Protein AF-A0A915AQX9-F1 (afdb_monomer)

Radius of gyration: 30.36 Å; Cα contacts (8 Å, |Δi|>4): 478; chains: 1; bounding box: 65×85×70 Å

InterPro domains:
  IPR016095 Large ribosomal subunit protein uL1, 3-layer alpha/beta-sandwich domain [G3DSA:3.40.50.790] (80-165)
  IPR023674 Ribosomal protein uL1-like [SSF56808] (7-229)
  IPR028364 Ribosomal protein uL1/ribosomal biogenesis protein [PF00687] (12-218)
  IPR028364 Ribosomal protein uL1/ribosomal biogenesis protein [cd00403] (10-228)

Sequence (412 aa):
MSKSLFPEVDQVLHIQCVYKKPAPANDTPIWNKRIVLPHPLHNPENTTICLIMADIDSSEKARFDPDVDKQSRQWEDILREAYGITRAHVHKILTKRQLEREYGTYFEKRQLASAYDIFLVDSRVAKNVWRECGKEFHKARKMPFSVDVSKKSLIEQITKTYSMITLPLSPNRTRISLVIGNLSQPHDHLLDNVHEAVARLFDFCPGGLLNVRSLYLQIVTGGPTIPIYADIGSANDVHLPFPKKRKDRPEYQETIGELSTLPEGLEVAIRADGKIRVIDSQTKKSVYYPTINDEWEQGDDLKPRIDPEKIEAKRAKKLAKKKRRMELKRARMEKSVENGTEESDVKKKQQGFDAISKALQFREKGKRIMSDESHPSEGRKKHHKKHSEHLSVKLMKRRQKNKFMKKSKISA

Organism: Parascaris univalens (NCBI:txid6257)

Nearest PDB structures (foldseek):
  8ir3-assembly1_s  TM=8.492E-01  e=3.517E-17  Homo sapiens
  1dwu-assembly2_B  TM=6.865E-01  e=6.638E-13  Methanothermococcus thermolithotrophicus
  1i2a-assembly1_A  TM=6.839E-01  e=1.018E-12  Methanocaldococcus jannaschii
  6hcf-assembly1_u3  TM=6.260E-01  e=3.920E-09  Oryctolagus cuniculus
  7oyd-assembly1_x  TM=6.940E-01  e=2.665E-07  Oryctolagus cuniculus

Structure (mmCIF, N/CA/C/O backbone):
data_AF-A0A915AQX9-F1
#
_entry.id   AF-A0A915AQX9-F1
#
loop_
_atom_site.group_PDB
_atom_site.id
_atom_site.type_symbol
_atom_site.label_atom_id
_atom_site.label_alt_id
_atom_site.label_comp_id
_atom_site.label_asym_id
_atom_site.label_entity_id
_atom_site.label_seq_id
_atom_site.pdbx_PDB_ins_code
_atom_site.Cartn_x
_atom_site.Cartn_y
_atom_site.Cartn_z
_atom_site.occupancy
_atom_site.B_iso_or_equiv
_atom_site.auth_seq_id
_atom_site.auth_comp_id
_atom_site.auth_asym_id
_atom_site.auth_atom_id
_atom_site.pdbx_PDB_model_num
ATOM 1 N N . MET A 1 1 ? 22.041 -21.518 16.863 1.00 39.34 1 MET A N 1
ATOM 2 C CA . MET A 1 1 ? 20.971 -20.718 16.231 1.00 39.34 1 MET A CA 1
ATOM 3 C C . MET A 1 1 ? 19.946 -20.408 17.305 1.00 39.34 1 MET A C 1
ATOM 5 O O . MET A 1 1 ? 19.311 -21.330 17.799 1.00 39.34 1 MET A O 1
ATOM 9 N N . SER A 1 2 ? 19.883 -19.159 17.762 1.00 40.28 2 SER A N 1
ATOM 10 C CA . SER A 1 2 ? 18.928 -18.719 18.782 1.00 40.28 2 SER A CA 1
ATOM 11 C C . SER A 1 2 ? 17.505 -18.929 18.264 1.00 40.28 2 SER A C 1
ATOM 13 O O . SER A 1 2 ? 17.126 -18.303 17.275 1.00 40.28 2 SER A O 1
ATOM 15 N N . LYS A 1 3 ? 16.732 -19.818 18.900 1.00 45.75 3 LYS A N 1
ATOM 16 C CA . LYS A 1 3 ? 15.283 -19.897 18.686 1.00 45.75 3 LYS A CA 1
ATOM 17 C C . LYS A 1 3 ? 14.706 -18.536 19.064 1.00 45.75 3 LYS A C 1
ATOM 19 O O . LYS A 1 3 ? 14.752 -18.146 20.226 1.00 45.75 3 LYS A O 1
ATOM 24 N N . SER A 1 4 ? 14.266 -17.797 18.056 1.00 52.75 4 SER A N 1
ATOM 25 C CA . SER A 1 4 ? 13.562 -16.534 18.228 1.00 52.75 4 SER A CA 1
ATOM 26 C C . SER A 1 4 ? 12.318 -16.767 19.085 1.00 52.75 4 SER A C 1
ATOM 28 O O . SER A 1 4 ? 11.694 -17.826 18.991 1.00 52.75 4 SER A O 1
ATOM 30 N N . LEU A 1 5 ? 11.967 -15.794 19.925 1.00 54.88 5 LEU A N 1
ATOM 31 C CA . LEU A 1 5 ? 10.881 -15.915 20.906 1.00 54.88 5 LEU A CA 1
ATOM 32 C C . LEU A 1 5 ? 9.496 -16.090 20.243 1.00 54.88 5 LEU A C 1
ATOM 34 O O . LEU A 1 5 ? 8.564 -16.546 20.895 1.00 54.88 5 LEU A O 1
ATOM 38 N N . PHE A 1 6 ? 9.379 -15.781 18.943 1.00 57.12 6 PHE A N 1
ATOM 39 C CA . PHE A 1 6 ? 8.155 -15.914 18.148 1.00 57.12 6 PHE A CA 1
ATOM 40 C C . PHE A 1 6 ? 8.443 -16.600 16.799 1.00 57.12 6 PHE A C 1
ATOM 42 O O . PHE A 1 6 ? 8.669 -15.919 15.796 1.00 57.12 6 PHE A O 1
ATOM 49 N N . PRO A 1 7 ? 8.446 -17.945 16.740 1.00 55.88 7 PRO A N 1
ATOM 50 C CA . PRO A 1 7 ? 8.792 -18.683 15.522 1.00 55.88 7 PRO A CA 1
ATOM 51 C C . PRO A 1 7 ? 7.819 -18.427 14.360 1.00 55.88 7 PRO A C 1
ATOM 53 O O . PRO A 1 7 ? 8.229 -18.492 13.206 1.00 55.88 7 PRO A O 1
ATOM 56 N N . GLU A 1 8 ? 6.561 -18.081 14.644 1.00 58.03 8 GLU A N 1
ATOM 57 C CA . GLU A 1 8 ? 5.536 -17.836 13.621 1.00 58.03 8 GLU A CA 1
ATOM 58 C C . GLU A 1 8 ? 5.807 -16.582 12.780 1.00 58.03 8 GLU A C 1
ATOM 60 O O . GLU A 1 8 ? 5.528 -16.566 11.582 1.00 58.03 8 GLU A O 1
ATOM 65 N N . VAL A 1 9 ? 6.386 -15.539 13.385 1.00 59.75 9 VAL A N 1
ATOM 66 C CA . VAL A 1 9 ? 6.716 -14.284 12.687 1.00 59.75 9 VAL A CA 1
ATOM 67 C C . VAL A 1 9 ? 7.924 -14.481 11.770 1.00 59.75 9 VAL A C 1
ATOM 69 O O . VAL A 1 9 ? 8.005 -13.872 10.702 1.00 59.75 9 VAL A O 1
ATOM 72 N N . ASP A 1 10 ? 8.829 -15.382 12.155 1.00 60.97 10 ASP A N 1
ATOM 73 C CA . ASP A 1 10 ? 10.078 -15.625 11.439 1.00 60.97 10 ASP A CA 1
ATOM 74 C C . ASP A 1 10 ? 9.958 -16.603 10.263 1.00 60.97 10 ASP A C 1
ATOM 76 O O . ASP A 1 10 ? 10.896 -16.752 9.478 1.00 60.97 10 ASP A O 1
ATOM 80 N N . GLN A 1 11 ? 8.792 -17.232 10.100 1.00 79.25 11 GLN A N 1
ATOM 81 C CA . GLN A 1 11 ? 8.536 -18.280 9.108 1.00 79.25 11 GLN A CA 1
ATOM 82 C C . GLN A 1 11 ? 7.576 -17.864 7.982 1.00 79.25 11 GLN A C 1
ATOM 84 O O . GLN A 1 11 ? 7.159 -18.694 7.171 1.00 79.25 11 GLN A O 1
ATOM 89 N N . VAL A 1 12 ? 7.245 -16.574 7.882 1.00 86.69 12 VAL A N 1
ATOM 90 C CA . VAL A 1 12 ? 6.368 -16.065 6.820 1.00 86.69 12 VAL A CA 1
ATOM 91 C C . VAL A 1 12 ? 7.048 -16.183 5.452 1.00 86.69 12 VAL A C 1
ATOM 93 O O . VAL A 1 12 ? 8.164 -15.699 5.244 1.00 86.69 12 VAL A O 1
ATOM 96 N N . LEU A 1 13 ? 6.340 -16.783 4.496 1.00 89.62 13 LEU A N 1
ATOM 97 C CA . LEU A 1 13 ? 6.760 -16.972 3.112 1.00 89.62 13 LEU A CA 1
ATOM 98 C C . LEU A 1 13 ? 6.176 -15.885 2.204 1.00 89.62 13 LEU A C 1
ATOM 100 O O . LEU A 1 13 ? 4.977 -15.582 2.232 1.00 89.62 13 LEU A O 1
ATOM 104 N N . HIS A 1 14 ? 7.023 -15.331 1.335 1.00 91.12 14 HIS A N 1
ATOM 105 C CA . HIS A 1 14 ? 6.607 -14.434 0.263 1.00 91.12 14 HIS A CA 1
ATOM 106 C C . HIS A 1 14 ? 7.191 -14.838 -1.094 1.00 91.12 14 HIS A C 1
ATOM 108 O O . HIS A 1 14 ? 8.336 -15.275 -1.196 1.00 91.12 14 HIS A O 1
ATOM 114 N N . ILE A 1 15 ? 6.434 -14.604 -2.167 1.00 92.50 15 ILE A N 1
ATOM 115 C CA . ILE A 1 15 ? 6.970 -14.598 -3.531 1.00 92.50 15 ILE A CA 1
ATOM 116 C C . ILE A 1 15 ? 7.431 -13.191 -3.877 1.00 92.50 15 ILE A C 1
ATOM 118 O O . ILE A 1 15 ? 6.667 -12.223 -3.851 1.00 92.50 15 ILE A O 1
ATOM 122 N N . GLN A 1 16 ? 8.704 -13.071 -4.228 1.00 92.12 16 GLN A N 1
ATOM 123 C CA . GLN A 1 16 ? 9.273 -11.883 -4.828 1.00 92.12 16 GLN A CA 1
ATOM 124 C C . GLN A 1 16 ? 9.237 -12.015 -6.348 1.00 92.12 16 GLN A C 1
ATOM 126 O O . GLN A 1 16 ? 9.907 -12.867 -6.922 1.00 92.12 16 GLN A O 1
ATOM 131 N N . CYS A 1 17 ? 8.512 -11.117 -7.005 1.00 91.50 17 CYS A N 1
ATOM 132 C CA . CYS A 1 17 ? 8.509 -11.006 -8.457 1.00 91.50 17 CYS A CA 1
ATOM 133 C C . CYS A 1 17 ? 9.276 -9.761 -8.904 1.00 91.50 17 CYS A C 1
ATOM 135 O O . CYS A 1 17 ? 9.133 -8.666 -8.344 1.00 91.50 17 CYS A O 1
ATOM 137 N N . VAL A 1 18 ? 10.114 -9.943 -9.919 1.00 91.81 18 VAL A N 1
ATOM 138 C CA . VAL A 1 18 ? 10.915 -8.900 -10.549 1.00 91.81 18 VAL A CA 1
ATOM 139 C C . VAL A 1 18 ? 10.410 -8.699 -11.968 1.00 91.81 18 VAL A C 1
ATOM 141 O O . VAL A 1 18 ? 10.391 -9.631 -12.765 1.00 91.81 18 VAL A O 1
ATOM 144 N N . TYR A 1 19 ? 10.037 -7.468 -12.300 1.00 90.12 19 TYR A N 1
ATOM 145 C CA . TYR A 1 19 ? 9.650 -7.070 -13.648 1.00 90.12 19 TYR A CA 1
ATOM 146 C C . TYR A 1 19 ? 10.858 -6.610 -14.470 1.00 90.12 19 TYR A C 1
ATOM 148 O O . TYR A 1 19 ? 11.819 -6.058 -13.932 1.00 90.12 19 TYR A O 1
ATOM 156 N N . LYS A 1 20 ? 10.797 -6.763 -15.794 1.00 89.25 20 LYS A N 1
ATOM 157 C CA . LYS A 1 20 ? 11.805 -6.238 -16.729 1.00 89.25 20 LYS A CA 1
ATOM 158 C C . LYS A 1 20 ? 11.692 -4.727 -16.875 1.00 89.25 20 LYS A C 1
ATOM 160 O O . LYS A 1 20 ? 12.688 -4.005 -16.818 1.00 89.25 20 LYS A O 1
ATOM 165 N N . LYS A 1 21 ? 10.467 -4.236 -17.078 1.00 85.75 21 LYS A N 1
ATOM 166 C CA . LYS A 1 21 ? 10.154 -2.814 -17.190 1.00 85.75 21 LYS A CA 1
ATOM 167 C C . LYS A 1 21 ? 9.194 -2.411 -16.072 1.00 85.75 21 LYS A C 1
ATOM 169 O O . LYS A 1 21 ? 8.162 -3.052 -15.878 1.00 85.75 21 LYS A O 1
ATOM 174 N N . PRO A 1 22 ? 9.490 -1.319 -15.353 1.00 83.12 22 PRO A N 1
ATOM 175 C CA . PRO A 1 22 ? 8.517 -0.762 -14.435 1.00 83.12 22 PRO A CA 1
ATOM 176 C C . PRO A 1 22 ? 7.320 -0.199 -15.209 1.00 83.12 22 PRO A C 1
ATOM 178 O O . PRO A 1 22 ? 7.504 0.456 -16.239 1.00 83.12 22 PRO A O 1
ATOM 181 N N . ALA A 1 23 ? 6.112 -0.388 -14.678 1.00 76.06 23 ALA A N 1
ATOM 182 C CA . ALA A 1 23 ? 4.917 0.259 -15.206 1.00 76.06 23 ALA A CA 1
ATOM 183 C C . ALA A 1 23 ? 5.025 1.788 -15.040 1.00 76.06 23 ALA A C 1
ATOM 185 O O . ALA A 1 23 ? 5.133 2.269 -13.904 1.00 76.06 23 ALA A O 1
ATOM 186 N N . PRO A 1 24 ? 5.030 2.569 -16.139 1.00 69.00 24 PRO A N 1
ATOM 187 C CA . PRO A 1 24 ? 5.146 4.025 -16.066 1.00 69.00 24 PRO A CA 1
ATOM 188 C C . PRO A 1 24 ? 3.836 4.683 -15.615 1.00 69.00 24 PRO A C 1
ATOM 190 O O . PRO A 1 24 ? 3.849 5.786 -15.067 1.00 69.00 24 PRO A O 1
ATOM 193 N N . ALA A 1 25 ? 2.711 4.014 -15.855 1.00 65.56 25 ALA A N 1
ATOM 194 C CA . ALA A 1 25 ? 1.389 4.387 -15.397 1.00 65.56 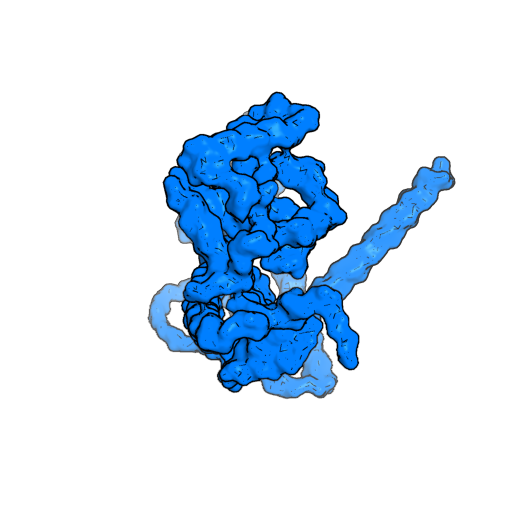25 ALA A CA 1
ATOM 195 C C . ALA A 1 25 ? 0.536 3.136 -15.248 1.00 65.56 25 ALA A C 1
ATOM 197 O O . ALA A 1 25 ? 0.741 2.157 -15.962 1.00 65.56 25 ALA A O 1
ATOM 198 N N . ASN A 1 26 ? -0.426 3.213 -14.340 1.00 61.00 26 ASN A N 1
ATOM 199 C CA . ASN A 1 26 ? -1.488 2.231 -14.253 1.00 61.00 26 ASN A CA 1
ATOM 200 C C . ASN A 1 26 ? -2.722 2.841 -14.906 1.00 61.00 26 ASN A C 1
ATOM 202 O O . ASN A 1 26 ? -3.060 3.987 -14.599 1.00 61.00 26 ASN A O 1
ATOM 206 N N . ASP A 1 27 ? -3.404 2.074 -15.751 1.00 54.66 27 ASP A N 1
ATOM 207 C CA . ASP A 1 27 ? -4.705 2.479 -16.291 1.00 54.66 27 ASP A CA 1
ATOM 208 C C . ASP A 1 27 ? -5.755 2.604 -15.179 1.00 54.66 27 ASP A C 1
ATOM 210 O O . ASP A 1 27 ? -6.650 3.444 -15.249 1.00 54.66 27 ASP A O 1
ATOM 214 N N . THR A 1 28 ? -5.601 1.841 -14.090 1.00 57.56 28 THR A N 1
ATOM 215 C CA . THR A 1 28 ? -6.436 1.976 -12.896 1.00 57.56 28 THR A CA 1
ATOM 216 C C . THR A 1 28 ? -5.775 2.870 -11.843 1.00 57.56 28 THR A C 1
ATOM 218 O O . THR A 1 28 ? -4.616 2.633 -11.493 1.00 57.56 28 THR A O 1
ATOM 221 N N . PRO A 1 29 ? -6.511 3.815 -11.225 1.00 59.03 29 PRO A N 1
ATOM 222 C CA . PRO A 1 29 ? -5.994 4.673 -10.151 1.00 59.03 29 PRO A CA 1
ATOM 223 C C . PRO A 1 29 ? -5.675 3.904 -8.858 1.00 59.03 29 PRO A C 1
ATOM 225 O O . PRO A 1 29 ? -5.163 4.478 -7.900 1.00 59.03 29 PRO A O 1
ATOM 228 N N . ILE A 1 30 ? -6.006 2.613 -8.811 1.00 60.41 30 ILE A N 1
ATOM 229 C CA . ILE A 1 30 ? -5.837 1.764 -7.642 1.00 60.41 30 ILE A CA 1
ATOM 230 C C . ILE A 1 30 ? -4.375 1.305 -7.576 1.00 60.41 30 ILE A C 1
ATOM 232 O O . ILE A 1 30 ? -3.899 0.566 -8.436 1.00 60.41 30 ILE A O 1
ATOM 236 N N . TRP A 1 31 ? -3.657 1.750 -6.544 1.00 69.44 31 TRP A N 1
ATOM 237 C CA . TRP A 1 31 ? -2.240 1.422 -6.337 1.00 69.44 31 TRP A CA 1
ATOM 238 C C . TRP A 1 31 ? -1.994 -0.003 -5.830 1.00 69.44 31 TRP A C 1
ATOM 240 O O . TRP A 1 31 ? -0.849 -0.450 -5.845 1.00 69.44 31 TRP A O 1
ATOM 250 N N . ASN A 1 32 ? -3.053 -0.701 -5.415 1.00 78.56 32 ASN A N 1
ATOM 251 C CA . ASN A 1 32 ? -3.037 -2.016 -4.786 1.00 78.56 32 ASN A CA 1
ATOM 252 C C . ASN A 1 32 ? -4.193 -2.867 -5.340 1.00 78.56 32 ASN A C 1
ATOM 254 O O . ASN A 1 32 ? -5.348 -2.452 -5.256 1.00 78.56 32 ASN A O 1
ATOM 258 N N . LYS A 1 33 ? -3.918 -4.053 -5.882 1.00 83.88 33 LYS A N 1
ATOM 259 C CA . LYS A 1 33 ? -4.957 -5.033 -6.245 1.00 83.88 33 LYS A CA 1
ATOM 260 C C . LYS A 1 33 ? -5.078 -6.081 -5.150 1.00 83.88 33 LYS A C 1
ATOM 262 O O . LYS A 1 33 ? -4.122 -6.322 -4.422 1.00 83.88 33 LYS A O 1
ATOM 267 N N . ARG A 1 34 ? -6.260 -6.672 -5.015 1.00 87.38 34 ARG A N 1
ATOM 268 C CA . ARG A 1 34 ? -6.511 -7.727 -4.034 1.00 87.38 34 ARG A CA 1
ATOM 269 C C . ARG A 1 34 ? -6.593 -9.059 -4.738 1.00 87.38 34 ARG A C 1
ATOM 271 O O . ARG A 1 34 ? -7.174 -9.137 -5.817 1.00 87.38 34 ARG A O 1
ATOM 278 N N . ILE A 1 35 ? -6.028 -10.065 -4.101 1.00 89.81 35 ILE A N 1
ATOM 279 C CA . ILE A 1 35 ? -6.080 -11.452 -4.529 1.00 89.81 35 ILE A CA 1
ATOM 280 C C . ILE A 1 35 ? -6.656 -12.229 -3.351 1.00 89.81 35 ILE A C 1
ATOM 282 O O . ILE A 1 35 ? -6.239 -12.005 -2.218 1.00 89.81 35 ILE A O 1
ATOM 286 N N . VAL A 1 36 ? -7.650 -13.068 -3.610 1.00 90.94 36 VAL A N 1
ATOM 287 C CA . VAL A 1 36 ? -8.225 -13.975 -2.613 1.00 90.94 36 VAL A CA 1
ATOM 288 C C . VAL A 1 36 ? -7.515 -15.309 -2.791 1.00 90.94 36 VAL A C 1
ATOM 290 O O . VAL A 1 36 ? -7.486 -15.820 -3.908 1.00 90.94 36 VAL A O 1
ATOM 293 N N . LEU A 1 37 ? -6.905 -15.819 -1.728 1.00 91.50 37 LEU A N 1
ATOM 294 C CA . LEU A 1 37 ? -6.283 -17.138 -1.710 1.00 91.50 37 LEU A CA 1
ATOM 295 C C . LEU A 1 37 ? -7.315 -18.212 -1.335 1.00 91.50 37 LEU A C 1
ATOM 297 O O . LEU A 1 37 ? -8.284 -17.897 -0.643 1.00 91.50 37 LEU A O 1
ATOM 301 N N . PRO A 1 38 ? -7.123 -19.468 -1.772 1.00 90.38 38 PRO A N 1
ATOM 302 C CA . PRO A 1 38 ? -8.005 -20.567 -1.393 1.00 90.38 38 PRO A CA 1
ATOM 303 C C . PRO A 1 38 ? -7.918 -20.875 0.107 1.00 90.38 38 PRO A C 1
ATOM 305 O O . PRO A 1 38 ? -8.949 -21.107 0.736 1.00 90.38 38 PRO A O 1
ATOM 308 N N . HIS A 1 39 ? -6.719 -20.801 0.695 1.00 90.81 39 HIS A N 1
ATOM 309 C CA . HIS A 1 39 ? -6.501 -21.063 2.118 1.00 90.81 39 HIS A CA 1
ATOM 310 C C . HIS A 1 39 ? -6.160 -19.777 2.885 1.00 90.81 39 HIS A C 1
ATOM 312 O O . HIS A 1 39 ? -5.409 -18.936 2.374 1.00 90.81 39 HIS A O 1
ATOM 318 N N . PRO A 1 40 ? -6.678 -19.595 4.116 1.00 86.38 40 PRO A N 1
ATOM 319 C CA . PRO A 1 40 ? -6.452 -18.385 4.899 1.00 86.38 40 PRO A CA 1
ATOM 320 C C . PRO A 1 40 ? -4.978 -18.233 5.289 1.00 86.38 40 PRO A C 1
ATOM 322 O O . PRO A 1 40 ? -4.311 -19.187 5.684 1.00 86.38 40 PRO A O 1
ATOM 325 N N . LEU A 1 41 ? -4.474 -17.002 5.202 1.00 83.62 41 LEU A N 1
ATOM 326 C CA . LEU A 1 41 ? -3.121 -16.646 5.640 1.00 83.62 41 LEU A CA 1
ATOM 327 C C . LEU A 1 41 ? -3.066 -16.441 7.158 1.00 83.62 41 LEU A C 1
ATOM 329 O O . LEU A 1 41 ? -2.062 -16.724 7.806 1.00 83.62 41 LEU A O 1
ATOM 333 N N . HIS A 1 42 ? -4.155 -15.904 7.698 1.00 82.19 42 HIS A N 1
ATOM 334 C CA . HIS A 1 42 ? -4.285 -15.473 9.077 1.00 82.19 42 HIS A CA 1
ATOM 335 C C . HIS A 1 42 ? -5.316 -16.343 9.797 1.00 82.19 42 HIS A C 1
ATOM 337 O O . HIS A 1 42 ? -6.436 -16.503 9.310 1.00 82.19 42 HIS A O 1
ATOM 343 N N . ASN A 1 43 ? -4.954 -16.880 10.963 1.00 83.12 43 ASN A N 1
ATOM 344 C CA . ASN A 1 43 ? -5.884 -17.657 11.778 1.00 83.12 43 ASN A CA 1
ATOM 345 C C . ASN A 1 43 ? -6.916 -16.720 12.421 1.00 83.12 43 ASN A C 1
ATOM 347 O O . ASN A 1 43 ? -6.511 -15.742 13.055 1.00 83.12 43 ASN A O 1
ATOM 351 N N . PRO A 1 44 ? -8.223 -17.004 12.317 1.00 79.19 44 PRO A N 1
ATOM 352 C CA . PRO A 1 44 ? -9.261 -16.098 12.804 1.00 79.19 44 PRO A CA 1
ATOM 353 C C . PRO A 1 44 ? -9.182 -15.848 14.316 1.00 79.19 44 PRO A C 1
ATOM 355 O O . PRO A 1 44 ? -9.515 -14.756 14.757 1.00 79.19 44 PRO A O 1
ATOM 358 N N . GLU A 1 45 ? -8.685 -16.814 15.093 1.00 80.44 45 GLU A N 1
ATOM 359 C CA . GLU A 1 45 ? -8.630 -16.731 16.560 1.00 80.44 45 GLU A CA 1
ATOM 360 C C . GLU A 1 45 ? -7.518 -15.817 17.093 1.00 80.44 45 GLU A C 1
ATOM 362 O O . GLU A 1 45 ? -7.711 -15.134 18.093 1.00 80.44 45 GLU A O 1
ATOM 367 N N . ASN A 1 46 ? -6.358 -15.786 16.430 1.00 83.38 46 ASN A N 1
ATOM 368 C CA . ASN A 1 46 ? -5.199 -15.002 16.881 1.00 83.38 46 ASN A CA 1
ATOM 369 C C . ASN A 1 46 ? -5.094 -13.638 16.175 1.00 83.38 46 ASN A C 1
ATOM 371 O O . ASN A 1 46 ? -4.246 -12.812 16.499 1.00 83.38 46 ASN A O 1
ATOM 375 N N . THR A 1 47 ? -5.921 -13.401 15.157 1.00 85.75 47 THR A N 1
ATOM 376 C CA . THR A 1 47 ? -5.762 -12.232 14.293 1.00 85.75 47 THR A CA 1
ATOM 377 C C . THR A 1 47 ? -6.585 -11.062 14.788 1.00 85.75 47 THR A C 1
ATOM 379 O O . THR A 1 47 ? -7.810 -11.120 14.902 1.00 85.75 47 THR A O 1
ATOM 382 N N . THR A 1 48 ? -5.902 -9.942 14.987 1.00 90.81 48 THR A N 1
ATOM 383 C CA . THR A 1 48 ? -6.527 -8.705 15.442 1.00 90.81 48 THR A CA 1
ATOM 384 C C . THR A 1 48 ? -6.968 -7.843 14.255 1.00 90.81 48 THR A C 1
ATOM 386 O O . THR A 1 48 ? -6.177 -7.494 13.372 1.00 90.81 48 THR A O 1
ATOM 389 N N . ILE A 1 49 ? -8.257 -7.487 14.224 1.00 92.06 49 ILE A N 1
ATOM 390 C CA . ILE A 1 49 ? -8.859 -6.676 13.153 1.00 92.06 49 ILE A CA 1
ATOM 391 C C . ILE A 1 49 ? -9.230 -5.288 13.668 1.00 92.06 49 ILE A C 1
ATOM 393 O O . ILE A 1 49 ? -9.948 -5.154 14.663 1.00 92.06 49 ILE A O 1
ATOM 397 N N . CYS A 1 50 ? -8.806 -4.259 12.936 1.00 93.44 50 CYS A N 1
ATOM 398 C CA . CYS A 1 50 ? -9.237 -2.880 13.129 1.00 93.44 50 CYS A CA 1
ATOM 399 C C . CYS A 1 50 ? -10.104 -2.413 11.952 1.00 93.44 50 CYS A C 1
ATOM 401 O O . CYS A 1 50 ? -9.674 -2.466 10.798 1.00 93.44 50 CYS A O 1
ATOM 403 N N . LEU A 1 51 ? -11.320 -1.940 12.240 1.00 93.06 51 LEU A N 1
ATOM 404 C CA . LEU A 1 51 ? -12.265 -1.431 11.245 1.00 93.06 51 LEU A CA 1
ATOM 405 C C . LEU A 1 51 ? -12.355 0.094 11.328 1.00 93.06 51 LEU A C 1
ATOM 407 O O . LEU A 1 51 ? -12.694 0.649 12.367 1.00 93.06 51 LEU A O 1
ATOM 411 N N . ILE A 1 52 ? -12.080 0.773 10.218 1.00 93.81 52 ILE A N 1
ATOM 412 C CA . ILE A 1 52 ? -12.108 2.229 10.114 1.00 93.81 52 ILE A CA 1
ATOM 413 C C . ILE A 1 52 ? -13.353 2.650 9.332 1.00 93.81 52 ILE A C 1
ATOM 415 O O . ILE A 1 52 ? -13.488 2.389 8.134 1.00 93.81 52 ILE A O 1
ATOM 419 N N . MET A 1 53 ? -14.256 3.333 10.015 1.00 92.00 53 MET A N 1
ATOM 420 C CA . MET A 1 53 ? -15.569 3.712 9.518 1.00 92.00 53 MET A CA 1
ATOM 421 C C . MET A 1 53 ? -15.613 5.172 9.073 1.00 92.00 53 MET A C 1
ATOM 423 O O . MET A 1 53 ? -14.779 6.004 9.446 1.00 92.00 53 MET A O 1
ATOM 427 N N . ALA A 1 54 ? -16.616 5.482 8.253 1.00 91.38 54 ALA A N 1
ATOM 428 C CA . ALA A 1 54 ? -16.958 6.861 7.941 1.00 91.38 54 ALA A CA 1
ATOM 429 C C . ALA A 1 54 ? -17.513 7.579 9.180 1.00 91.38 54 ALA A C 1
ATOM 431 O O . ALA A 1 54 ? -18.142 6.961 10.036 1.00 91.38 54 ALA A O 1
ATOM 432 N N . ASP A 1 55 ? -17.296 8.887 9.264 1.00 89.00 55 ASP A N 1
ATOM 433 C CA . ASP A 1 55 ? -17.862 9.705 10.338 1.00 89.00 55 ASP A CA 1
ATOM 434 C C . ASP A 1 55 ? -19.400 9.752 10.185 1.00 89.00 55 ASP A C 1
ATOM 436 O O . ASP A 1 55 ? -19.899 9.916 9.069 1.00 89.00 55 ASP A O 1
ATOM 440 N N . ILE A 1 56 ? -20.152 9.568 11.282 1.00 86.06 56 ILE A N 1
ATOM 441 C CA . ILE A 1 56 ? -21.633 9.590 11.261 1.00 86.06 56 ILE A CA 1
ATOM 442 C C . ILE A 1 56 ? -22.123 11.026 11.083 1.00 86.06 56 ILE A C 1
ATOM 444 O O . ILE A 1 56 ? -22.919 11.317 10.193 1.00 86.06 56 ILE A O 1
ATOM 448 N N . ASP A 1 57 ? -21.611 11.924 11.924 1.00 82.88 57 ASP A N 1
ATOM 449 C CA . ASP A 1 57 ? -21.881 13.353 11.840 1.00 82.88 57 ASP A CA 1
ATOM 450 C C . ASP A 1 57 ? -20.644 14.078 11.299 1.00 82.88 57 ASP A C 1
ATOM 452 O O . ASP A 1 57 ? -19.565 14.041 11.901 1.00 82.88 57 ASP A O 1
ATOM 456 N N . SER A 1 58 ? -20.818 14.729 10.147 1.00 76.75 58 SER A N 1
ATOM 457 C CA . SER A 1 58 ? -19.797 15.538 9.475 1.00 76.75 58 SER A CA 1
ATOM 458 C C . SER A 1 58 ? -19.929 17.042 9.774 1.00 76.75 58 SER A C 1
ATOM 460 O O . SER A 1 58 ? -19.225 17.845 9.157 1.00 76.75 58 SER A O 1
ATOM 462 N N . SER A 1 59 ? -20.820 17.440 10.688 1.00 80.62 59 SER A N 1
ATOM 463 C CA . SER A 1 59 ? -21.011 18.827 11.122 1.00 80.62 59 SER A CA 1
ATOM 464 C C . SER A 1 59 ? -19.736 19.445 11.709 1.00 80.62 59 SER A C 1
ATOM 466 O O . SER A 1 59 ? -18.901 18.771 12.320 1.00 80.62 59 SER A O 1
ATOM 468 N N . GLU A 1 60 ? -19.592 20.767 11.585 1.00 74.25 60 GLU A N 1
ATOM 469 C CA . GLU A 1 60 ? -18.484 21.507 12.200 1.00 74.25 60 GLU A CA 1
ATOM 470 C C . GLU A 1 60 ? -18.499 21.405 13.727 1.00 74.25 60 GLU A C 1
ATOM 472 O O . GLU A 1 60 ? -17.440 21.290 14.342 1.00 74.25 60 GLU A O 1
ATOM 477 N N . LYS A 1 61 ? -19.689 21.359 14.344 1.00 75.62 61 LYS A N 1
ATOM 478 C CA . LYS A 1 61 ? -19.825 21.161 15.796 1.00 75.62 61 LYS A CA 1
ATOM 479 C C . LYS A 1 61 ? -19.243 19.822 16.213 1.00 75.62 61 LYS A C 1
ATOM 481 O O . LYS A 1 61 ? -18.429 19.769 17.132 1.00 75.62 61 LYS A O 1
ATOM 486 N N . ALA A 1 62 ? -19.600 18.769 15.473 1.00 74.69 62 ALA A N 1
ATOM 487 C CA . ALA A 1 62 ? -19.013 17.462 15.676 1.00 74.69 62 ALA A CA 1
ATOM 488 C C . ALA A 1 62 ? -17.502 17.574 15.532 1.00 74.69 62 ALA A C 1
ATOM 490 O O . ALA A 1 62 ? -16.826 17.158 16.456 1.00 74.69 62 ALA A O 1
ATOM 491 N N . ARG A 1 63 ? -16.969 18.221 14.481 1.00 74.94 63 ARG A N 1
ATOM 492 C CA . ARG A 1 63 ? -15.525 18.344 14.195 1.00 74.94 63 ARG A CA 1
ATOM 493 C C . ARG A 1 63 ? -14.672 18.903 15.341 1.00 74.94 63 ARG A C 1
ATOM 495 O O . ARG A 1 63 ? -13.497 18.528 15.435 1.00 74.94 63 ARG A O 1
ATOM 502 N N . PHE A 1 64 ? -15.229 19.746 16.205 1.00 78.56 64 PHE A N 1
ATOM 503 C CA . PHE A 1 64 ? -14.530 20.306 17.366 1.00 78.56 64 PHE A CA 1
ATOM 504 C C . PHE A 1 64 ? -14.884 19.642 18.699 1.00 78.56 64 PHE A C 1
ATOM 506 O O . PHE A 1 64 ? -14.291 20.016 19.704 1.00 78.56 64 PHE A O 1
ATOM 513 N N . ASP A 1 65 ? -15.748 18.623 18.697 1.00 80.44 65 ASP A N 1
ATOM 514 C CA . ASP A 1 65 ? -16.108 17.867 19.901 1.00 80.44 65 ASP A CA 1
ATOM 515 C C . ASP A 1 65 ? -14.837 17.354 20.618 1.00 80.44 65 ASP A C 1
ATOM 517 O O . ASP A 1 65 ? -13.936 16.830 19.937 1.00 80.44 65 ASP A O 1
ATOM 521 N N . PRO A 1 66 ? -14.704 17.569 21.940 1.00 81.56 66 PRO A N 1
ATOM 522 C CA . PRO A 1 66 ? -13.618 17.009 22.738 1.00 81.56 66 PRO A CA 1
ATOM 523 C C . PRO A 1 66 ? -13.675 15.478 22.840 1.00 81.56 66 PRO A C 1
ATOM 525 O O . PRO A 1 66 ? -12.618 14.861 22.947 1.00 81.56 66 PRO A O 1
ATOM 528 N N . ASP A 1 67 ? -14.860 14.859 22.764 1.00 86.25 67 ASP A N 1
ATOM 529 C CA . ASP A 1 67 ? -14.998 13.401 22.764 1.00 86.25 67 ASP A CA 1
ATOM 530 C C . ASP A 1 67 ? -14.851 12.848 21.338 1.00 86.25 67 ASP A C 1
ATOM 532 O O . ASP A 1 67 ? -15.759 12.904 20.503 1.00 86.25 67 ASP A O 1
ATOM 536 N N . VAL A 1 68 ? -13.663 12.320 21.048 1.00 83.12 68 VAL A N 1
ATOM 537 C CA . VAL A 1 68 ? -13.317 11.744 19.741 1.00 83.12 68 VAL A CA 1
ATOM 538 C C . VAL A 1 68 ? -13.897 10.329 19.570 1.00 83.12 68 VAL A C 1
ATOM 540 O O . VAL A 1 68 ? -14.194 9.921 18.444 1.00 83.12 68 VAL A O 1
ATOM 543 N N . ASP A 1 69 ? -14.132 9.613 20.673 1.00 86.12 69 ASP A N 1
ATOM 544 C CA . ASP A 1 69 ? -14.604 8.222 20.708 1.00 86.12 69 ASP A CA 1
ATOM 545 C C . ASP A 1 69 ? -16.130 8.094 20.626 1.00 86.12 69 ASP A C 1
ATOM 547 O O . ASP A 1 69 ? -16.664 7.023 20.339 1.00 86.12 69 ASP A O 1
ATOM 551 N N . LYS A 1 70 ? -16.873 9.175 20.857 1.00 87.06 70 LYS A N 1
ATOM 552 C CA . LYS A 1 70 ? -18.341 9.159 20.834 1.00 87.06 70 LYS A CA 1
ATOM 553 C C . LYS A 1 70 ? -18.925 8.477 19.591 1.00 87.06 70 LYS A C 1
ATOM 555 O O . LYS A 1 70 ? -19.818 7.640 19.700 1.00 87.06 70 LYS A O 1
ATOM 560 N N . GLN A 1 71 ? -18.401 8.808 18.411 1.00 86.06 71 GLN A N 1
ATOM 561 C CA . GLN A 1 71 ? -18.879 8.234 17.150 1.00 86.06 71 GLN A CA 1
ATOM 562 C C . GLN A 1 71 ? -18.413 6.788 16.934 1.00 86.06 71 GLN A C 1
ATOM 564 O O . GLN A 1 71 ? -19.111 6.030 16.264 1.00 86.06 71 GLN A O 1
ATOM 569 N N . SER A 1 72 ? -17.257 6.384 17.476 1.00 87.50 72 SER A N 1
ATOM 570 C CA . SER A 1 72 ? -16.803 4.991 17.364 1.00 87.50 72 SER A CA 1
ATOM 571 C C . SER A 1 72 ? -17.690 4.066 18.200 1.00 87.50 72 SER A C 1
ATOM 573 O O . SER A 1 72 ? -18.093 3.019 17.703 1.00 87.50 72 SER A O 1
ATOM 575 N N . ARG A 1 73 ? -18.112 4.503 19.396 1.00 90.19 73 ARG A N 1
ATOM 576 C CA . ARG A 1 73 ? -19.083 3.783 20.245 1.00 90.19 73 ARG A CA 1
ATOM 577 C C . ARG A 1 73 ? -20.441 3.617 19.565 1.00 90.19 73 ARG A C 1
ATOM 579 O O . ARG A 1 73 ? -20.967 2.515 19.516 1.00 90.19 73 ARG A O 1
ATOM 586 N N . GLN A 1 74 ? -20.957 4.682 18.952 1.00 89.62 74 GLN A N 1
ATOM 587 C CA . GLN A 1 74 ? -22.201 4.607 18.175 1.00 89.62 74 GLN A CA 1
ATOM 588 C C . GLN A 1 74 ? -22.098 3.603 17.020 1.00 89.62 74 GLN A C 1
ATOM 590 O O . GLN A 1 74 ? -23.038 2.859 16.754 1.00 89.62 74 GLN A O 1
ATOM 595 N N . TRP A 1 75 ? -20.949 3.547 16.341 1.00 89.44 75 TRP A N 1
ATOM 596 C CA . TRP A 1 75 ? -20.714 2.529 15.322 1.00 89.44 75 TRP A CA 1
ATOM 597 C C . TRP A 1 75 ? -20.627 1.112 15.893 1.00 89.44 75 TRP A C 1
ATOM 599 O O . TRP A 1 75 ? -21.096 0.192 15.228 1.00 89.44 75 TRP A O 1
ATOM 609 N N . GLU A 1 76 ? -20.058 0.915 17.088 1.00 88.94 76 GLU A N 1
ATOM 610 C CA . GLU A 1 76 ? -20.068 -0.393 17.766 1.00 88.94 76 GLU A CA 1
ATOM 611 C C . GLU A 1 76 ? -21.500 -0.898 17.982 1.00 88.94 76 GLU A C 1
ATOM 613 O O . GLU A 1 76 ? -21.773 -2.070 17.715 1.00 88.94 76 GLU A O 1
ATOM 618 N N . ASP A 1 77 ? -22.411 -0.020 18.404 1.00 89.75 77 ASP A N 1
ATOM 619 C CA . ASP A 1 77 ? -23.816 -0.369 18.633 1.00 89.75 77 ASP A CA 1
ATOM 620 C C . ASP A 1 77 ? -24.533 -0.686 17.311 1.00 89.75 77 ASP A C 1
ATOM 622 O O . ASP A 1 77 ? -25.111 -1.763 17.160 1.00 89.75 77 ASP A O 1
ATOM 626 N N . ILE A 1 78 ? -24.384 0.174 16.294 1.00 88.06 78 ILE A N 1
ATOM 627 C CA . ILE A 1 78 ? -24.982 -0.035 14.963 1.00 88.06 78 ILE A CA 1
ATOM 628 C C . ILE A 1 78 ? -24.496 -1.344 14.329 1.00 88.06 78 ILE A C 1
ATOM 630 O O . ILE A 1 78 ? -25.280 -2.084 13.737 1.00 88.06 78 ILE A O 1
ATOM 634 N N . LEU A 1 79 ? -23.197 -1.644 14.415 1.00 87.06 79 LEU A N 1
ATOM 635 C CA . LEU A 1 79 ? -22.631 -2.856 13.817 1.00 87.06 79 LEU A CA 1
ATOM 636 C C . LEU A 1 79 ? -23.078 -4.124 14.551 1.00 87.06 79 LEU A C 1
ATOM 638 O O . LEU A 1 79 ? -23.259 -5.167 13.914 1.00 87.06 79 LEU A O 1
ATOM 642 N N . ARG A 1 80 ? -23.298 -4.027 15.864 1.00 87.50 80 ARG A N 1
ATOM 643 C CA . ARG A 1 80 ? -23.841 -5.119 16.670 1.00 87.50 80 ARG A CA 1
ATOM 644 C C . ARG A 1 80 ? -25.297 -5.398 16.316 1.00 87.50 80 ARG A C 1
ATOM 646 O O . ARG A 1 80 ? -25.638 -6.552 16.088 1.00 87.50 80 ARG A O 1
ATOM 653 N 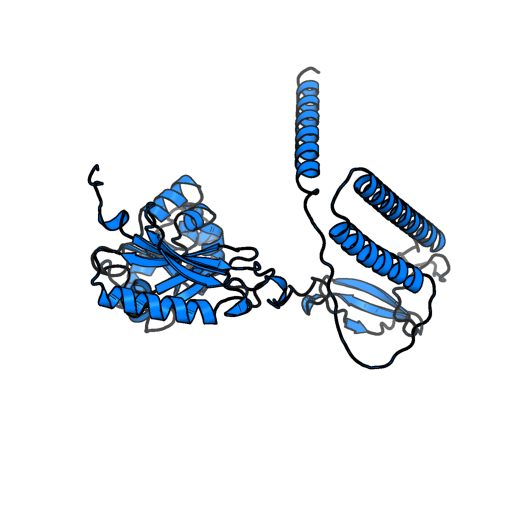N . GLU A 1 81 ? -26.123 -4.360 16.224 1.00 85.25 81 GLU A N 1
ATOM 654 C CA . GLU A 1 81 ? -27.555 -4.485 15.930 1.00 85.25 81 GLU A CA 1
ATOM 655 C C . GLU A 1 81 ? -27.824 -4.896 14.478 1.00 85.25 81 GLU A C 1
ATOM 657 O O . GLU A 1 81 ? -28.618 -5.798 14.223 1.00 85.25 81 GLU A O 1
ATOM 662 N N . ALA A 1 82 ? -27.151 -4.265 13.511 1.00 81.62 82 ALA A N 1
ATOM 663 C CA . ALA A 1 82 ? -27.458 -4.458 12.094 1.00 81.62 82 ALA A CA 1
ATOM 664 C C . ALA A 1 82 ? -26.764 -5.676 11.465 1.00 81.62 82 ALA A C 1
ATOM 666 O O . ALA A 1 82 ? -27.299 -6.260 10.523 1.00 81.62 82 ALA A O 1
ATOM 667 N N . TYR A 1 83 ? -25.570 -6.044 11.945 1.00 78.00 83 TYR A N 1
ATOM 668 C CA . TYR A 1 83 ? -24.740 -7.086 11.325 1.00 78.00 83 TYR A CA 1
ATOM 669 C C . TYR A 1 83 ? -24.317 -8.194 12.293 1.00 78.00 83 TYR A C 1
ATOM 671 O O . TYR A 1 83 ? -23.647 -9.125 11.859 1.00 78.00 83 TYR A O 1
ATOM 679 N N . GLY A 1 84 ? -24.651 -8.112 13.586 1.00 77.44 84 GLY A N 1
ATOM 680 C CA . GLY A 1 84 ? -24.217 -9.098 14.583 1.00 77.44 84 GLY A CA 1
ATOM 681 C C . GLY A 1 84 ? -22.704 -9.099 14.840 1.00 77.44 84 GLY A C 1
ATOM 682 O O . GLY A 1 84 ? -22.167 -10.060 15.392 1.00 77.44 84 GLY A O 1
ATOM 683 N N . ILE A 1 85 ? -21.990 -8.041 14.439 1.00 80.19 85 ILE A N 1
ATOM 684 C CA . ILE A 1 85 ? -20.531 -7.980 14.565 1.00 80.19 85 ILE A CA 1
ATOM 685 C C . ILE A 1 85 ? -20.174 -7.693 16.019 1.00 80.19 85 ILE A C 1
ATOM 687 O O . ILE A 1 85 ? -20.463 -6.633 16.570 1.00 80.19 85 ILE A O 1
ATOM 691 N N . THR A 1 86 ? -19.525 -8.668 16.640 1.00 79.75 86 THR A N 1
ATOM 692 C CA . THR A 1 86 ? -19.036 -8.604 18.020 1.00 79.75 86 THR A CA 1
ATOM 693 C C . THR A 1 86 ? -17.538 -8.319 18.070 1.00 79.75 86 THR A C 1
ATOM 695 O O . THR A 1 86 ? -16.829 -8.443 17.068 1.00 79.75 86 THR A O 1
ATOM 698 N N . ARG A 1 87 ? -17.033 -8.023 19.276 1.00 76.69 87 ARG A N 1
ATOM 699 C CA . ARG A 1 87 ? -15.593 -7.840 19.533 1.00 76.69 87 ARG A CA 1
ATOM 700 C C . ARG A 1 87 ? -14.726 -9.046 19.153 1.00 76.69 87 ARG A C 1
ATOM 702 O O . ARG A 1 87 ? -13.541 -8.872 18.911 1.00 76.69 87 ARG A O 1
ATOM 709 N N . ALA A 1 88 ? -15.326 -10.234 19.045 1.00 75.00 88 ALA A N 1
ATOM 710 C CA . ALA A 1 88 ? -14.669 -11.437 18.535 1.00 75.00 88 ALA A CA 1
ATOM 711 C C . ALA A 1 88 ? -14.249 -11.316 17.057 1.00 75.00 88 ALA A C 1
ATOM 713 O O . ALA A 1 88 ? -13.240 -11.878 16.655 1.00 75.00 88 ALA A O 1
ATOM 714 N N . HIS A 1 89 ? -15.000 -10.561 16.250 1.00 80.69 89 HIS A N 1
ATOM 715 C CA . HIS A 1 89 ? -14.717 -10.382 14.825 1.00 80.69 89 HIS A CA 1
ATOM 716 C C . HIS A 1 89 ? -13.869 -9.130 14.573 1.00 80.69 89 HIS A C 1
ATOM 718 O O . HIS A 1 89 ? -12.944 -9.142 13.765 1.00 80.69 89 HIS A O 1
ATOM 724 N N . VAL A 1 90 ? -14.183 -8.029 15.264 1.00 85.69 90 VAL A N 1
ATOM 725 C CA . VAL A 1 90 ? -13.498 -6.739 15.112 1.00 85.69 90 VAL A CA 1
ATOM 726 C C . VAL A 1 90 ? -13.086 -6.231 16.486 1.00 85.69 90 VAL A C 1
ATOM 728 O O . VAL A 1 90 ? -13.933 -5.929 17.319 1.00 85.69 90 VAL A O 1
ATOM 731 N N . HIS A 1 91 ? -11.779 -6.100 16.707 1.00 89.88 91 HIS A N 1
ATOM 732 C CA . HIS A 1 91 ? -11.222 -5.761 18.016 1.00 89.88 91 HIS A CA 1
ATOM 733 C C . HIS A 1 91 ? -11.356 -4.270 18.338 1.00 89.88 91 HIS A C 1
ATOM 735 O O . HIS A 1 91 ? -11.634 -3.901 19.478 1.00 89.88 91 HIS A O 1
ATOM 741 N N . LYS A 1 92 ? -11.162 -3.404 17.337 1.00 91.06 92 LYS A N 1
ATOM 742 C CA . LYS A 1 92 ? -11.291 -1.952 17.492 1.00 91.06 92 LYS A CA 1
ATOM 743 C C . LYS A 1 92 ? -11.964 -1.336 16.280 1.00 91.06 92 LYS A C 1
ATOM 745 O O . LYS A 1 92 ? -11.539 -1.553 15.143 1.00 91.06 92 LYS A O 1
ATOM 750 N N . ILE A 1 93 ? -12.970 -0.514 16.548 1.00 92.44 93 ILE A N 1
ATOM 751 C CA . ILE A 1 93 ? -13.601 0.346 15.554 1.00 92.44 93 ILE A CA 1
ATOM 752 C C . ILE A 1 93 ? -13.051 1.761 15.735 1.00 92.44 93 ILE A C 1
ATOM 754 O O . ILE A 1 93 ? -12.994 2.282 16.847 1.00 92.44 93 ILE A O 1
ATOM 758 N N . LEU A 1 94 ? -12.596 2.358 14.638 1.00 92.94 94 LEU A N 1
ATOM 759 C CA . LEU A 1 94 ? -12.104 3.731 14.574 1.00 92.94 94 LEU A CA 1
ATOM 760 C C . LEU A 1 94 ? -12.952 4.514 13.582 1.00 92.94 94 LEU A C 1
ATOM 762 O O . LEU A 1 94 ? -13.382 3.980 12.563 1.00 92.94 94 LEU A O 1
ATOM 766 N N . THR A 1 95 ? -13.147 5.802 13.825 1.00 92.75 95 THR A N 1
ATOM 767 C CA . THR A 1 95 ? -13.662 6.707 12.792 1.00 92.75 95 THR A CA 1
ATOM 768 C C . THR A 1 95 ? -12.511 7.353 12.034 1.00 92.75 95 THR A C 1
ATOM 770 O O . THR A 1 95 ? -11.378 7.444 12.519 1.00 92.75 95 THR A O 1
ATOM 773 N N . LYS A 1 96 ? -12.783 7.826 10.817 1.00 91.62 96 LYS A N 1
ATOM 774 C CA . LYS A 1 96 ? -11.804 8.588 10.035 1.00 91.62 96 LYS A CA 1
ATOM 775 C C . LYS A 1 96 ? -11.268 9.775 10.844 1.00 91.62 96 LYS A C 1
ATOM 777 O O . LYS A 1 96 ? -10.063 10.020 10.847 1.00 91.62 96 LYS A O 1
ATOM 782 N N . ARG A 1 97 ? -12.138 10.505 11.539 1.00 88.94 97 ARG A N 1
ATOM 783 C CA . ARG A 1 97 ? -11.720 11.653 12.343 1.00 88.94 97 ARG A CA 1
ATOM 784 C C . ARG A 1 97 ? -10.892 11.266 13.565 1.00 88.94 97 ARG A C 1
ATOM 786 O O . ARG A 1 97 ? -9.946 11.984 13.893 1.00 88.94 97 ARG A O 1
ATOM 793 N N . GLN A 1 98 ? -11.214 10.146 14.207 1.00 90.88 98 GLN A N 1
ATOM 794 C CA . GLN A 1 98 ? -10.396 9.606 15.288 1.00 90.88 98 GLN A CA 1
ATOM 795 C C . GLN A 1 98 ? -8.980 9.299 14.804 1.00 90.88 98 GLN A C 1
ATOM 797 O O . GLN A 1 98 ? -8.008 9.735 15.416 1.00 90.88 98 GLN A O 1
ATOM 802 N N . LEU A 1 99 ? -8.862 8.661 13.637 1.00 91.94 99 LEU A N 1
ATOM 803 C CA . LEU A 1 99 ? -7.574 8.383 13.010 1.00 91.94 99 LEU A CA 1
ATOM 804 C C . LEU A 1 99 ? -6.758 9.660 12.744 1.00 91.94 99 LEU A C 1
ATOM 806 O O . LEU A 1 99 ? -5.557 9.688 12.993 1.00 91.94 99 LEU A O 1
ATOM 810 N N . GLU A 1 100 ? -7.402 10.721 12.252 1.00 89.94 100 GLU A N 1
ATOM 811 C CA . GLU A 1 100 ? -6.741 12.000 11.957 1.00 89.94 100 GLU A CA 1
ATOM 812 C C . GLU A 1 100 ? -6.267 12.739 13.223 1.00 89.94 100 GLU A C 1
ATOM 814 O O . GLU A 1 100 ? -5.237 13.415 13.182 1.00 89.94 100 GLU A O 1
ATOM 819 N N . ARG A 1 101 ? -7.005 12.629 14.337 1.00 89.69 101 ARG A N 1
ATOM 820 C CA . ARG A 1 101 ? -6.710 13.346 15.589 1.00 89.69 101 ARG A CA 1
ATOM 821 C C . ARG A 1 101 ? -5.750 12.599 16.508 1.00 89.69 101 ARG A C 1
ATOM 823 O O . ARG A 1 101 ? -4.791 13.203 16.974 1.00 89.69 101 ARG A O 1
ATOM 830 N N . GLU A 1 102 ? -6.012 11.323 16.768 1.00 90.75 102 GLU A N 1
ATOM 831 C CA . GLU A 1 102 ? -5.262 10.516 17.743 1.00 90.75 102 GLU A CA 1
ATOM 832 C C . GLU A 1 102 ? -4.031 9.848 17.139 1.00 90.75 102 GLU A C 1
ATOM 834 O O . GLU A 1 102 ? -3.074 9.567 17.847 1.00 90.75 102 GLU A O 1
ATOM 839 N N . TYR A 1 103 ? -4.051 9.587 15.830 1.00 90.94 103 TYR A N 1
ATOM 840 C CA . TYR A 1 103 ? -2.972 8.890 15.134 1.00 90.94 103 TYR A CA 1
ATOM 841 C C . TYR A 1 103 ? -2.355 9.768 14.048 1.00 90.94 103 TYR A C 1
ATOM 843 O O . TYR A 1 103 ? -2.025 9.302 12.956 1.00 90.94 103 TYR A O 1
ATOM 851 N N . GLY A 1 104 ? -2.202 11.063 14.325 1.00 87.75 104 GLY A N 1
ATOM 852 C CA . GLY A 1 104 ? -1.628 12.025 13.386 1.00 87.75 104 GLY A CA 1
ATOM 853 C C . GLY A 1 104 ? -0.104 11.924 13.290 1.00 87.75 104 GLY A C 1
ATOM 854 O O . GLY A 1 104 ? 0.473 12.118 12.210 1.00 87.75 104 GLY A O 1
ATOM 855 N N . THR A 1 105 ? 0.566 11.590 14.395 1.00 92.88 105 THR A N 1
ATOM 856 C CA . THR A 1 105 ? 2.028 11.566 14.467 1.00 92.88 105 THR A CA 1
ATOM 857 C C . THR A 1 105 ? 2.620 10.276 13.898 1.00 92.88 105 THR A C 1
ATOM 859 O O . THR A 1 105 ? 1.976 9.232 13.790 1.00 92.88 105 THR A O 1
ATOM 862 N N . TYR A 1 106 ? 3.901 10.323 13.520 1.00 91.81 106 TYR A N 1
ATOM 863 C CA . TYR A 1 106 ? 4.602 9.141 13.005 1.00 91.81 106 TYR A CA 1
ATOM 864 C C . TYR A 1 106 ? 4.700 8.008 14.035 1.00 91.81 106 TYR A C 1
ATOM 866 O O . TYR A 1 106 ? 4.668 6.840 13.651 1.00 91.81 106 TYR A O 1
ATOM 874 N N . PHE A 1 107 ? 4.834 8.349 15.321 1.00 92.50 107 PHE A N 1
ATOM 875 C CA . PHE A 1 107 ? 4.934 7.367 16.397 1.00 92.50 107 PHE A CA 1
ATOM 876 C C . PHE A 1 107 ? 3.604 6.634 16.591 1.00 92.50 107 PHE A C 1
ATOM 878 O O . PHE A 1 107 ? 3.579 5.408 16.524 1.00 92.50 107 PHE A O 1
ATOM 885 N N . GLU A 1 108 ? 2.500 7.374 16.704 1.00 93.81 10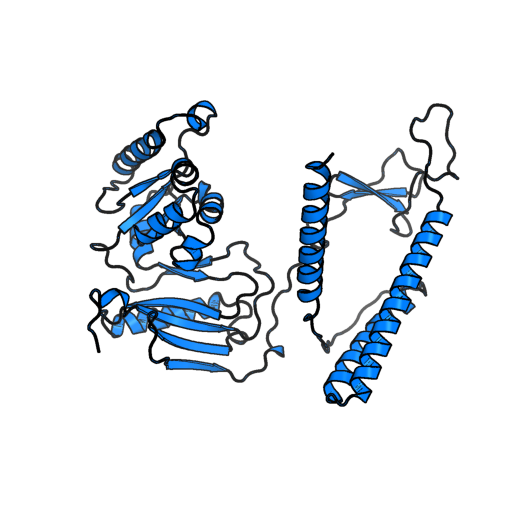8 GLU A N 1
ATOM 886 C CA . GLU A 1 108 ? 1.158 6.803 16.866 1.00 93.81 108 GLU A CA 1
ATOM 887 C C . GLU A 1 108 ? 0.769 5.935 15.664 1.00 93.81 108 GLU A C 1
ATOM 889 O O . GLU A 1 108 ? 0.277 4.825 15.838 1.00 93.81 108 GLU A O 1
ATOM 894 N N . LYS A 1 109 ? 1.065 6.370 14.429 1.00 93.19 109 LYS A N 1
ATOM 895 C CA . LYS A 1 109 ? 0.814 5.554 13.223 1.00 93.19 109 LYS A CA 1
ATOM 896 C C . LYS A 1 109 ? 1.579 4.235 13.247 1.00 93.19 109 LYS A C 1
ATOM 898 O O . LYS A 1 109 ? 1.048 3.211 12.825 1.00 93.19 109 LYS A O 1
ATOM 903 N N . ARG A 1 110 ? 2.828 4.251 13.721 1.00 92.44 110 ARG A N 1
ATOM 904 C CA . ARG A 1 11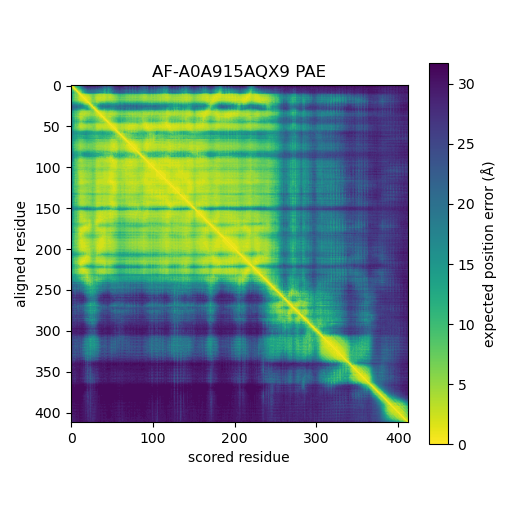0 ? 3.633 3.033 13.865 1.00 92.44 110 ARG A CA 1
ATOM 905 C C . ARG A 1 110 ? 3.074 2.129 14.960 1.00 92.44 110 ARG A C 1
ATOM 907 O O . ARG A 1 110 ? 3.009 0.923 14.750 1.00 92.44 110 ARG A O 1
ATOM 914 N N . GLN A 1 111 ? 2.662 2.703 16.088 1.00 93.38 111 GLN A N 1
ATOM 915 C CA . GLN A 1 111 ? 2.039 1.960 17.179 1.00 93.38 111 GLN A CA 1
ATOM 916 C C . GLN A 1 111 ? 0.738 1.301 16.716 1.00 93.38 111 GLN A C 1
ATOM 918 O O . GLN A 1 111 ? 0.563 0.105 16.921 1.00 93.38 111 GLN A O 1
ATOM 923 N N . LEU A 1 112 ? -0.114 2.039 15.998 1.00 93.50 112 LEU A N 1
ATOM 924 C CA . LEU A 1 112 ? -1.351 1.517 15.426 1.00 93.50 112 LEU A CA 1
ATOM 925 C C . LEU A 1 112 ? -1.073 0.356 14.467 1.00 93.50 112 LEU A C 1
ATOM 927 O O . LEU A 1 112 ? -1.639 -0.718 14.636 1.00 93.50 112 LEU A O 1
ATOM 931 N N . ALA A 1 113 ? -0.151 0.534 13.514 1.00 91.75 113 ALA A N 1
ATOM 932 C CA . ALA A 1 113 ? 0.227 -0.514 12.562 1.00 91.75 113 ALA A CA 1
ATOM 933 C C . ALA A 1 113 ? 0.847 -1.759 13.229 1.00 91.75 113 ALA A C 1
ATOM 935 O O . ALA A 1 113 ? 0.797 -2.848 12.661 1.00 91.75 113 ALA A O 1
ATOM 936 N N . SER A 1 114 ? 1.455 -1.605 14.408 1.00 91.00 114 SER A N 1
ATOM 937 C CA . SER A 1 114 ? 1.991 -2.723 15.186 1.00 91.00 114 SER A CA 1
ATOM 938 C C . SER A 1 114 ? 0.928 -3.423 16.031 1.00 91.00 114 SER A C 1
ATOM 940 O O . SER A 1 114 ? 1.085 -4.608 16.293 1.00 91.00 114 SER A O 1
ATOM 942 N N . ALA A 1 115 ? -0.106 -2.702 16.469 1.00 91.44 115 ALA A N 1
ATOM 943 C CA . ALA A 1 115 ? -1.126 -3.209 17.384 1.00 91.44 115 ALA A CA 1
ATOM 944 C C . ALA A 1 115 ? -2.143 -4.140 16.713 1.00 91.44 115 ALA A C 1
ATOM 946 O O . ALA A 1 115 ? -2.674 -5.017 17.383 1.00 91.44 115 ALA A O 1
ATOM 947 N N . TYR A 1 116 ? -2.411 -3.941 15.418 1.00 92.38 116 TYR A N 1
ATOM 948 C CA . TYR A 1 116 ? -3.382 -4.740 14.666 1.00 92.38 116 TYR A CA 1
ATOM 949 C C . TYR A 1 116 ? -2.756 -5.399 13.441 1.00 92.38 116 TYR A C 1
ATOM 951 O O . TYR A 1 116 ? -1.826 -4.854 12.834 1.00 92.38 116 TYR A O 1
ATOM 959 N N . ASP A 1 117 ? -3.287 -6.549 13.035 1.00 89.44 117 ASP A N 1
ATOM 960 C CA . ASP A 1 117 ? -2.798 -7.305 11.880 1.00 89.44 117 ASP A CA 1
ATOM 961 C C . ASP A 1 117 ? -3.507 -6.931 10.590 1.00 89.44 117 ASP A C 1
ATOM 963 O O . ASP A 1 117 ? -2.849 -6.646 9.583 1.00 89.44 117 ASP A O 1
ATOM 967 N N . ILE A 1 118 ? -4.837 -6.863 10.639 1.00 91.31 118 ILE A N 1
ATOM 968 C CA . ILE A 1 118 ? -5.676 -6.544 9.487 1.00 91.31 118 ILE A CA 1
ATOM 969 C C . ILE A 1 118 ? -6.386 -5.214 9.727 1.00 91.31 118 ILE A C 1
ATOM 971 O O . ILE A 1 118 ? -7.037 -4.999 10.749 1.00 91.31 118 ILE A O 1
ATOM 975 N N . PHE A 1 119 ? -6.300 -4.331 8.734 1.00 93.44 119 PHE A N 1
ATOM 976 C CA . PHE A 1 119 ? -7.048 -3.081 8.704 1.00 93.44 119 PHE A CA 1
ATOM 977 C C . PHE A 1 119 ? -8.126 -3.146 7.630 1.00 93.44 119 PHE A C 1
ATOM 979 O O . PHE A 1 119 ? -7.833 -3.390 6.458 1.00 93.44 119 PHE A O 1
ATOM 986 N N . LEU A 1 120 ? -9.362 -2.872 8.024 1.00 92.75 120 LEU A N 1
ATOM 987 C CA . LEU A 1 120 ? -10.520 -2.742 7.151 1.00 92.75 120 LEU A CA 1
ATOM 988 C C . LEU A 1 120 ? -10.974 -1.284 7.151 1.00 92.75 120 LEU A C 1
ATOM 990 O O . LEU A 1 120 ? -10.850 -0.591 8.155 1.00 92.75 120 LEU A O 1
ATOM 994 N N . VAL A 1 121 ? -11.474 -0.790 6.027 1.00 92.75 121 VAL A N 1
ATOM 995 C CA . VAL A 1 121 ? -11.907 0.602 5.865 1.00 92.75 121 VAL A CA 1
ATOM 996 C C . VAL A 1 121 ? -13.199 0.642 5.080 1.00 92.75 121 VAL A C 1
ATOM 998 O O . VAL A 1 121 ? -13.307 -0.020 4.058 1.00 92.75 121 VAL A O 1
ATOM 1001 N N . ASP A 1 122 ? -14.151 1.479 5.465 1.00 91.69 122 ASP A N 1
ATOM 1002 C CA . ASP A 1 122 ? -15.315 1.730 4.619 1.00 91.69 122 ASP A CA 1
ATOM 1003 C C . ASP A 1 122 ? -14.896 2.361 3.271 1.00 91.69 122 ASP A C 1
ATOM 1005 O O . ASP A 1 122 ? -14.178 3.366 3.211 1.00 91.69 122 ASP A O 1
ATOM 1009 N N . SER A 1 123 ? -15.368 1.775 2.169 1.00 89.19 123 SER A N 1
ATOM 1010 C CA . SER A 1 123 ? -15.218 2.261 0.789 1.00 89.19 123 SER A CA 1
ATOM 1011 C C . SER A 1 123 ? -15.335 3.786 0.625 1.00 89.19 123 SER A C 1
ATOM 1013 O O . SER A 1 123 ? -14.554 4.385 -0.122 1.00 89.19 123 SER A O 1
ATOM 1015 N N . ARG A 1 124 ? -16.243 4.427 1.376 1.00 88.75 124 ARG A N 1
ATOM 1016 C CA . ARG A 1 124 ? -16.512 5.874 1.338 1.00 88.75 124 ARG A CA 1
ATOM 1017 C C . ARG A 1 124 ? -15.315 6.717 1.776 1.00 88.75 124 ARG A C 1
ATOM 1019 O O . ARG A 1 124 ? -15.060 7.774 1.200 1.00 88.75 124 ARG A O 1
ATOM 1026 N N . VAL A 1 125 ? -14.553 6.248 2.764 1.00 89.94 125 VAL A N 1
ATOM 1027 C CA . VAL A 1 125 ? -13.414 6.977 3.354 1.00 89.94 125 VAL A CA 1
ATOM 1028 C C . VAL A 1 125 ? -12.051 6.392 2.983 1.00 89.94 125 VAL A C 1
ATOM 1030 O O . VAL A 1 125 ? -11.026 6.997 3.301 1.00 89.94 125 VAL A O 1
ATOM 1033 N N . ALA A 1 126 ? -12.013 5.285 2.237 1.00 89.12 126 ALA A N 1
ATOM 1034 C CA . ALA A 1 126 ? -10.790 4.573 1.858 1.00 89.12 126 ALA A CA 1
ATOM 1035 C C . ALA A 1 126 ? -9.683 5.479 1.291 1.00 89.12 126 ALA A C 1
ATOM 1037 O O . ALA A 1 126 ? -8.530 5.393 1.711 1.00 89.12 126 ALA A O 1
ATOM 1038 N N . LYS A 1 127 ? -10.027 6.415 0.394 1.00 87.75 127 LYS A N 1
ATOM 1039 C CA . LYS A 1 127 ? -9.055 7.354 -0.201 1.00 87.75 127 LYS A CA 1
ATOM 1040 C C . LYS A 1 127 ? -8.387 8.257 0.837 1.00 87.75 127 LYS A C 1
ATOM 1042 O O . LYS A 1 127 ? -7.190 8.521 0.733 1.00 87.75 127 LYS A O 1
ATOM 1047 N N . ASN A 1 128 ? -9.153 8.739 1.812 1.00 88.44 128 ASN A N 1
ATOM 1048 C CA . ASN A 1 128 ? -8.643 9.605 2.869 1.00 88.44 128 ASN A CA 1
ATOM 1049 C C . ASN A 1 128 ? -7.782 8.797 3.834 1.00 88.44 128 ASN A C 1
ATOM 1051 O O . ASN A 1 128 ? -6.653 9.190 4.103 1.00 88.44 128 ASN A O 1
ATOM 1055 N N . VAL A 1 129 ? -8.263 7.631 4.263 1.00 90.19 129 VAL A N 1
ATOM 1056 C CA . VAL A 1 129 ? -7.528 6.760 5.186 1.00 90.19 129 VAL A CA 1
ATOM 1057 C C . VAL A 1 129 ? -6.194 6.312 4.587 1.00 90.19 129 VAL A C 1
ATOM 1059 O O . VAL A 1 129 ? -5.171 6.412 5.252 1.00 90.19 129 VAL A O 1
ATOM 1062 N N . TRP A 1 130 ? -6.144 5.921 3.307 1.00 88.50 130 TRP A N 1
ATOM 1063 C CA . TRP A 1 130 ? -4.874 5.575 2.653 1.00 88.50 130 TRP A CA 1
ATOM 1064 C C . TRP A 1 130 ? -3.869 6.730 2.634 1.00 88.50 130 TRP A C 1
ATOM 1066 O O . TRP A 1 130 ? -2.663 6.492 2.720 1.00 88.50 130 TRP A O 1
ATOM 1076 N N . ARG A 1 131 ? -4.342 7.978 2.543 1.00 87.62 131 ARG A N 1
ATOM 1077 C CA . ARG A 1 131 ? -3.480 9.160 2.648 1.00 87.62 131 ARG A CA 1
ATOM 1078 C C . ARG A 1 131 ? -2.966 9.346 4.077 1.00 87.62 131 ARG A C 1
ATOM 1080 O O . ARG A 1 131 ? -1.784 9.643 4.243 1.00 87.62 131 ARG A O 1
ATOM 1087 N N . GLU A 1 132 ? -3.816 9.132 5.078 1.00 89.19 132 GLU A N 1
ATOM 1088 C CA . GLU A 1 132 ? -3.445 9.277 6.487 1.00 89.19 132 GLU A CA 1
ATOM 1089 C C . GLU A 1 132 ? -2.496 8.173 6.970 1.00 89.19 132 GLU A C 1
ATOM 1091 O O . GLU A 1 132 ? -1.489 8.478 7.611 1.00 89.19 132 GLU A O 1
ATOM 1096 N N . CYS A 1 133 ? -2.724 6.912 6.588 1.00 85.50 133 CYS A N 1
ATOM 1097 C CA . CYS A 1 133 ? -1.873 5.767 6.936 1.00 85.50 133 CYS A CA 1
ATOM 1098 C C . CYS A 1 133 ? -0.401 5.953 6.504 1.00 85.50 133 CYS A C 1
ATOM 1100 O O . CYS A 1 133 ? 0.520 5.440 7.142 1.00 85.50 133 CYS A O 1
ATOM 1102 N N . GLY A 1 134 ? -0.134 6.766 5.479 1.00 84.44 134 GLY A N 1
ATOM 1103 C CA . GLY A 1 134 ? 1.206 7.264 5.178 1.00 84.44 134 GLY A CA 1
ATOM 1104 C C . GLY A 1 134 ? 2.278 6.175 5.003 1.00 84.44 134 GLY A C 1
ATOM 1105 O O . GLY A 1 134 ? 2.020 5.041 4.604 1.00 84.44 134 GLY A O 1
ATOM 1106 N N . LYS A 1 135 ? 3.542 6.536 5.259 1.00 86.88 135 LYS A N 1
ATOM 1107 C CA . LYS A 1 135 ? 4.697 5.660 4.982 1.00 86.88 135 LYS A CA 1
ATOM 1108 C C . LYS A 1 135 ? 4.869 4.517 5.981 1.00 86.88 135 LYS A C 1
ATOM 1110 O O . LYS A 1 135 ? 5.398 3.480 5.595 1.00 86.88 135 LYS A O 1
ATOM 1115 N N . GLU A 1 136 ? 4.471 4.710 7.235 1.00 90.00 136 GLU A N 1
ATOM 1116 C CA . GLU A 1 136 ? 4.650 3.706 8.294 1.00 90.00 136 GLU A CA 1
ATOM 1117 C C . GLU A 1 136 ? 3.815 2.451 7.995 1.00 90.00 136 GLU A C 1
ATOM 1119 O O . GLU A 1 136 ? 4.354 1.346 8.000 1.00 90.00 136 GLU A O 1
ATOM 1124 N N . PHE A 1 137 ? 2.559 2.617 7.566 1.00 89.94 137 PHE A N 1
ATOM 1125 C CA . PHE A 1 137 ? 1.715 1.500 7.126 1.00 89.94 137 PHE A CA 1
ATOM 1126 C C . PHE A 1 137 ? 2.249 0.821 5.858 1.00 89.94 137 PHE A C 1
ATOM 1128 O O . PHE A 1 137 ? 2.255 -0.406 5.756 1.00 89.94 137 PHE A O 1
ATOM 1135 N N . HIS A 1 138 ? 2.774 1.597 4.902 1.00 84.50 138 HIS A N 1
ATOM 1136 C CA . HIS A 1 138 ? 3.434 1.031 3.723 1.00 84.50 138 HIS A CA 1
ATOM 1137 C C . HIS A 1 138 ? 4.682 0.212 4.076 1.00 84.50 138 HIS A C 1
ATOM 1139 O O . HIS A 1 138 ? 4.940 -0.801 3.425 1.00 84.50 138 HIS A O 1
ATOM 1145 N N . LYS A 1 139 ? 5.453 0.634 5.086 1.00 85.38 139 LYS A N 1
ATOM 1146 C CA . LYS A 1 139 ? 6.623 -0.104 5.577 1.00 85.38 139 LYS A CA 1
ATOM 1147 C C . LYS A 1 139 ? 6.201 -1.410 6.249 1.00 85.38 139 LYS A C 1
ATOM 1149 O O . LYS A 1 139 ? 6.813 -2.437 5.976 1.00 85.38 139 LYS A O 1
ATOM 1154 N N . ALA A 1 140 ? 5.140 -1.368 7.053 1.00 84.81 140 ALA A N 1
ATOM 1155 C CA . ALA A 1 140 ? 4.563 -2.541 7.705 1.00 84.81 140 ALA A CA 1
ATOM 1156 C C . ALA A 1 140 ? 3.851 -3.502 6.733 1.00 84.81 140 ALA A C 1
ATOM 1158 O O . ALA A 1 140 ? 3.529 -4.616 7.117 1.00 84.81 140 ALA A O 1
ATOM 1159 N N . ARG A 1 141 ? 3.601 -3.092 5.477 1.00 84.50 141 ARG A N 1
ATOM 1160 C CA . ARG A 1 141 ? 2.803 -3.829 4.472 1.00 84.50 141 ARG A CA 1
ATOM 1161 C C . ARG A 1 141 ? 1.344 -4.090 4.887 1.00 84.50 141 ARG A C 1
ATOM 1163 O O . ARG A 1 141 ? 0.656 -4.851 4.219 1.00 84.50 141 ARG A O 1
ATOM 1170 N N . LYS A 1 142 ? 0.845 -3.386 5.904 1.00 87.69 142 LYS A N 1
ATOM 1171 C CA . LYS A 1 142 ? -0.513 -3.513 6.462 1.00 87.69 142 LYS A CA 1
ATOM 1172 C C . LYS A 1 142 ? -1.463 -2.454 5.890 1.00 87.69 142 LYS A C 1
ATOM 1174 O O . LYS A 1 142 ? -2.128 -1.728 6.618 1.00 87.69 142 LYS A O 1
ATOM 1179 N N . MET A 1 143 ? -1.462 -2.282 4.565 1.00 88.38 143 MET A N 1
ATOM 1180 C CA . MET A 1 143 ? -2.335 -1.291 3.927 1.00 88.38 143 MET A CA 1
ATOM 1181 C C . MET A 1 143 ? -3.807 -1.704 4.065 1.00 88.38 143 MET A C 1
ATOM 1183 O O . MET A 1 143 ? -4.123 -2.839 3.715 1.00 88.38 143 MET A O 1
ATOM 1187 N N . PRO A 1 144 ? -4.712 -0.804 4.492 1.00 90.06 144 PRO A N 1
ATOM 1188 C CA . PRO A 1 144 ? -6.083 -1.208 4.764 1.00 90.06 144 PRO A CA 1
ATOM 1189 C C . PRO A 1 144 ? -6.880 -1.668 3.537 1.00 90.06 144 PRO A C 1
ATOM 1191 O O . PRO A 1 144 ? -6.783 -1.069 2.456 1.00 90.06 144 PRO A O 1
ATOM 1194 N N . PHE A 1 145 ? -7.726 -2.679 3.729 1.00 90.19 145 PHE A N 1
ATOM 1195 C CA . PHE A 1 145 ? -8.678 -3.180 2.741 1.00 90.19 145 PHE A CA 1
ATOM 1196 C C . PHE A 1 145 ? -9.987 -2.390 2.796 1.00 90.19 145 PHE A C 1
ATOM 1198 O O . PHE A 1 145 ? -10.555 -2.200 3.860 1.00 90.19 145 PHE A O 1
ATOM 1205 N N . SER A 1 146 ? -10.504 -1.953 1.647 1.00 89.50 146 SER A N 1
ATOM 1206 C CA . SER A 1 146 ? -11.819 -1.307 1.581 1.00 89.50 146 SER A CA 1
ATOM 1207 C C . SER A 1 146 ? -12.963 -2.324 1.589 1.00 89.50 146 SER A C 1
ATOM 1209 O O . SER A 1 146 ? -12.951 -3.270 0.806 1.00 89.50 146 SER A O 1
ATOM 1211 N N . VAL A 1 147 ? -13.968 -2.097 2.413 1.00 88.50 147 VAL A N 1
ATOM 1212 C CA . VAL A 1 147 ? -15.132 -2.952 2.627 1.00 88.50 147 VAL A CA 1
ATOM 1213 C C . VAL A 1 147 ? -16.375 -2.095 2.407 1.00 88.50 147 VAL A C 1
ATOM 1215 O O . VAL A 1 147 ? -16.403 -0.917 2.775 1.00 88.50 147 VAL A O 1
ATOM 1218 N N . ASP A 1 148 ? -17.387 -2.663 1.761 1.00 86.50 148 ASP A N 1
ATOM 1219 C CA . ASP A 1 148 ? -18.647 -1.966 1.510 1.00 86.50 148 ASP A CA 1
ATOM 1220 C C . ASP A 1 148 ? -19.598 -2.256 2.669 1.00 86.50 148 ASP A C 1
ATOM 1222 O O . ASP A 1 148 ? -20.226 -3.316 2.709 1.00 86.50 148 ASP A O 1
ATOM 1226 N N . VAL A 1 149 ? -19.711 -1.307 3.600 1.00 80.38 149 VAL A N 1
ATOM 1227 C CA . VAL A 1 149 ? -20.543 -1.450 4.807 1.00 80.38 149 VAL A CA 1
ATOM 1228 C C . VAL A 1 149 ? -22.029 -1.501 4.465 1.00 80.38 149 VAL A C 1
ATOM 1230 O O . VAL A 1 149 ? -22.786 -2.167 5.147 1.00 80.38 149 VAL A O 1
ATOM 1233 N N . SER A 1 150 ? -22.468 -0.851 3.385 1.00 75.62 150 SER A N 1
ATOM 1234 C CA . SER A 1 150 ? -23.882 -0.832 2.979 1.00 75.62 150 SER A CA 1
ATOM 1235 C C . SER A 1 150 ? -24.436 -2.197 2.552 1.00 75.62 150 SER A C 1
ATOM 1237 O O . SER A 1 150 ? -25.646 -2.342 2.394 1.00 75.62 150 SER A O 1
ATOM 1239 N N . LYS A 1 151 ? -23.575 -3.190 2.307 1.00 73.62 151 LYS A N 1
ATOM 1240 C CA . LYS A 1 151 ? -23.992 -4.529 1.885 1.00 73.62 151 LYS A CA 1
ATOM 1241 C C . LYS A 1 151 ? -24.162 -5.423 3.113 1.00 73.62 151 LYS A C 1
ATOM 1243 O O . LYS A 1 151 ? -23.264 -5.510 3.942 1.00 73.62 151 LYS A O 1
ATOM 1248 N N . LYS A 1 152 ? -25.270 -6.174 3.168 1.00 67.31 152 LYS A N 1
ATOM 1249 C CA . LYS A 1 152 ? -25.575 -7.144 4.243 1.00 67.31 152 LYS A CA 1
ATOM 1250 C C . LYS A 1 152 ? -24.511 -8.243 4.419 1.00 67.31 152 LYS A C 1
ATOM 1252 O O . LYS A 1 152 ? -24.441 -8.863 5.469 1.00 67.31 152 LYS A O 1
ATOM 1257 N N . SER A 1 153 ? -23.640 -8.448 3.431 1.00 80.06 153 SER A N 1
ATOM 1258 C CA . SER A 1 153 ? -22.579 -9.462 3.427 1.00 80.06 153 SER A CA 1
ATOM 1259 C C . SER A 1 153 ? -21.294 -9.025 4.160 1.00 80.06 153 SER A C 1
ATOM 1261 O O . SER A 1 153 ? -20.192 -9.398 3.749 1.00 80.06 153 SER A O 1
ATOM 1263 N N . LEU A 1 154 ? -21.388 -8.176 5.190 1.00 83.56 154 LEU A N 1
ATOM 1264 C CA . LEU A 1 154 ? -20.211 -7.615 5.865 1.00 83.56 154 LEU A CA 1
ATOM 1265 C C . LEU A 1 154 ? -19.374 -8.703 6.556 1.00 83.56 154 LEU A C 1
ATOM 1267 O O . LEU A 1 154 ? -18.153 -8.704 6.421 1.00 83.56 154 LEU A O 1
ATOM 1271 N N . ILE A 1 155 ? -20.028 -9.674 7.202 1.00 86.06 155 ILE A N 1
ATOM 1272 C CA . ILE A 1 155 ? -19.360 -10.832 7.816 1.00 86.06 155 ILE A CA 1
ATOM 1273 C C . ILE A 1 155 ? -18.570 -11.613 6.764 1.00 86.06 155 ILE A C 1
ATOM 1275 O O . ILE A 1 155 ? -17.385 -11.858 6.950 1.00 86.06 155 ILE A O 1
ATOM 1279 N N . GLU A 1 156 ? -19.175 -11.923 5.615 1.00 87.75 156 GLU A N 1
ATOM 1280 C CA . GLU A 1 156 ? -18.477 -12.634 4.538 1.00 87.75 156 GLU A CA 1
ATOM 1281 C C . GLU A 1 156 ? -17.271 -11.855 4.010 1.00 87.75 156 GLU A C 1
ATOM 1283 O O . GLU A 1 156 ? -16.258 -12.450 3.644 1.00 87.75 156 GLU A O 1
ATOM 1288 N N . GLN A 1 157 ? -17.367 -10.523 3.938 1.00 87.75 157 GLN A N 1
ATOM 1289 C CA . GLN A 1 157 ? -16.237 -9.685 3.541 1.00 87.75 157 GLN A CA 1
ATOM 1290 C C . GLN A 1 157 ? -15.108 -9.771 4.576 1.00 87.75 157 GLN A C 1
ATOM 1292 O O . GLN A 1 157 ? -13.950 -9.884 4.179 1.00 87.75 157 GLN A O 1
ATOM 1297 N N . ILE A 1 158 ? -15.429 -9.787 5.875 1.00 87.88 158 ILE A N 1
ATOM 1298 C CA . ILE A 1 158 ? -14.450 -9.981 6.955 1.00 87.88 158 ILE A CA 1
ATOM 1299 C C . ILE A 1 158 ? -13.819 -11.375 6.855 1.00 87.88 158 ILE A C 1
ATOM 1301 O O . ILE A 1 158 ? -12.596 -11.480 6.811 1.00 87.88 158 ILE A O 1
ATOM 1305 N N . THR A 1 159 ? -14.612 -12.437 6.704 1.00 88.88 159 THR A N 1
ATOM 1306 C CA . THR A 1 159 ? -14.091 -13.804 6.545 1.00 88.88 159 THR A CA 1
ATOM 1307 C C . THR A 1 159 ? -13.170 -13.919 5.329 1.00 88.88 159 THR A C 1
ATOM 1309 O O . THR A 1 159 ? -12.091 -14.503 5.410 1.00 88.88 159 THR A O 1
ATOM 1312 N N . LYS A 1 160 ? -13.536 -13.282 4.209 1.00 88.50 160 LYS A N 1
ATOM 1313 C CA . LYS A 1 160 ? -12.677 -13.219 3.020 1.00 88.50 160 LYS A CA 1
ATOM 1314 C C . LYS A 1 160 ? -11.353 -12.528 3.323 1.00 88.50 160 LYS A C 1
ATOM 1316 O O . LYS A 1 160 ? -10.328 -12.979 2.822 1.00 88.50 160 LYS A O 1
ATOM 1321 N N . THR A 1 161 ? -11.329 -11.492 4.161 1.00 87.25 161 THR A N 1
ATOM 1322 C CA . THR A 1 161 ? -10.093 -10.736 4.419 1.00 87.25 161 THR A CA 1
ATOM 1323 C C . THR A 1 161 ? -8.964 -11.560 5.036 1.00 87.25 161 THR A C 1
ATOM 1325 O O . THR A 1 161 ? -7.811 -11.284 4.720 1.00 87.25 161 THR A O 1
ATOM 1328 N N . TYR A 1 162 ? -9.258 -12.630 5.784 1.00 89.12 162 TYR A N 1
ATOM 1329 C CA . TYR A 1 162 ? -8.231 -13.557 6.293 1.00 89.12 162 TYR A CA 1
ATOM 1330 C C . TYR A 1 162 ? -7.469 -14.301 5.185 1.00 89.12 162 TYR A C 1
ATOM 1332 O O . TYR A 1 162 ? -6.315 -14.689 5.367 1.00 89.12 162 TYR A O 1
ATOM 1340 N N . SER A 1 163 ? -8.106 -14.486 4.028 1.00 89.31 163 SER A N 1
ATOM 1341 C CA . SER A 1 163 ? -7.530 -15.114 2.830 1.00 89.31 163 SER A CA 1
ATOM 1342 C C . SER A 1 163 ? -7.025 -14.101 1.797 1.00 89.31 163 SER A C 1
ATOM 1344 O O . SER A 1 163 ? -6.493 -14.475 0.754 1.00 89.31 163 SER A O 1
ATOM 1346 N N . MET A 1 164 ? -7.199 -12.799 2.042 1.00 88.75 164 MET A N 1
ATOM 1347 C CA . MET A 1 164 ? -6.873 -11.773 1.057 1.00 88.75 164 MET A CA 1
ATOM 1348 C C . MET A 1 164 ? -5.436 -11.289 1.182 1.00 88.75 164 MET A C 1
ATOM 1350 O O . MET A 1 164 ? -4.987 -10.845 2.234 1.00 88.75 164 MET A O 1
ATOM 1354 N N . ILE A 1 165 ? -4.755 -11.238 0.043 1.00 88.75 165 ILE A N 1
ATOM 1355 C CA . ILE A 1 165 ? -3.430 -10.642 -0.091 1.00 88.75 165 ILE A CA 1
ATOM 1356 C C . ILE A 1 165 ? -3.496 -9.395 -0.969 1.00 88.75 165 ILE A C 1
ATOM 1358 O O . ILE A 1 165 ? -4.340 -9.252 -1.861 1.00 88.75 165 ILE A O 1
ATOM 1362 N N . THR A 1 166 ? -2.579 -8.464 -0.718 1.00 86.81 166 THR A N 1
ATOM 1363 C CA . THR A 1 166 ? -2.465 -7.232 -1.500 1.00 86.81 166 THR A CA 1
ATOM 1364 C C . THR A 1 166 ? -1.287 -7.309 -2.459 1.00 86.81 166 THR A C 1
ATOM 1366 O O . THR A 1 166 ? -0.138 -7.426 -2.038 1.00 86.81 166 THR A O 1
ATOM 1369 N N . LEU A 1 167 ? -1.565 -7.136 -3.750 1.00 86.69 167 LEU A N 1
ATOM 1370 C CA . LEU A 1 167 ? -0.577 -6.929 -4.798 1.00 86.69 167 LEU A CA 1
ATOM 1371 C C . LEU A 1 167 ? -0.288 -5.427 -4.960 1.00 86.69 167 LEU A C 1
ATOM 1373 O O . LEU A 1 167 ? -1.132 -4.692 -5.486 1.00 86.69 167 LEU A O 1
ATOM 1377 N N . PRO A 1 168 ? 0.894 -4.936 -4.539 1.00 82.75 168 PRO A N 1
ATOM 1378 C CA . PRO A 1 168 ? 1.262 -3.539 -4.718 1.00 82.75 168 PRO A CA 1
ATOM 1379 C C . PRO A 1 168 ? 1.623 -3.265 -6.182 1.00 82.75 168 PRO A C 1
ATOM 1381 O O . PRO A 1 168 ? 2.686 -3.660 -6.660 1.00 82.75 168 PRO A O 1
ATOM 1384 N N . LEU A 1 169 ? 0.777 -2.507 -6.874 1.00 80.25 169 LEU A N 1
ATOM 1385 C CA . LEU A 1 169 ? 0.974 -2.083 -8.262 1.00 80.25 169 LEU A CA 1
ATOM 1386 C C . LEU A 1 169 ? 1.475 -0.639 -8.356 1.00 80.25 169 LEU A C 1
ATOM 1388 O O . LEU A 1 169 ? 1.178 0.062 -9.310 1.00 80.25 169 LEU A O 1
ATOM 1392 N N . SER A 1 170 ? 2.214 -0.133 -7.369 1.00 77.12 170 SER A N 1
ATOM 1393 C CA . SER A 1 170 ? 2.667 1.265 -7.400 1.00 77.12 170 SER A CA 1
ATOM 1394 C C . SER A 1 170 ? 3.459 1.589 -8.685 1.00 77.12 170 SER A C 1
ATOM 1396 O O . SER A 1 170 ? 4.270 0.767 -9.122 1.00 77.12 170 SER A O 1
ATOM 1398 N N . PRO A 1 171 ? 3.292 2.790 -9.271 1.00 77.00 171 PRO A N 1
ATOM 1399 C CA . PRO A 1 171 ? 4.019 3.168 -10.477 1.00 77.00 171 PRO A CA 1
ATOM 1400 C C . PRO A 1 171 ? 5.525 3.147 -10.222 1.00 77.00 171 PRO A C 1
ATOM 1402 O O . PRO A 1 171 ? 5.994 3.426 -9.116 1.00 77.00 171 PRO A O 1
ATOM 1405 N N . ASN A 1 172 ? 6.294 2.849 -11.264 1.00 80.94 172 ASN A N 1
ATOM 1406 C CA . ASN A 1 172 ? 7.752 2.741 -11.210 1.00 80.94 172 ASN A CA 1
ATOM 1407 C C . ASN A 1 172 ? 8.305 1.639 -10.284 1.00 80.94 172 ASN A C 1
ATOM 1409 O O . ASN A 1 172 ? 9.503 1.626 -9.995 1.00 80.94 172 ASN A O 1
ATOM 1413 N N . ARG A 1 173 ? 7.468 0.701 -9.825 1.00 82.69 173 ARG A N 1
ATOM 1414 C CA . ARG A 1 173 ? 7.906 -0.439 -9.018 1.00 82.69 173 ARG A CA 1
ATOM 1415 C C . ARG A 1 173 ? 8.366 -1.580 -9.927 1.00 82.69 173 ARG A C 1
ATOM 1417 O O . ARG A 1 173 ? 7.605 -2.083 -10.744 1.00 82.69 173 ARG A O 1
ATOM 1424 N N . THR A 1 174 ? 9.620 -1.993 -9.766 1.00 85.81 174 THR A N 1
ATOM 1425 C CA . THR A 1 174 ? 10.204 -3.135 -10.497 1.00 85.81 174 THR A CA 1
ATOM 1426 C C . THR A 1 174 ? 10.132 -4.430 -9.697 1.00 85.81 174 THR A C 1
ATOM 1428 O O . THR A 1 174 ? 10.097 -5.502 -10.280 1.00 85.81 174 THR A O 1
ATOM 1431 N N . ARG A 1 175 ? 10.127 -4.343 -8.362 1.00 88.38 175 ARG A N 1
ATOM 1432 C CA . ARG A 1 175 ? 10.083 -5.508 -7.474 1.00 88.38 175 ARG A CA 1
ATOM 1433 C C . ARG A 1 175 ? 8.837 -5.460 -6.616 1.00 88.38 175 ARG A C 1
ATOM 1435 O O . ARG A 1 175 ? 8.564 -4.457 -5.944 1.00 88.38 175 ARG A O 1
ATOM 1442 N N . ILE A 1 176 ? 8.117 -6.560 -6.616 1.00 89.31 176 ILE A N 1
ATOM 1443 C CA . ILE A 1 176 ? 6.933 -6.774 -5.801 1.00 89.31 176 ILE A CA 1
ATOM 1444 C C . ILE A 1 176 ? 7.180 -7.978 -4.899 1.00 89.31 176 ILE A C 1
ATOM 1446 O O . ILE A 1 176 ? 7.976 -8.857 -5.218 1.00 89.31 176 ILE A O 1
ATOM 1450 N N . SER A 1 177 ? 6.527 -7.976 -3.750 1.00 88.81 177 SER A N 1
ATOM 1451 C CA . SER A 1 177 ? 6.591 -9.051 -2.770 1.00 88.81 177 SER A CA 1
ATOM 1452 C C . SER A 1 177 ? 5.166 -9.366 -2.351 1.00 88.81 177 SER A C 1
ATOM 1454 O O . SER A 1 177 ? 4.471 -8.456 -1.892 1.00 88.81 177 SER A O 1
ATOM 1456 N N . LEU A 1 178 ? 4.752 -10.613 -2.520 1.00 89.81 178 LEU A N 1
ATOM 1457 C CA . LEU A 1 178 ? 3.436 -11.127 -2.166 1.00 89.81 178 LEU A CA 1
ATOM 1458 C C . LEU A 1 178 ? 3.593 -12.121 -1.027 1.00 89.81 178 LEU A C 1
ATOM 1460 O O . LEU A 1 178 ? 4.306 -13.100 -1.194 1.00 89.81 178 LEU A O 1
ATOM 1464 N N . VAL A 1 179 ? 2.963 -11.862 0.114 1.00 89.06 179 VAL A N 1
ATOM 1465 C CA . VAL A 1 179 ? 2.923 -12.822 1.227 1.00 89.06 179 VAL A CA 1
ATOM 1466 C C . VAL A 1 179 ? 1.904 -13.905 0.887 1.00 89.06 179 VAL A C 1
ATOM 1468 O O . VAL A 1 179 ? 0.846 -13.569 0.366 1.00 89.06 179 VAL A O 1
ATOM 1471 N N . ILE A 1 180 ? 2.240 -15.171 1.126 1.00 89.38 180 ILE A N 1
ATOM 1472 C CA . ILE A 1 180 ? 1.440 -16.326 0.672 1.00 89.38 180 ILE A CA 1
ATOM 1473 C C . ILE A 1 180 ? 1.032 -17.230 1.822 1.00 89.38 180 ILE A C 1
ATOM 1475 O O . ILE A 1 180 ? -0.052 -17.804 1.790 1.00 89.38 180 ILE A O 1
ATOM 1479 N N . GLY A 1 181 ? 1.888 -17.358 2.830 1.00 88.00 181 GLY A N 1
ATOM 1480 C CA . GLY A 1 181 ? 1.655 -18.306 3.905 1.00 88.00 181 GLY A CA 1
ATOM 1481 C C . GLY A 1 181 ? 2.706 -18.231 4.991 1.00 88.00 181 GLY A C 1
ATOM 1482 O O . GLY A 1 181 ? 3.649 -17.438 4.924 1.00 88.00 181 GLY A O 1
ATOM 1483 N N . ASN A 1 182 ? 2.543 -19.105 5.970 1.00 87.44 182 ASN A N 1
ATOM 1484 C CA . ASN A 1 182 ? 3.536 -19.394 6.993 1.00 87.44 182 ASN A CA 1
ATOM 1485 C C . ASN A 1 182 ? 4.048 -20.828 6.792 1.00 87.44 182 ASN A C 1
ATOM 1487 O O . ASN A 1 182 ? 3.274 -21.702 6.415 1.00 87.44 182 ASN A O 1
ATOM 1491 N N . LEU A 1 183 ? 5.325 -21.094 7.069 1.00 85.31 183 LEU A N 1
ATOM 1492 C CA . LEU A 1 183 ? 5.899 -22.443 6.987 1.00 85.31 183 LEU A CA 1
ATOM 1493 C C . LEU A 1 183 ? 5.248 -23.435 7.970 1.00 85.31 183 LEU A C 1
ATOM 1495 O O . LEU A 1 183 ? 5.336 -24.639 7.774 1.00 85.31 183 LEU A O 1
ATOM 1499 N N . SER A 1 184 ? 4.581 -22.934 9.014 1.00 84.19 184 SER A N 1
ATOM 1500 C CA . SER A 1 184 ? 3.798 -23.754 9.949 1.00 84.19 184 SER A CA 1
ATOM 1501 C C . SER A 1 184 ? 2.506 -24.331 9.338 1.00 84.19 184 SER A C 1
ATOM 1503 O O . SER A 1 184 ? 1.881 -25.196 9.946 1.00 84.19 184 SER A O 1
ATOM 1505 N N . GLN A 1 185 ? 2.079 -23.855 8.163 1.00 85.38 185 GLN A N 1
ATOM 1506 C CA . GLN A 1 185 ? 0.914 -24.385 7.446 1.00 85.38 185 GLN A CA 1
ATOM 1507 C C . GLN A 1 185 ? 1.263 -25.690 6.710 1.00 85.38 185 GLN A C 1
ATOM 1509 O O . GLN A 1 185 ? 2.422 -25.899 6.348 1.00 85.38 185 GLN A O 1
ATOM 1514 N N . PRO A 1 186 ? 0.280 -26.572 6.451 1.00 90.31 186 PRO A N 1
ATOM 1515 C CA . PRO A 1 186 ? 0.532 -27.789 5.690 1.00 90.31 186 PRO A CA 1
ATOM 1516 C C . PRO A 1 186 ? 0.975 -27.459 4.259 1.00 90.31 186 PRO A C 1
ATOM 1518 O O . PRO A 1 186 ? 0.509 -26.498 3.641 1.00 90.31 186 PRO A O 1
ATOM 1521 N N . HIS A 1 187 ? 1.875 -28.291 3.735 1.00 90.56 187 HIS A N 1
ATOM 1522 C CA . HIS A 1 187 ? 2.507 -28.089 2.432 1.00 90.56 187 HIS A CA 1
ATOM 1523 C C . HIS A 1 187 ? 1.486 -27.999 1.290 1.00 90.56 187 HIS A C 1
ATOM 1525 O O . HIS A 1 187 ? 1.629 -27.131 0.433 1.00 90.56 187 HIS A O 1
ATOM 1531 N N . ASP A 1 188 ? 0.429 -28.814 1.319 1.00 92.81 188 ASP A N 1
ATOM 1532 C CA . ASP A 1 188 ? -0.606 -28.830 0.278 1.00 92.81 188 ASP A CA 1
ATOM 1533 C C . ASP A 1 188 ? -1.321 -27.475 0.166 1.00 92.81 188 ASP A C 1
ATOM 1535 O O . ASP A 1 188 ? -1.449 -26.917 -0.922 1.00 92.81 188 ASP A O 1
ATOM 1539 N N . HIS A 1 189 ? -1.674 -26.866 1.304 1.00 91.69 189 HIS A N 1
ATOM 1540 C CA . HIS A 1 189 ? 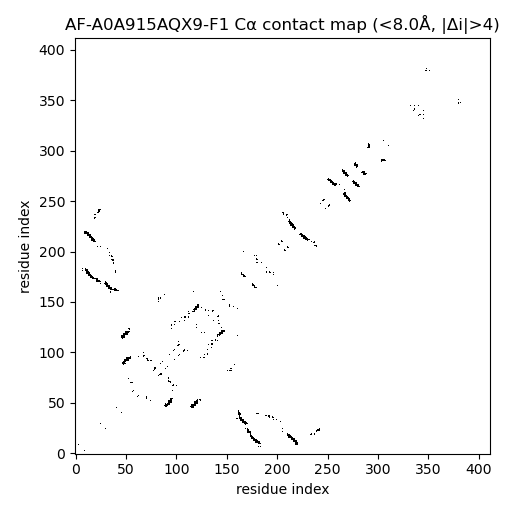-2.320 -25.550 1.318 1.00 91.69 189 HIS A CA 1
ATOM 1541 C C . HIS A 1 189 ? -1.391 -24.447 0.797 1.00 91.69 189 HIS A C 1
ATOM 1543 O O . HIS A 1 189 ? -1.832 -23.509 0.129 1.00 91.69 189 HIS A O 1
ATOM 1549 N N . LEU A 1 190 ? -0.091 -24.545 1.096 1.00 90.69 190 LEU A N 1
ATOM 1550 C CA . LEU A 1 190 ? 0.899 -23.600 0.586 1.00 90.69 190 LEU A CA 1
ATOM 1551 C C . LEU A 1 190 ? 1.043 -23.713 -0.933 1.00 90.69 190 LEU A C 1
ATOM 1553 O O . LEU A 1 190 ? 1.144 -22.683 -1.599 1.00 90.69 190 LEU A O 1
ATOM 1557 N N . LEU A 1 191 ? 1.028 -24.927 -1.485 1.00 92.69 191 LEU A N 1
ATOM 1558 C CA . LEU A 1 191 ? 1.105 -25.150 -2.928 1.00 92.69 191 LEU A CA 1
ATOM 1559 C C . LEU A 1 191 ? -0.102 -24.548 -3.650 1.00 92.69 191 LEU A C 1
ATOM 1561 O O . LEU A 1 191 ? 0.089 -23.769 -4.587 1.00 92.69 191 LEU A O 1
ATOM 1565 N N . ASP A 1 192 ? -1.317 -24.810 -3.169 1.00 94.06 192 ASP A N 1
ATOM 1566 C CA . ASP A 1 192 ? -2.545 -24.225 -3.723 1.00 94.06 192 ASP A CA 1
ATOM 1567 C C . ASP A 1 192 ? -2.500 -22.690 -3.701 1.00 94.06 192 ASP A C 1
ATOM 1569 O O . ASP A 1 192 ? -2.790 -22.021 -4.699 1.00 94.06 192 ASP A O 1
ATOM 1573 N N . ASN A 1 193 ? -2.061 -22.115 -2.576 1.00 93.69 193 ASN A N 1
ATOM 1574 C CA . ASN A 1 193 ? -1.915 -20.670 -2.433 1.00 93.69 193 ASN A CA 1
ATOM 1575 C C . ASN A 1 193 ? -0.863 -20.098 -3.394 1.00 93.69 193 ASN A C 1
ATOM 1577 O O . ASN A 1 193 ? -1.071 -19.021 -3.955 1.00 93.69 193 ASN A O 1
ATOM 1581 N N . VAL A 1 194 ? 0.261 -20.793 -3.605 1.00 92.38 194 VAL A N 1
ATOM 1582 C CA . VAL A 1 194 ? 1.290 -20.391 -4.575 1.00 92.38 194 VAL A CA 1
ATOM 1583 C C . VAL A 1 194 ? 0.732 -20.417 -5.996 1.00 92.38 194 VAL A C 1
ATOM 1585 O O . VAL A 1 194 ? 0.930 -19.448 -6.732 1.00 92.38 194 VAL A O 1
ATOM 1588 N N . HIS A 1 195 ? 0.024 -21.480 -6.379 1.00 92.75 195 HIS A N 1
ATOM 1589 C CA . HIS A 1 195 ? -0.569 -21.611 -7.708 1.00 92.75 195 HIS A CA 1
ATOM 1590 C C . HIS A 1 195 ? -1.554 -20.474 -8.003 1.00 92.75 195 HIS A C 1
ATOM 1592 O O . HIS A 1 195 ? -1.399 -19.782 -9.016 1.00 92.75 195 HIS A O 1
ATOM 1598 N N . GLU A 1 196 ? -2.495 -20.207 -7.093 1.00 92.81 196 GLU A N 1
ATOM 1599 C CA . GLU A 1 196 ? -3.463 -19.116 -7.257 1.00 92.81 196 GLU A CA 1
ATOM 1600 C C . GLU A 1 196 ? -2.770 -17.743 -7.244 1.00 92.81 196 GLU A C 1
ATOM 1602 O O . GLU A 1 196 ? -3.058 -16.881 -8.079 1.00 92.81 196 GLU A O 1
ATOM 1607 N N . ALA A 1 197 ? -1.802 -17.525 -6.345 1.00 91.88 197 ALA A N 1
ATOM 1608 C CA . ALA A 1 197 ? -1.072 -16.261 -6.271 1.00 91.88 197 ALA A CA 1
ATOM 1609 C C . ALA A 1 197 ? -0.299 -15.963 -7.563 1.00 91.88 197 ALA A C 1
ATOM 1611 O O . ALA A 1 197 ? -0.300 -14.819 -8.022 1.00 91.88 197 ALA A O 1
ATOM 1612 N N . VAL A 1 198 ? 0.353 -16.969 -8.153 1.00 91.44 198 VAL A N 1
ATOM 1613 C CA . VAL A 1 198 ? 1.114 -16.830 -9.402 1.00 91.44 198 VAL A CA 1
ATOM 1614 C C . VAL A 1 198 ? 0.183 -16.604 -10.594 1.00 91.44 198 VAL A C 1
ATOM 1616 O O . VAL A 1 198 ? 0.444 -15.696 -11.385 1.00 91.44 198 VAL A O 1
ATOM 1619 N N . ALA A 1 199 ? -0.928 -17.341 -10.692 1.00 91.25 199 ALA A N 1
ATOM 1620 C CA . ALA A 1 199 ? -1.927 -17.139 -11.744 1.00 91.25 199 ALA A CA 1
ATOM 1621 C C . ALA A 1 199 ? -2.462 -15.697 -11.734 1.00 91.25 199 ALA A C 1
ATOM 1623 O O . ALA A 1 199 ? -2.352 -14.961 -12.717 1.00 91.25 199 ALA A O 1
ATOM 1624 N N . ARG A 1 200 ? -2.917 -15.232 -10.566 1.00 90.38 200 ARG A N 1
ATOM 1625 C CA . ARG A 1 200 ? -3.434 -13.868 -10.385 1.00 90.38 200 ARG A CA 1
ATOM 1626 C C . ARG A 1 200 ? -2.372 -12.803 -10.592 1.00 90.38 200 ARG A C 1
ATOM 1628 O O . ARG A 1 200 ? -2.665 -11.708 -11.075 1.00 90.38 200 ARG A O 1
ATOM 1635 N N . LEU A 1 201 ? -1.133 -13.094 -10.210 1.00 88.88 201 LEU A N 1
ATOM 1636 C CA . LEU A 1 201 ? -0.021 -12.187 -10.436 1.00 88.88 201 LEU A CA 1
ATOM 1637 C C . LEU A 1 201 ? 0.184 -11.928 -11.931 1.00 88.88 201 LEU A C 1
ATOM 1639 O O . LEU A 1 201 ? 0.434 -10.784 -12.315 1.00 88.88 201 LEU A O 1
ATOM 1643 N N . PHE A 1 202 ? 0.075 -12.964 -12.760 1.00 87.69 202 PHE A N 1
ATOM 1644 C CA . PHE A 1 202 ? 0.224 -12.841 -14.204 1.00 87.69 202 PHE A CA 1
ATOM 1645 C C . PHE A 1 202 ? -0.924 -12.061 -14.850 1.00 87.69 202 PHE A C 1
ATOM 1647 O O . PHE A 1 202 ? -0.647 -11.202 -15.690 1.00 87.69 202 PHE A O 1
ATOM 1654 N N . ASP A 1 203 ? -2.162 -12.251 -14.386 1.00 87.12 203 ASP A N 1
ATOM 1655 C CA . ASP A 1 203 ? -3.331 -11.488 -14.850 1.00 87.12 203 ASP A CA 1
ATOM 1656 C C . ASP A 1 203 ? -3.212 -9.988 -14.553 1.00 87.12 203 ASP A C 1
ATOM 1658 O O . ASP A 1 203 ? -3.552 -9.132 -15.371 1.00 87.12 203 ASP A O 1
ATOM 1662 N N . PHE A 1 204 ? -2.714 -9.644 -13.362 1.00 84.62 204 PHE A N 1
ATOM 1663 C CA . PHE A 1 204 ? -2.564 -8.253 -12.933 1.00 84.62 204 PHE A CA 1
ATOM 1664 C C . PHE A 1 204 ? -1.232 -7.619 -13.351 1.00 84.62 204 PHE A C 1
ATOM 1666 O O . PHE A 1 204 ? -1.005 -6.434 -13.073 1.00 84.62 204 PHE A O 1
ATOM 1673 N N . CYS A 1 205 ? -0.341 -8.376 -13.996 1.00 82.38 205 CYS A N 1
ATOM 1674 C CA . CYS A 1 205 ? 0.970 -7.889 -14.388 1.00 82.38 205 CYS A CA 1
ATOM 1675 C C . CYS A 1 205 ? 0.847 -6.820 -15.491 1.00 82.38 205 CYS A C 1
ATOM 1677 O O . CYS A 1 205 ? 0.298 -7.081 -16.567 1.00 82.38 205 CYS A O 1
ATOM 1679 N N . PRO A 1 206 ? 1.411 -5.615 -15.296 1.00 78.06 206 PRO A N 1
ATOM 1680 C CA . PRO A 1 206 ? 1.456 -4.617 -16.354 1.00 78.06 206 PRO A CA 1
ATOM 1681 C C . PRO A 1 206 ? 2.353 -5.125 -17.492 1.00 78.06 206 PRO A C 1
ATOM 1683 O O . PRO A 1 206 ? 3.546 -5.338 -17.286 1.00 78.06 206 PRO A O 1
ATOM 1686 N N . GLY A 1 207 ? 1.796 -5.305 -18.693 1.00 76.81 207 GLY A N 1
ATOM 1687 C CA . GLY A 1 207 ? 2.511 -5.892 -19.837 1.00 76.81 207 GLY A CA 1
ATOM 1688 C C . GLY A 1 207 ? 2.528 -7.424 -19.864 1.00 76.81 207 GLY A C 1
ATOM 1689 O O . GLY A 1 207 ? 3.295 -7.997 -20.638 1.00 76.81 207 GLY A O 1
ATOM 1690 N N . GLY A 1 208 ? 1.706 -8.069 -19.028 1.00 81.19 208 GLY A N 1
ATOM 1691 C CA . GLY A 1 208 ? 1.492 -9.514 -19.016 1.00 81.19 208 GLY A CA 1
ATOM 1692 C C . GLY A 1 208 ? 2.732 -10.331 -18.646 1.00 81.19 208 GLY A C 1
ATOM 1693 O O . GLY A 1 208 ? 3.688 -9.832 -18.045 1.00 81.19 208 GLY A O 1
ATOM 1694 N N . LEU A 1 209 ? 2.717 -11.606 -19.041 1.00 82.44 209 LEU A N 1
ATOM 1695 C CA . LEU A 1 209 ? 3.775 -12.588 -18.769 1.00 82.44 209 LEU A CA 1
ATOM 1696 C C . LEU A 1 209 ? 5.157 -12.138 -19.263 1.00 82.44 209 LEU A C 1
ATOM 1698 O O . LEU A 1 209 ? 6.156 -12.317 -18.570 1.00 82.44 209 LEU A O 1
ATOM 1702 N N . LEU A 1 210 ? 5.214 -11.471 -20.421 1.00 85.69 210 LEU A N 1
ATOM 1703 C CA . LEU A 1 210 ? 6.466 -11.018 -21.038 1.00 85.69 210 LEU A CA 1
ATOM 1704 C C . LEU A 1 210 ? 7.243 -10.026 -20.164 1.00 85.69 210 LEU A C 1
ATOM 1706 O O . LEU A 1 210 ? 8.465 -9.905 -20.306 1.00 85.69 210 LEU A O 1
ATOM 1710 N N . ASN A 1 211 ? 6.556 -9.299 -19.275 1.00 88.62 211 ASN A N 1
ATOM 1711 C CA . ASN A 1 211 ? 7.195 -8.343 -18.379 1.00 88.62 211 ASN A CA 1
ATOM 1712 C C . ASN A 1 211 ? 7.803 -8.985 -17.124 1.00 88.62 211 ASN A C 1
ATOM 1714 O O . ASN A 1 211 ? 8.569 -8.321 -16.424 1.00 88.62 211 ASN A O 1
ATOM 1718 N N . VAL A 1 212 ? 7.508 -10.246 -16.814 1.00 89.94 212 VAL A N 1
ATOM 1719 C CA . VAL A 1 212 ? 8.088 -10.930 -15.652 1.00 89.94 212 VAL A CA 1
ATOM 1720 C C . VAL A 1 212 ? 9.511 -11.378 -15.990 1.00 89.94 212 VAL A C 1
ATOM 1722 O O . VAL A 1 212 ? 9.737 -12.080 -16.969 1.00 89.94 212 VAL A O 1
ATOM 1725 N N . ARG A 1 213 ? 10.496 -10.941 -15.196 1.00 90.62 213 ARG A N 1
ATOM 1726 C CA . ARG A 1 213 ? 11.909 -11.336 -15.326 1.00 90.62 213 ARG A CA 1
ATOM 1727 C C . ARG A 1 213 ? 12.214 -12.563 -14.484 1.00 90.62 213 ARG A C 1
ATOM 1729 O O . ARG A 1 213 ? 12.865 -13.477 -14.968 1.00 90.62 213 ARG A O 1
ATOM 1736 N N . SER A 1 214 ? 11.803 -12.557 -13.222 1.00 92.12 214 SER A N 1
ATOM 1737 C CA . SER A 1 214 ? 12.031 -13.689 -12.330 1.00 92.12 214 SER A CA 1
ATOM 1738 C C . SER A 1 214 ? 11.072 -13.699 -11.146 1.00 92.12 214 SER A C 1
ATOM 1740 O O . SER A 1 214 ? 10.614 -12.646 -10.693 1.00 92.12 214 SER A O 1
ATOM 1742 N N . LEU A 1 215 ? 10.786 -14.904 -10.656 1.00 93.50 215 LEU A N 1
ATOM 1743 C CA . LEU A 1 215 ? 10.021 -15.185 -9.447 1.00 93.50 215 LEU A CA 1
ATOM 1744 C C . LEU A 1 215 ? 10.917 -15.934 -8.462 1.00 93.50 215 LEU A C 1
ATOM 1746 O O . LEU A 1 215 ? 11.532 -16.936 -8.825 1.00 93.50 215 LEU A O 1
ATOM 1750 N N . TYR A 1 216 ? 10.956 -15.470 -7.219 1.00 93.00 216 TYR A N 1
ATOM 1751 C CA . TYR A 1 216 ? 11.680 -16.109 -6.126 1.00 93.00 216 TYR A CA 1
ATOM 1752 C C . TYR A 1 216 ? 10.737 -16.375 -4.964 1.00 93.00 216 TYR A C 1
ATOM 1754 O O . TYR A 1 216 ? 10.017 -15.471 -4.548 1.00 93.00 216 TYR A O 1
ATOM 1762 N N . LEU A 1 217 ? 10.791 -17.571 -4.397 1.00 92.00 217 LEU A N 1
ATOM 1763 C CA . LEU A 1 217 ? 10.204 -17.883 -3.103 1.00 92.00 217 LEU A CA 1
ATOM 1764 C C . LEU A 1 217 ? 11.225 -17.578 -2.010 1.00 92.00 217 LEU A C 1
ATOM 1766 O O . LEU A 1 217 ? 12.381 -17.996 -2.099 1.00 92.00 217 LEU A O 1
ATOM 1770 N N . GLN A 1 218 ? 10.825 -16.796 -1.014 1.00 90.50 218 GLN A N 1
ATOM 1771 C CA . GLN A 1 218 ? 11.722 -16.314 0.030 1.00 90.50 218 GLN A CA 1
ATOM 1772 C C . GLN A 1 218 ? 11.000 -16.244 1.372 1.00 90.50 218 GLN A C 1
ATOM 1774 O O . GLN A 1 218 ? 9.790 -16.033 1.435 1.00 90.50 218 GLN A O 1
ATOM 1779 N N . ILE A 1 219 ? 11.774 -16.348 2.446 1.00 88.62 219 ILE A N 1
ATOM 1780 C CA . ILE A 1 219 ? 11.305 -16.100 3.810 1.00 88.62 219 ILE A CA 1
ATOM 1781 C C . ILE A 1 219 ? 11.457 -14.603 4.116 1.00 88.62 219 ILE A C 1
ATOM 1783 O O . ILE A 1 219 ? 12.479 -13.997 3.774 1.00 88.62 219 ILE A O 1
ATOM 1787 N N . VAL A 1 220 ? 10.456 -13.996 4.759 1.00 83.00 220 VAL A N 1
ATOM 1788 C CA . VAL A 1 220 ? 10.419 -12.548 5.046 1.00 83.00 220 VAL A CA 1
ATOM 1789 C C . VAL A 1 220 ? 11.582 -12.106 5.941 1.00 83.00 220 VAL A C 1
ATOM 1791 O O . VAL A 1 220 ? 12.192 -11.071 5.663 1.00 83.00 220 VAL A O 1
ATOM 1794 N N . THR A 1 221 ? 11.919 -12.890 6.969 1.00 79.31 221 THR A N 1
ATOM 1795 C CA . THR A 1 221 ? 12.978 -12.586 7.956 1.00 79.31 221 THR A CA 1
ATOM 1796 C C . THR A 1 221 ? 14.396 -12.649 7.373 1.00 79.31 221 THR A C 1
ATOM 1798 O O . THR A 1 221 ? 15.347 -12.151 7.973 1.00 79.31 221 THR A O 1
ATOM 1801 N N . GLY A 1 222 ? 14.542 -13.154 6.148 1.00 74.38 222 GLY A N 1
ATOM 1802 C CA . GLY A 1 222 ? 15.830 -13.349 5.498 1.00 74.38 222 GLY A CA 1
ATOM 1803 C C . GLY A 1 222 ? 16.269 -14.800 5.628 1.00 74.38 222 GLY A C 1
ATOM 1804 O O . GLY A 1 222 ? 16.420 -15.337 6.719 1.00 74.38 222 GLY A O 1
ATOM 1805 N N . GLY A 1 223 ? 16.444 -15.446 4.482 1.00 76.50 223 GLY A N 1
ATOM 1806 C CA . GLY A 1 223 ? 16.746 -16.865 4.385 1.00 76.50 223 GLY A CA 1
ATOM 1807 C C . GLY A 1 223 ? 17.107 -17.253 2.952 1.00 76.50 223 GLY A C 1
ATOM 1808 O O . GLY A 1 223 ? 17.273 -16.369 2.102 1.00 76.50 223 GLY A O 1
ATOM 1809 N N . PRO A 1 224 ? 17.239 -18.558 2.669 1.00 81.25 224 PRO A N 1
ATOM 1810 C CA . PRO A 1 224 ? 17.505 -19.037 1.321 1.00 81.25 224 PRO A CA 1
ATOM 1811 C C . PRO A 1 224 ? 16.383 -18.613 0.367 1.00 81.25 224 PRO A C 1
ATOM 1813 O O . PRO A 1 224 ? 15.203 -18.607 0.717 1.00 81.25 224 PRO A O 1
ATOM 1816 N N . THR A 1 225 ? 16.767 -18.234 -0.849 1.00 88.00 225 THR A N 1
ATOM 1817 C CA . THR A 1 225 ? 15.837 -17.790 -1.889 1.00 88.00 225 THR A CA 1
ATOM 1818 C C . THR A 1 225 ? 15.788 -18.834 -2.990 1.00 88.00 225 THR A C 1
ATOM 1820 O O . THR A 1 225 ? 16.823 -19.131 -3.587 1.00 88.00 225 THR A O 1
ATOM 1823 N N . ILE A 1 226 ? 14.605 -19.360 -3.284 1.00 91.25 226 ILE A N 1
ATOM 1824 C CA . ILE A 1 226 ? 14.418 -20.397 -4.298 1.00 91.25 226 ILE A CA 1
ATOM 1825 C C . ILE A 1 226 ? 13.861 -19.737 -5.564 1.00 91.25 226 ILE A C 1
ATOM 1827 O O . ILE A 1 226 ? 12.759 -19.187 -5.521 1.00 91.25 226 ILE A O 1
ATOM 1831 N N . PRO A 1 227 ? 14.592 -19.729 -6.690 1.00 92.00 227 PRO A N 1
ATOM 1832 C CA . PRO A 1 227 ? 14.047 -19.255 -7.955 1.00 92.00 227 PRO A CA 1
ATOM 1833 C C . PRO A 1 227 ? 13.005 -20.249 -8.484 1.00 92.00 227 PRO A C 1
ATOM 1835 O O . PRO A 1 227 ? 13.319 -21.413 -8.701 1.00 92.00 227 PRO A O 1
ATOM 1838 N N . ILE A 1 228 ? 11.777 -19.781 -8.710 1.00 91.50 228 ILE A N 1
ATOM 1839 C CA . ILE A 1 228 ? 10.700 -20.576 -9.326 1.00 91.50 228 ILE A CA 1
ATOM 1840 C C . ILE A 1 228 ? 10.716 -20.389 -10.845 1.00 91.50 228 ILE A C 1
ATOM 1842 O O . ILE A 1 228 ? 10.540 -21.330 -11.609 1.00 91.50 228 ILE A O 1
ATOM 1846 N N . TYR A 1 229 ? 10.920 -19.148 -11.287 1.00 91.19 229 TYR A N 1
ATOM 1847 C CA . TYR A 1 229 ? 10.852 -18.773 -12.693 1.00 91.19 229 TYR A CA 1
ATOM 1848 C C . TYR A 1 229 ? 11.938 -17.754 -13.006 1.00 91.19 229 TYR A C 1
ATOM 1850 O O . TYR A 1 229 ? 12.170 -16.823 -12.229 1.00 91.19 229 TYR A O 1
ATOM 1858 N N . ALA A 1 230 ? 12.581 -17.904 -14.157 1.00 91.56 230 ALA A N 1
ATOM 1859 C CA . ALA A 1 230 ? 13.535 -16.942 -14.675 1.00 91.56 230 ALA A CA 1
ATOM 1860 C C . ALA A 1 230 ? 13.400 -16.873 -16.193 1.00 91.56 230 ALA A C 1
ATOM 1862 O O . ALA A 1 230 ? 13.524 -17.880 -16.881 1.00 91.56 230 ALA A O 1
ATOM 1863 N N . ASP A 1 231 ? 13.180 -15.668 -16.702 1.00 90.75 231 ASP A N 1
ATOM 1864 C CA . ASP A 1 231 ? 13.161 -15.395 -18.127 1.00 90.75 231 ASP A CA 1
ATOM 1865 C C . ASP A 1 231 ? 14.421 -14.637 -18.551 1.00 90.75 231 ASP A C 1
ATOM 1867 O O . ASP A 1 231 ? 14.851 -13.669 -17.914 1.00 90.75 231 ASP A O 1
ATOM 1871 N N . ILE A 1 232 ? 15.000 -15.062 -19.669 1.00 87.50 232 ILE A N 1
ATOM 1872 C CA . ILE A 1 232 ? 16.220 -14.486 -20.240 1.00 87.50 232 ILE A CA 1
ATOM 1873 C C . ILE A 1 232 ? 15.876 -13.394 -21.264 1.00 87.50 232 ILE A C 1
ATOM 1875 O O . ILE A 1 232 ? 16.721 -12.535 -21.530 1.00 87.50 232 ILE A O 1
ATOM 1879 N N . GLY A 1 233 ? 14.626 -13.335 -21.737 1.00 84.62 233 GLY A N 1
ATOM 1880 C CA . GLY A 1 233 ? 14.158 -12.418 -22.772 1.00 84.62 233 GLY A CA 1
ATOM 1881 C C . GLY A 1 233 ? 14.478 -10.939 -22.529 1.00 84.62 233 GLY A C 1
ATOM 1882 O O . GLY A 1 233 ? 14.576 -10.454 -21.392 1.00 84.62 233 GLY A O 1
ATOM 1883 N N . SER A 1 234 ? 14.620 -10.196 -23.628 1.00 85.00 234 SER A N 1
ATOM 1884 C CA . SER A 1 234 ? 14.976 -8.781 -23.590 1.00 85.00 234 SER A CA 1
ATOM 1885 C C . SER A 1 234 ? 13.860 -7.947 -22.973 1.00 85.00 234 SER A C 1
ATOM 1887 O O . SER A 1 234 ? 12.667 -8.218 -23.108 1.00 85.00 234 SER A O 1
ATOM 1889 N N . ALA A 1 235 ? 14.241 -6.861 -22.301 1.00 83.56 235 ALA A N 1
ATOM 1890 C CA . ALA A 1 235 ? 13.266 -5.891 -21.831 1.00 83.56 235 ALA A CA 1
ATOM 1891 C C . ALA A 1 235 ? 12.559 -5.198 -23.002 1.00 83.56 235 ALA A C 1
ATOM 1893 O O . ALA A 1 235 ? 11.461 -4.689 -22.807 1.00 83.56 235 ALA A O 1
ATOM 1894 N N . ASN A 1 236 ? 13.169 -5.121 -24.191 1.00 84.38 236 ASN A N 1
ATOM 1895 C CA . ASN A 1 236 ? 12.653 -4.327 -25.309 1.00 84.38 236 ASN A CA 1
ATOM 1896 C C . ASN A 1 236 ? 11.295 -4.809 -25.816 1.00 84.38 236 ASN A C 1
ATOM 1898 O O . ASN A 1 236 ? 10.448 -3.946 -26.041 1.00 84.38 236 ASN A O 1
ATOM 1902 N N . ASP A 1 237 ? 11.078 -6.120 -25.820 1.00 81.75 237 ASP A N 1
ATOM 1903 C CA . ASP A 1 237 ? 9.892 -6.798 -26.365 1.00 81.75 237 ASP A CA 1
ATOM 1904 C C . ASP A 1 237 ? 8.619 -6.522 -25.547 1.00 81.75 237 ASP A C 1
ATOM 1906 O O . ASP A 1 237 ? 7.497 -6.719 -25.997 1.00 81.75 237 ASP A O 1
ATOM 1910 N N . VAL A 1 238 ? 8.777 -5.999 -24.328 1.00 82.38 238 VAL A N 1
ATOM 1911 C CA . VAL A 1 238 ? 7.653 -5.641 -23.461 1.00 82.38 238 VAL A CA 1
ATOM 1912 C C . VAL A 1 238 ? 7.059 -4.290 -23.870 1.00 82.38 238 VAL A C 1
ATOM 1914 O O . VAL A 1 238 ? 7.642 -3.227 -23.606 1.00 82.38 238 VAL A O 1
ATOM 1917 N N . HIS A 1 239 ? 5.864 -4.307 -24.449 1.00 77.88 239 HIS A N 1
ATOM 1918 C CA . HIS A 1 239 ? 5.092 -3.101 -24.733 1.00 77.88 239 HIS A CA 1
ATOM 1919 C C . HIS A 1 239 ? 4.208 -2.746 -23.533 1.00 77.88 239 HIS A C 1
ATOM 1921 O O . HIS A 1 239 ? 3.322 -3.498 -23.148 1.00 77.88 239 HIS A O 1
ATOM 1927 N N . LEU A 1 240 ? 4.472 -1.588 -22.922 1.00 77.06 240 LEU A N 1
ATOM 1928 C CA . LEU A 1 240 ? 3.667 -1.051 -21.824 1.00 77.06 240 LEU A CA 1
ATOM 1929 C C . LEU A 1 240 ? 2.914 0.188 -22.308 1.00 77.06 240 LEU A C 1
ATOM 1931 O O . LEU A 1 240 ? 3.525 1.015 -23.000 1.00 77.06 240 LEU A O 1
ATOM 1935 N N . PRO A 1 241 ? 1.644 0.372 -21.909 1.00 72.44 241 PRO A N 1
ATOM 1936 C CA . PRO A 1 241 ? 0.946 1.620 -22.161 1.00 72.44 241 PRO A CA 1
ATOM 1937 C C . PRO A 1 241 ? 1.688 2.754 -21.446 1.00 72.44 241 PRO A C 1
ATOM 1939 O O . PRO A 1 241 ? 2.034 2.677 -20.264 1.00 72.44 241 PRO A O 1
ATOM 1942 N N . PHE A 1 242 ? 1.991 3.820 -22.182 1.00 67.62 242 PHE A N 1
ATOM 1943 C CA . PHE A 1 242 ? 2.568 5.019 -21.587 1.00 67.62 242 PHE A CA 1
ATOM 1944 C C . PHE A 1 242 ? 1.453 5.877 -20.981 1.00 67.62 242 PHE A C 1
ATOM 1946 O O . PHE A 1 242 ? 0.380 5.975 -21.579 1.00 67.62 242 PHE A O 1
ATOM 1953 N N . PRO A 1 243 ? 1.698 6.571 -19.849 1.00 66.88 243 PRO A N 1
ATOM 1954 C CA . PRO A 1 243 ? 0.756 7.565 -19.355 1.00 66.88 243 PRO A CA 1
ATOM 1955 C C . PRO A 1 243 ? 0.413 8.550 -20.468 1.00 66.88 243 PRO A C 1
ATOM 1957 O O . PRO A 1 243 ? 1.319 9.186 -21.024 1.00 66.88 243 PRO A O 1
ATOM 1960 N N . LYS A 1 244 ? -0.886 8.733 -20.738 1.00 65.19 244 LYS A N 1
ATOM 1961 C CA . LYS A 1 244 ? -1.360 9.831 -21.588 1.00 65.19 244 LYS A CA 1
ATOM 1962 C C . LYS A 1 244 ? -0.744 11.128 -21.066 1.00 65.19 244 LYS A C 1
ATOM 1964 O O . LYS A 1 244 ? -0.793 11.415 -19.859 1.00 65.19 244 LYS A O 1
ATOM 1969 N N . LYS A 1 245 ? -0.105 11.906 -21.947 1.00 66.12 245 LYS A N 1
ATOM 1970 C CA . LYS A 1 245 ? 0.485 13.186 -21.534 1.00 66.12 245 LYS A CA 1
ATOM 1971 C C . LYS A 1 245 ? -0.647 14.052 -20.992 1.00 66.12 245 LYS A C 1
ATOM 1973 O O . LYS A 1 245 ? -1.780 13.940 -21.439 1.00 66.12 245 LYS A O 1
ATOM 1978 N N . ARG A 1 246 ? -0.349 14.960 -20.055 1.00 61.34 246 ARG A N 1
ATOM 1979 C CA . ARG A 1 246 ? -1.369 15.861 -19.473 1.00 61.34 246 ARG A CA 1
ATOM 1980 C C . ARG A 1 246 ? -2.236 16.567 -20.527 1.00 61.34 246 ARG A C 1
ATOM 1982 O O . ARG A 1 246 ? -3.399 16.802 -20.259 1.00 61.34 246 ARG A O 1
ATOM 1989 N N . LYS A 1 247 ? -1.671 16.866 -21.702 1.00 60.88 247 LYS A N 1
ATOM 1990 C CA . LYS A 1 247 ? -2.361 17.509 -22.831 1.00 60.88 247 LYS A CA 1
ATOM 1991 C C . LYS A 1 247 ? -3.388 16.621 -23.536 1.00 60.88 247 LYS A C 1
ATOM 1993 O O . LYS A 1 247 ? -4.303 17.160 -24.132 1.00 60.88 247 LYS A O 1
ATOM 1998 N N . ASP A 1 248 ? -3.217 15.306 -23.460 1.00 63.88 248 ASP A N 1
ATOM 1999 C CA . ASP A 1 248 ? -4.052 14.315 -24.147 1.00 63.88 248 ASP A CA 1
ATOM 2000 C C . ASP A 1 248 ? -5.141 13.767 -23.200 1.00 63.88 248 ASP A C 1
ATOM 2002 O O . ASP A 1 248 ? -5.820 12.788 -23.510 1.00 63.88 248 ASP A O 1
ATOM 2006 N N . ARG A 1 249 ? -5.269 14.345 -21.994 1.00 68.12 249 ARG A N 1
ATOM 2007 C CA . ARG A 1 249 ? -6.352 14.029 -21.059 1.00 68.12 249 ARG A CA 1
ATOM 2008 C C . ARG A 1 249 ? -7.631 14.729 -21.529 1.00 68.12 249 ARG A C 1
ATOM 2010 O O . ARG A 1 249 ? -7.531 15.884 -21.938 1.00 68.12 249 ARG A O 1
ATOM 2017 N N . PRO A 1 250 ? -8.806 14.087 -21.414 1.00 60.56 250 PRO A N 1
ATOM 2018 C CA . PRO A 1 250 ? -10.076 14.679 -21.844 1.00 60.56 250 PRO A CA 1
ATOM 2019 C C . PRO A 1 250 ? -10.358 16.017 -21.143 1.00 60.56 250 PRO A C 1
ATOM 2021 O O . PRO A 1 250 ? -10.792 16.967 -21.772 1.00 60.56 250 PRO A O 1
ATOM 2024 N N . GLU A 1 251 ? -9.955 16.142 -19.878 1.00 62.09 251 GLU A N 1
ATOM 2025 C CA . GLU A 1 251 ? -10.044 17.369 -19.070 1.00 62.09 251 GLU A CA 1
ATOM 2026 C C . GLU A 1 251 ? -9.268 18.576 -19.653 1.00 62.09 251 GLU A C 1
ATOM 2028 O O . GLU A 1 251 ? -9.523 19.717 -19.291 1.00 62.09 251 GLU A O 1
ATOM 2033 N N . TYR A 1 252 ? -8.320 18.345 -20.570 1.00 60.22 252 TYR A N 1
ATOM 2034 C CA . TYR A 1 252 ? -7.538 19.384 -21.255 1.00 60.22 252 TYR A CA 1
ATOM 2035 C C . TYR A 1 252 ? -7.980 19.642 -22.703 1.00 60.22 252 TYR A C 1
ATOM 2037 O O . TYR A 1 252 ? -7.305 20.412 -23.397 1.00 60.22 252 TYR A O 1
ATOM 2045 N N . GLN A 1 253 ? -9.061 19.004 -23.161 1.00 65.06 253 GLN A N 1
ATOM 2046 C CA . GLN A 1 253 ? -9.617 19.250 -24.488 1.00 65.06 253 GLN A CA 1
ATOM 2047 C C . GLN A 1 253 ? -10.093 20.702 -24.586 1.00 65.06 253 GLN A C 1
ATOM 2049 O O . GLN A 1 253 ? -10.700 21.253 -23.668 1.00 65.06 253 GLN A O 1
ATOM 2054 N N . GLU A 1 254 ? -9.714 21.346 -25.683 1.00 70.19 254 GLU A N 1
ATOM 2055 C CA . GLU A 1 254 ? -10.102 22.717 -25.991 1.00 70.19 254 GLU A CA 1
ATOM 2056 C C . GLU A 1 254 ? -11.448 22.647 -26.714 1.00 70.19 254 GLU A C 1
ATOM 2058 O O . GLU A 1 254 ? -11.545 21.997 -27.754 1.00 70.19 254 GLU A O 1
ATOM 2063 N N . THR A 1 255 ? -12.478 23.276 -26.146 1.00 67.12 255 THR A N 1
ATOM 2064 C CA . THR A 1 255 ? -13.749 23.468 -26.858 1.00 67.12 255 THR A CA 1
ATOM 2065 C C . THR A 1 255 ? -13.604 24.739 -27.675 1.00 67.12 255 THR A C 1
ATOM 2067 O O . THR A 1 255 ? -13.203 25.770 -27.130 1.00 67.12 255 THR A O 1
ATOM 2070 N N . ILE A 1 256 ? -13.848 24.632 -28.976 1.00 72.88 256 ILE A N 1
ATOM 2071 C CA . ILE A 1 256 ? -13.724 25.732 -29.927 1.00 72.88 256 ILE A CA 1
ATOM 2072 C C . ILE A 1 256 ? -15.130 26.262 -30.184 1.00 72.88 256 ILE A C 1
ATOM 2074 O O . ILE A 1 256 ? -16.026 25.477 -30.486 1.00 72.88 256 ILE A O 1
ATOM 2078 N N . GLY A 1 257 ? -15.314 27.567 -30.021 1.00 71.44 257 GLY A N 1
ATOM 2079 C CA . GLY A 1 257 ? -16.564 28.245 -30.323 1.00 71.44 257 GLY A CA 1
ATOM 2080 C C . GLY A 1 257 ? -16.304 29.622 -30.911 1.00 71.44 257 GLY A C 1
ATOM 2081 O O . GLY A 1 257 ? -15.331 30.293 -30.556 1.00 71.44 257 GLY A O 1
ATOM 2082 N N . GLU A 1 258 ? -17.185 30.030 -31.809 1.00 70.12 258 GLU A N 1
ATOM 2083 C CA . GLU A 1 258 ? -17.249 31.398 -32.303 1.00 70.12 258 GLU A CA 1
ATOM 2084 C C . GLU A 1 258 ? -17.858 32.270 -31.199 1.00 70.12 258 GLU A C 1
ATOM 2086 O O . GLU A 1 258 ? -18.861 31.906 -30.580 1.00 70.12 258 GLU A O 1
ATOM 2091 N N . LEU A 1 259 ? -17.217 33.398 -30.896 1.00 64.81 259 LEU A N 1
ATOM 2092 C CA . LEU A 1 259 ? -17.765 34.389 -29.975 1.00 64.81 259 LEU A CA 1
ATOM 2093 C C . LEU A 1 259 ? -18.142 35.626 -30.783 1.00 64.81 259 LEU A C 1
ATOM 2095 O O . LEU A 1 259 ? -17.298 36.178 -31.481 1.00 64.81 259 LEU A O 1
ATOM 2099 N N . SER A 1 260 ? -19.379 36.097 -30.617 1.00 59.19 260 SER A N 1
ATOM 2100 C CA . SER A 1 260 ? -19.948 37.244 -31.346 1.00 59.19 260 SER A CA 1
ATOM 2101 C C . SER A 1 260 ? -19.201 38.574 -31.147 1.00 59.19 260 SER A C 1
ATOM 2103 O O . SER A 1 260 ? -19.516 39.553 -31.811 1.00 59.19 260 SER A O 1
ATOM 2105 N N . THR A 1 261 ? -18.252 38.637 -30.211 1.00 67.25 261 THR A N 1
ATOM 2106 C CA . THR A 1 261 ? -17.473 39.837 -29.862 1.00 67.25 261 THR A CA 1
ATOM 2107 C C . THR A 1 261 ? -16.127 39.916 -30.589 1.00 67.25 261 THR A C 1
ATOM 2109 O O . THR A 1 261 ? -15.346 40.821 -30.309 1.00 67.25 261 THR A O 1
ATOM 2112 N N . LEU A 1 262 ? -15.793 38.940 -31.441 1.00 66.25 262 LEU A N 1
ATOM 2113 C CA . LEU A 1 262 ? -14.549 38.923 -32.211 1.00 66.25 262 LEU A CA 1
ATOM 2114 C C . LEU A 1 262 ? -14.820 39.148 -33.709 1.00 66.25 262 LEU A C 1
ATOM 2116 O O . LEU A 1 262 ? -15.864 38.717 -34.195 1.00 66.25 262 LEU A O 1
ATOM 2120 N N . PRO A 1 263 ? -13.883 39.781 -34.446 1.00 67.75 263 PRO A N 1
ATOM 2121 C CA . PRO A 1 263 ? -13.977 39.937 -35.897 1.00 67.75 263 PRO A CA 1
ATOM 2122 C C . PRO A 1 263 ? -14.138 38.600 -36.638 1.00 67.75 263 PRO A C 1
ATOM 2124 O O . PRO A 1 263 ? -13.607 37.572 -36.201 1.00 67.75 263 PRO A O 1
ATOM 2127 N N . GLU A 1 264 ? -14.811 38.632 -37.794 1.00 63.19 264 GLU A N 1
ATOM 2128 C CA . GLU A 1 264 ? -14.993 37.463 -38.663 1.00 63.19 264 GLU A CA 1
ATOM 2129 C C . GLU A 1 264 ? -13.638 36.818 -39.002 1.00 63.19 264 GLU A C 1
ATOM 2131 O O . GLU A 1 264 ? -12.725 37.459 -39.527 1.00 63.19 264 GLU A O 1
ATOM 2136 N N . GLY A 1 265 ? -13.489 35.535 -38.658 1.00 64.94 265 GLY A N 1
ATOM 2137 C CA . GLY A 1 265 ? -12.249 34.777 -38.834 1.00 64.94 265 GLY A CA 1
ATOM 2138 C C . GLY A 1 265 ? -11.486 34.449 -37.545 1.00 64.94 265 GLY A C 1
ATOM 2139 O O . GLY A 1 265 ? -10.527 33.676 -37.618 1.00 64.94 265 GLY A O 1
ATOM 2140 N N . LEU A 1 266 ? -11.912 34.915 -36.362 1.00 71.50 266 LEU A N 1
ATOM 2141 C CA . LEU A 1 266 ? -11.308 34.552 -35.068 1.00 71.50 266 LEU A CA 1
ATOM 2142 C C . LEU A 1 266 ? -12.250 33.703 -34.191 1.00 71.50 266 LEU A C 1
ATOM 2144 O O . LEU A 1 266 ? -13.319 34.135 -33.779 1.00 71.50 266 LEU A O 1
ATOM 2148 N N . GLU A 1 267 ? -11.796 32.506 -33.830 1.00 74.75 267 GLU A N 1
ATOM 2149 C CA . GLU A 1 267 ? -12.462 31.571 -32.920 1.00 74.75 267 GLU A CA 1
ATOM 2150 C C . GLU A 1 267 ? -11.836 31.609 -31.521 1.00 74.75 267 GLU A C 1
ATOM 2152 O O . GLU A 1 267 ? -10.666 31.957 -31.330 1.00 74.75 267 GLU A O 1
ATOM 2157 N N . VAL A 1 268 ? -12.581 31.166 -30.511 1.00 74.12 268 VAL A N 1
ATOM 2158 C CA . VAL A 1 268 ? -12.087 31.058 -29.139 1.00 74.12 268 VAL A CA 1
ATOM 2159 C C . VAL A 1 268 ? -11.978 29.597 -28.727 1.00 74.12 268 VAL A C 1
ATOM 2161 O O . VAL A 1 268 ? -12.953 28.854 -28.730 1.00 74.12 268 VAL A O 1
ATOM 2164 N N . ALA A 1 269 ? -10.788 29.192 -28.286 1.00 74.25 269 ALA A N 1
ATOM 2165 C CA . ALA A 1 269 ? -10.589 27.943 -27.565 1.00 74.25 269 ALA A CA 1
ATOM 2166 C C . ALA A 1 269 ? -10.611 28.178 -26.059 1.00 74.25 269 ALA A C 1
ATOM 2168 O O . ALA A 1 269 ? -9.708 28.809 -25.489 1.00 74.25 269 ALA A O 1
ATOM 2169 N N . ILE A 1 270 ? -11.606 27.588 -25.406 1.00 73.31 270 ILE A N 1
ATOM 2170 C CA . ILE A 1 270 ? -11.738 27.581 -23.953 1.00 73.31 270 ILE A CA 1
ATOM 2171 C C . ILE A 1 270 ? -11.252 26.232 -23.425 1.00 73.31 270 ILE A C 1
ATOM 2173 O O . ILE A 1 270 ? -11.630 25.163 -23.908 1.00 73.31 270 ILE A O 1
ATOM 2177 N N . ARG A 1 271 ? -10.382 26.280 -22.415 1.00 71.94 271 ARG A N 1
ATOM 2178 C CA . ARG A 1 271 ? -9.988 25.107 -21.621 1.00 71.94 271 ARG A CA 1
ATOM 2179 C C . ARG A 1 271 ? -10.852 25.014 -20.369 1.00 71.94 271 ARG A C 1
ATOM 2181 O O . ARG A 1 271 ? -11.180 26.050 -19.801 1.00 71.94 271 ARG A O 1
ATOM 2188 N N . ALA A 1 272 ? -11.072 23.804 -19.855 1.00 65.25 272 ALA A N 1
ATOM 2189 C CA . ALA A 1 272 ? -11.740 23.581 -18.564 1.00 65.25 272 ALA A CA 1
ATOM 2190 C C . ALA A 1 272 ? -11.090 24.340 -17.380 1.00 65.25 272 ALA A C 1
ATOM 2192 O O . ALA A 1 272 ? -11.768 24.694 -16.426 1.00 65.25 272 ALA A O 1
ATOM 2193 N N . ASP A 1 273 ? -9.795 24.678 -17.476 1.00 63.75 273 ASP A N 1
ATOM 2194 C CA . ASP A 1 273 ? -9.071 25.532 -16.516 1.00 63.75 273 ASP A CA 1
ATOM 2195 C C . ASP A 1 273 ? -9.509 27.027 -16.542 1.00 63.75 273 ASP A C 1
ATOM 2197 O O . ASP A 1 273 ? -8.877 27.855 -15.884 1.00 63.75 273 ASP A O 1
ATOM 2201 N N . GLY A 1 274 ? -10.489 27.415 -17.371 1.00 64.81 274 GLY A N 1
ATOM 2202 C CA . GLY A 1 274 ? -10.944 28.805 -17.561 1.00 64.81 274 GLY A CA 1
ATOM 2203 C C . GLY A 1 274 ? -9.993 29.680 -18.390 1.00 64.81 274 GLY A C 1
ATOM 2204 O O . GLY A 1 274 ? -10.145 30.896 -18.461 1.00 64.81 274 GLY A O 1
ATOM 2205 N N . LYS A 1 275 ? -8.970 29.082 -19.015 1.00 71.75 275 LYS A N 1
ATOM 2206 C CA . LYS A 1 275 ? -8.009 29.809 -19.859 1.00 71.75 275 LYS A CA 1
ATOM 2207 C C . LYS A 1 275 ? -8.520 29.908 -21.285 1.00 71.75 275 LYS A C 1
ATOM 2209 O O . LYS A 1 275 ? -8.667 28.886 -21.953 1.00 71.75 275 LYS A O 1
ATOM 2214 N N . ILE A 1 276 ? -8.675 31.145 -21.735 1.00 73.31 276 ILE A N 1
ATOM 2215 C CA . ILE A 1 276 ? -9.172 31.515 -23.055 1.00 73.31 276 ILE A CA 1
ATOM 2216 C C . ILE A 1 276 ? -7.986 31.748 -23.998 1.00 73.31 276 ILE A C 1
ATOM 2218 O O . ILE A 1 276 ? -6.975 32.348 -23.614 1.00 73.31 276 ILE A O 1
ATOM 2222 N N . ARG A 1 277 ? -8.076 31.239 -25.226 1.00 73.50 277 ARG A N 1
ATOM 2223 C CA . ARG A 1 277 ? -7.149 31.554 -26.319 1.00 73.50 277 ARG A CA 1
ATOM 2224 C C . ARG A 1 277 ? -7.936 31.907 -27.562 1.00 73.50 277 ARG A C 1
ATOM 2226 O O . ARG A 1 277 ? -8.824 31.153 -27.931 1.00 73.50 277 ARG A O 1
ATOM 2233 N N . VAL A 1 278 ? -7.537 32.982 -28.225 1.00 77.38 278 VAL A N 1
ATOM 2234 C CA . VAL A 1 278 ? -8.054 33.324 -29.547 1.00 77.38 278 VAL A CA 1
ATOM 2235 C C . VAL A 1 278 ? -7.246 32.563 -30.598 1.00 77.38 278 VAL A C 1
ATOM 2237 O O . VAL A 1 278 ? -6.020 32.421 -30.490 1.00 77.38 278 VAL A O 1
ATOM 2240 N N . ILE A 1 279 ? -7.939 31.991 -31.568 1.00 79.62 279 ILE A N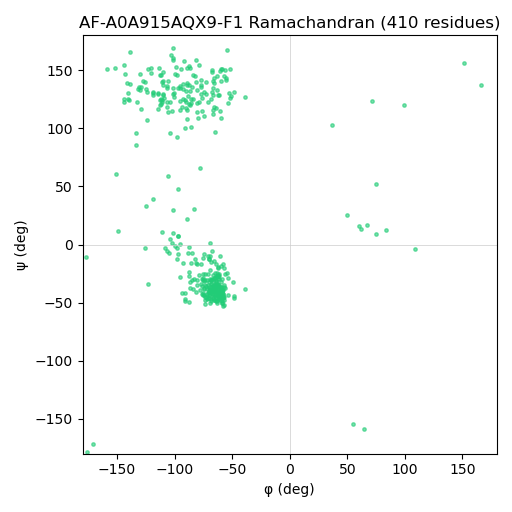 1
ATOM 2241 C CA . ILE A 1 279 ? -7.409 31.176 -32.650 1.00 79.62 279 ILE A CA 1
ATOM 2242 C C . ILE A 1 279 ? -7.928 31.764 -33.960 1.00 79.62 279 ILE A C 1
ATOM 2244 O O . ILE A 1 279 ? -9.070 32.178 -34.045 1.00 79.62 279 ILE A O 1
ATOM 2248 N N . ASP A 1 280 ? -7.093 31.800 -34.986 1.00 77.50 280 ASP A N 1
ATOM 2249 C CA . ASP A 1 280 ? -7.540 32.095 -36.347 1.00 77.50 280 ASP A CA 1
ATOM 2250 C C . ASP A 1 280 ? -8.228 30.859 -36.965 1.00 77.50 280 ASP A C 1
ATOM 2252 O O . ASP A 1 280 ? -7.665 29.757 -36.937 1.00 77.50 280 ASP A O 1
ATOM 2256 N N . SER A 1 281 ? -9.429 31.048 -37.514 1.00 69.88 281 SER A N 1
ATOM 2257 C CA . SER A 1 281 ? -10.335 29.998 -38.014 1.00 69.88 281 SER A CA 1
ATOM 2258 C C . SER A 1 281 ? -9.726 29.221 -39.184 1.00 69.88 281 SER A C 1
ATOM 2260 O O . SER A 1 281 ? -9.878 28.003 -39.294 1.00 69.88 281 SER A O 1
ATOM 2262 N N . GLN A 1 282 ? -8.941 29.892 -40.035 1.00 71.50 282 GLN A N 1
ATOM 2263 C CA . GLN A 1 282 ? -8.343 29.260 -41.216 1.00 71.50 282 GLN A CA 1
ATOM 2264 C C . GLN A 1 282 ? -7.075 28.477 -40.870 1.00 71.50 282 GLN A C 1
ATOM 2266 O O . GLN A 1 282 ? -6.827 27.380 -41.381 1.00 71.50 282 GLN A O 1
ATOM 2271 N N . THR A 1 283 ? -6.234 29.025 -39.988 1.00 68.94 283 THR A N 1
ATOM 2272 C CA . THR A 1 283 ? -4.920 28.435 -39.695 1.00 68.94 283 THR A CA 1
ATOM 2273 C C . THR A 1 283 ? -4.894 27.577 -38.430 1.00 68.94 283 THR A C 1
ATOM 2275 O O . THR A 1 283 ? -3.915 26.850 -38.207 1.00 68.94 283 THR A O 1
ATOM 2278 N N . LYS A 1 284 ? -5.943 27.644 -37.598 1.00 66.50 284 LYS A N 1
ATOM 2279 C CA . LYS A 1 284 ? -6.024 27.064 -36.246 1.00 66.50 284 LYS A CA 1
ATOM 2280 C C . LYS A 1 284 ? -4.822 27.431 -35.365 1.00 66.50 284 LYS A C 1
ATOM 2282 O O . LYS A 1 284 ? -4.427 26.683 -34.463 1.00 66.50 284 LYS A O 1
ATOM 2287 N N . LYS A 1 285 ? -4.166 28.560 -35.654 1.00 69.44 285 LYS A N 1
ATOM 2288 C CA . LYS A 1 285 ? -3.021 29.064 -34.888 1.00 69.44 285 LYS A CA 1
ATOM 2289 C C . LYS A 1 285 ? -3.530 30.020 -33.823 1.00 69.44 285 LYS A C 1
ATOM 2291 O O . LYS A 1 285 ? -4.381 30.853 -34.091 1.00 69.44 285 LYS A O 1
ATOM 2296 N N . SER A 1 286 ? -2.967 29.927 -32.619 1.00 68.19 286 SER A N 1
ATOM 2297 C CA . SER A 1 286 ? -3.284 30.871 -31.546 1.00 68.19 286 SER A CA 1
ATOM 2298 C C . SER A 1 286 ? -2.781 32.268 -31.913 1.00 68.19 286 SER A C 1
ATOM 2300 O O . SER A 1 286 ? -1.558 32.464 -31.999 1.00 68.19 286 SER A O 1
ATOM 2302 N N . VAL A 1 287 ? -3.702 33.206 -32.082 1.00 70.19 287 VAL A N 1
ATOM 2303 C CA . VAL A 1 287 ? -3.423 34.622 -32.321 1.00 70.19 287 VAL A CA 1
ATOM 2304 C C . VAL A 1 287 ? -3.593 35.371 -31.002 1.00 70.19 287 VAL A C 1
ATOM 2306 O O . VAL A 1 287 ? -4.338 34.950 -30.117 1.00 70.19 287 VAL A O 1
ATOM 2309 N N . TYR A 1 288 ? -2.799 36.421 -30.805 1.00 65.19 288 TYR A N 1
ATOM 2310 C CA . TYR A 1 288 ? -2.988 37.297 -29.660 1.00 65.19 288 TYR A CA 1
ATOM 2311 C C . TYR A 1 288 ? -3.942 38.408 -30.080 1.00 65.19 288 TYR A C 1
ATOM 2313 O O . TYR A 1 288 ? -3.619 39.154 -30.996 1.00 65.19 288 TYR A O 1
ATOM 2321 N N . TYR A 1 289 ? -5.094 38.480 -29.427 1.00 63.59 289 TYR A N 1
ATOM 2322 C CA . TYR A 1 289 ? -6.065 39.546 -29.605 1.00 63.59 289 TYR A CA 1
ATOM 2323 C C . TYR A 1 289 ? -6.441 40.052 -28.211 1.00 63.59 289 TYR A C 1
ATOM 2325 O O . TYR A 1 289 ? -6.629 39.220 -27.310 1.00 63.59 289 TYR A O 1
ATOM 2333 N N . PRO A 1 290 ? -6.518 41.366 -27.993 1.00 63.09 290 PRO A N 1
ATOM 2334 C CA . PRO A 1 290 ? -6.365 42.442 -28.977 1.00 63.09 290 PRO A CA 1
ATOM 2335 C C . PRO A 1 290 ? -4.945 43.058 -28.995 1.00 63.09 290 PRO A C 1
ATOM 2337 O O . PRO A 1 290 ? -4.237 43.099 -27.981 1.00 63.09 290 PRO A O 1
ATOM 2340 N N . THR A 1 291 ? -4.491 43.471 -30.178 1.00 63.31 291 THR A N 1
ATOM 2341 C CA . THR A 1 291 ? -3.146 43.998 -30.467 1.00 63.31 291 THR A CA 1
ATOM 2342 C C . THR A 1 291 ? -3.176 45.525 -30.602 1.00 63.31 291 THR A C 1
ATOM 2344 O O . THR A 1 291 ? -4.225 46.132 -30.758 1.00 63.31 291 THR A O 1
ATOM 2347 N N . ILE A 1 292 ? -2.011 46.177 -30.519 1.00 60.88 292 ILE A N 1
ATOM 2348 C CA . ILE A 1 292 ? -1.870 47.646 -30.635 1.00 60.88 292 ILE A CA 1
ATOM 2349 C C . ILE A 1 292 ? -2.311 48.178 -32.008 1.00 60.88 292 ILE A C 1
ATOM 2351 O O . ILE A 1 292 ? -2.628 49.354 -32.131 1.00 60.88 292 ILE A O 1
ATOM 2355 N N . ASN A 1 293 ? -2.346 47.307 -33.016 1.00 59.31 293 ASN A N 1
ATOM 2356 C CA . ASN A 1 293 ? -2.751 47.643 -34.378 1.00 59.31 293 ASN A CA 1
ATOM 2357 C C . ASN A 1 293 ? -4.265 47.509 -34.609 1.00 59.31 293 ASN A C 1
ATOM 2359 O O . ASN A 1 293 ? -4.720 47.856 -35.692 1.00 59.31 293 ASN A O 1
ATOM 2363 N N . ASP A 1 294 ? -5.012 46.974 -33.640 1.00 63.41 294 ASP A N 1
ATOM 2364 C CA . ASP A 1 294 ? -6.467 46.851 -33.736 1.00 63.41 294 ASP A CA 1
ATOM 2365 C C . ASP A 1 294 ? -7.100 48.185 -33.298 1.00 63.41 294 ASP A C 1
ATOM 2367 O O . ASP A 1 294 ? -6.532 48.873 -32.450 1.00 63.41 294 ASP A O 1
ATOM 2371 N N . GLU A 1 295 ? -8.221 48.591 -33.897 1.00 57.41 295 GLU A N 1
ATOM 2372 C CA . GLU A 1 295 ? -8.889 49.871 -33.611 1.00 57.41 295 GLU A CA 1
ATOM 2373 C C . GLU A 1 295 ? -9.587 49.839 -32.235 1.00 57.41 295 GLU A C 1
ATOM 2375 O O . GLU A 1 295 ? -10.175 48.826 -31.860 1.00 57.41 295 GLU A O 1
ATOM 2380 N N . TRP A 1 296 ? -9.511 50.936 -31.469 1.00 58.41 296 TRP A N 1
ATOM 2381 C CA . TRP A 1 296 ? -10.092 51.055 -30.121 1.00 58.41 296 TRP A CA 1
ATOM 2382 C C . TRP A 1 296 ? -10.944 52.311 -30.007 1.00 58.41 296 TRP A C 1
ATOM 2384 O O . TRP A 1 296 ? -10.491 53.395 -30.383 1.00 58.41 296 TRP A O 1
ATOM 2394 N N . GLU A 1 297 ? -12.129 52.192 -29.412 1.00 55.81 297 GLU A N 1
ATOM 2395 C CA . GLU A 1 297 ? -12.981 53.340 -29.109 1.00 55.81 297 GLU A CA 1
ATOM 2396 C C . GLU A 1 297 ? -12.626 53.972 -27.753 1.00 55.81 297 GLU A C 1
ATOM 2398 O O . GLU A 1 297 ? -12.118 53.326 -26.829 1.00 55.81 297 GLU A O 1
ATOM 2403 N N . GLN A 1 298 ? -12.884 55.276 -27.624 1.00 45.47 298 GLN A N 1
ATOM 2404 C CA . GLN A 1 298 ? -12.551 56.083 -26.447 1.00 45.47 298 GLN A CA 1
ATOM 2405 C C . GLN A 1 298 ? -13.566 55.831 -25.311 1.00 45.47 298 GLN A C 1
ATOM 2407 O O . GLN A 1 298 ? -14.351 56.696 -24.942 1.00 45.47 298 GLN A O 1
ATOM 2412 N N . GLY A 1 299 ? -13.551 54.605 -24.789 1.00 57.62 299 GLY A N 1
ATOM 2413 C CA . GLY A 1 299 ? -14.437 54.079 -23.744 1.00 57.62 299 GLY A CA 1
ATOM 2414 C C . GLY A 1 299 ? -14.101 52.642 -23.315 1.00 57.62 299 GLY A C 1
ATOM 2415 O O . GLY A 1 299 ? -14.604 52.190 -22.292 1.00 57.62 299 GLY A O 1
ATOM 2416 N N . ASP A 1 300 ? -13.219 51.946 -24.045 1.00 58.78 300 ASP A N 1
ATOM 2417 C CA . ASP A 1 300 ? -12.769 50.592 -23.709 1.00 58.78 300 ASP A CA 1
ATOM 2418 C C . ASP A 1 300 ? -11.675 50.578 -22.623 1.00 58.78 300 ASP A C 1
ATOM 2420 O O . ASP A 1 300 ? -10.568 51.102 -22.791 1.00 58.78 300 ASP A O 1
ATOM 2424 N N . ASP A 1 301 ? -11.944 49.885 -21.512 1.00 53.19 301 ASP A N 1
ATOM 2425 C CA . ASP A 1 301 ? -11.039 49.781 -20.354 1.00 53.19 301 ASP A CA 1
ATOM 2426 C C . ASP A 1 301 ? -9.779 48.917 -20.609 1.00 53.19 301 ASP A C 1
ATOM 2428 O O . ASP A 1 301 ? -8.844 48.882 -19.799 1.00 53.19 301 ASP A O 1
ATOM 2432 N N . LEU A 1 302 ? -9.713 48.201 -21.737 1.00 59.50 302 LEU A N 1
ATOM 2433 C CA . LEU A 1 302 ? -8.720 47.158 -22.021 1.00 59.50 302 LEU A CA 1
ATOM 2434 C C . LEU A 1 302 ? -7.640 47.585 -23.026 1.00 59.50 302 LEU A C 1
ATOM 2436 O O . LEU A 1 302 ? -7.428 46.909 -24.015 1.00 59.50 302 LEU A O 1
ATOM 2440 N N . LYS A 1 303 ? -6.856 48.636 -22.762 1.00 53.81 303 LYS A N 1
ATOM 2441 C CA . LYS A 1 303 ? -5.768 49.053 -23.684 1.00 53.81 303 LYS A CA 1
ATOM 2442 C C . LYS A 1 303 ? -4.861 47.879 -24.140 1.00 53.81 303 LYS A C 1
ATOM 2444 O O . LYS A 1 303 ? -4.324 47.160 -23.283 1.00 53.81 303 LYS A O 1
ATOM 2449 N N . PRO A 1 304 ? -4.582 47.719 -25.451 1.00 55.50 304 PRO A N 1
ATOM 2450 C CA . PRO A 1 304 ? -3.734 46.649 -25.973 1.00 55.50 304 PRO A CA 1
ATOM 2451 C C . PRO A 1 304 ? -2.305 46.869 -25.491 1.00 55.50 304 PRO A C 1
ATOM 2453 O O . PRO A 1 304 ? -1.626 47.821 -25.867 1.00 55.50 304 PRO A O 1
ATOM 2456 N N . ARG A 1 305 ? -1.806 45.989 -24.626 1.00 56.44 305 ARG A N 1
ATOM 2457 C CA . ARG A 1 305 ? -0.475 46.157 -24.016 1.00 56.44 305 ARG A CA 1
ATOM 2458 C C . ARG A 1 305 ? 0.605 45.293 -24.669 1.00 56.44 305 ARG A C 1
ATOM 2460 O O . ARG A 1 305 ? 1.691 45.127 -24.106 1.00 56.44 305 ARG A O 1
ATOM 2467 N N . ILE A 1 306 ? 0.304 44.665 -25.804 1.00 61.16 306 ILE A N 1
ATOM 2468 C CA . ILE A 1 306 ? 1.139 43.604 -26.365 1.00 61.16 306 ILE A CA 1
ATOM 2469 C C . ILE A 1 306 ? 1.564 43.931 -27.796 1.00 61.16 306 ILE A C 1
ATOM 2471 O O . ILE A 1 306 ? 0.788 43.801 -28.734 1.00 61.16 306 ILE A O 1
ATOM 2475 N N . ASP A 1 307 ? 2.846 44.272 -27.945 1.00 65.88 307 ASP A N 1
ATOM 2476 C CA . ASP A 1 307 ? 3.504 44.425 -29.245 1.00 65.88 307 ASP A CA 1
ATOM 2477 C C . ASP A 1 307 ? 3.818 43.045 -29.871 1.00 65.88 307 ASP A C 1
ATOM 2479 O O . ASP A 1 307 ? 4.535 42.241 -29.241 1.00 65.88 307 ASP A O 1
ATOM 2483 N N . PRO A 1 308 ? 3.384 42.760 -31.115 1.00 65.00 308 PRO A N 1
ATOM 2484 C CA . PRO A 1 308 ? 3.663 41.492 -31.789 1.00 65.00 308 PRO A CA 1
ATOM 2485 C C . PRO A 1 308 ? 5.169 41.309 -32.040 1.00 65.00 308 PRO A C 1
ATOM 2487 O O . PRO A 1 308 ? 5.723 40.245 -31.746 1.00 65.00 308 PRO A O 1
ATOM 2490 N N . GLU A 1 309 ? 5.882 42.370 -32.427 1.00 70.25 309 GLU A N 1
ATOM 2491 C CA . GLU A 1 309 ? 7.328 42.338 -32.685 1.00 70.25 309 GLU A CA 1
ATOM 2492 C C . GLU A 1 309 ? 8.154 41.989 -31.438 1.00 70.25 309 GLU A C 1
ATOM 2494 O O . GLU A 1 309 ? 9.095 41.189 -31.492 1.00 70.25 309 GLU A O 1
ATOM 2499 N N . LYS A 1 310 ? 7.782 42.507 -30.254 1.00 71.31 310 LYS A N 1
ATOM 2500 C CA . LYS A 1 310 ? 8.464 42.139 -28.997 1.00 71.31 310 LYS A CA 1
ATOM 2501 C C . LYS A 1 310 ? 8.235 40.670 -28.644 1.00 71.31 310 LYS A C 1
ATOM 2503 O O . LYS A 1 310 ? 9.105 40.049 -28.015 1.00 71.31 310 LYS A O 1
ATOM 2508 N N . ILE A 1 311 ? 7.091 40.091 -29.014 1.00 66.50 311 ILE A N 1
ATOM 2509 C CA . ILE A 1 311 ? 6.830 38.657 -28.843 1.00 66.50 311 ILE A CA 1
ATOM 2510 C C . ILE A 1 311 ? 7.687 37.842 -29.805 1.00 66.50 311 ILE A C 1
ATOM 2512 O O . ILE A 1 311 ? 8.303 36.863 -29.369 1.00 66.50 311 ILE A O 1
ATOM 2516 N N . GLU A 1 312 ? 7.761 38.228 -31.073 1.00 72.56 312 GLU A N 1
ATOM 2517 C CA . GLU A 1 312 ? 8.577 37.538 -32.071 1.00 72.56 312 GLU A CA 1
ATOM 2518 C C . GLU A 1 312 ? 10.064 37.604 -31.730 1.00 72.56 312 GLU A C 1
ATOM 2520 O O . GLU A 1 312 ? 10.724 36.563 -31.673 1.00 72.56 312 GLU A O 1
ATOM 2525 N N . ALA A 1 313 ? 10.566 38.766 -31.310 1.00 76.19 313 ALA A N 1
ATOM 2526 C CA . ALA A 1 313 ? 11.925 38.919 -30.801 1.00 76.19 313 ALA A CA 1
ATOM 2527 C C . ALA A 1 313 ? 12.188 38.025 -29.571 1.00 76.19 313 ALA A C 1
ATOM 2529 O O . ALA A 1 313 ? 13.241 37.385 -29.456 1.00 76.19 313 ALA A O 1
ATOM 2530 N N . LYS A 1 314 ? 11.223 37.901 -28.644 1.00 74.25 314 LYS A N 1
ATOM 2531 C CA . LYS A 1 314 ? 11.311 36.954 -27.512 1.00 74.25 314 LYS A CA 1
ATOM 2532 C C . LYS A 1 314 ? 11.283 35.491 -27.975 1.00 74.25 314 LYS A C 1
ATOM 2534 O O . LYS A 1 314 ? 11.986 34.664 -27.382 1.00 74.25 314 LYS A O 1
ATOM 2539 N N . ARG A 1 315 ? 10.492 35.140 -28.997 1.00 74.50 315 ARG A N 1
ATOM 2540 C CA . ARG A 1 315 ? 10.432 33.787 -29.587 1.00 74.50 315 ARG A CA 1
ATOM 2541 C C . ARG A 1 315 ? 11.752 33.440 -30.281 1.00 74.50 315 ARG A C 1
ATOM 2543 O O . ARG A 1 315 ? 12.305 32.381 -29.979 1.00 74.50 315 ARG A O 1
ATOM 2550 N N . ALA A 1 316 ? 12.311 34.348 -31.077 1.00 78.06 316 ALA A N 1
ATOM 2551 C CA . ALA A 1 316 ? 13.608 34.208 -31.736 1.00 78.06 316 ALA A CA 1
ATOM 2552 C C . ALA A 1 316 ? 14.748 34.032 -30.720 1.00 78.06 316 ALA A C 1
ATOM 2554 O O . ALA A 1 316 ? 15.503 33.060 -30.792 1.00 78.06 316 ALA A O 1
ATOM 2555 N N . LYS A 1 317 ? 14.803 34.870 -29.671 1.00 78.06 317 LYS A N 1
ATOM 2556 C CA . LYS A 1 317 ? 15.779 34.728 -28.569 1.00 78.06 317 LYS A CA 1
ATOM 2557 C C . LYS A 1 317 ? 15.661 33.375 -27.852 1.00 78.06 317 LYS A C 1
ATOM 2559 O O . LYS A 1 317 ? 16.674 32.752 -27.521 1.00 78.06 317 LYS A O 1
ATOM 2564 N N . LYS A 1 318 ? 14.439 32.876 -27.616 1.00 73.75 318 LYS A N 1
ATOM 2565 C CA . LYS A 1 318 ? 14.217 31.534 -27.036 1.00 73.75 318 LYS A CA 1
ATOM 2566 C C . LYS A 1 318 ? 14.672 30.416 -27.978 1.00 73.75 318 LYS A C 1
ATOM 2568 O O . LYS A 1 318 ? 15.248 29.436 -27.498 1.00 73.75 318 LYS A O 1
ATOM 2573 N N . LEU A 1 319 ? 14.427 30.552 -29.282 1.00 79.38 319 LEU A N 1
ATOM 2574 C CA . LEU A 1 319 ? 14.833 29.579 -30.294 1.00 79.38 319 LEU A CA 1
ATOM 2575 C C . LEU A 1 319 ? 16.363 29.500 -30.395 1.00 79.38 319 LEU A C 1
ATOM 2577 O O . LEU A 1 319 ? 16.920 28.411 -30.266 1.00 79.38 319 LEU A O 1
ATOM 2581 N N . ALA A 1 320 ? 17.042 30.648 -30.478 1.00 81.12 320 ALA A N 1
ATOM 2582 C CA . ALA A 1 320 ? 18.502 30.750 -30.489 1.00 81.12 320 ALA A CA 1
ATOM 2583 C C . ALA A 1 320 ? 19.133 30.131 -29.230 1.00 81.12 320 ALA A C 1
ATOM 2585 O O . ALA A 1 320 ? 20.050 29.313 -29.312 1.00 81.12 320 ALA A O 1
ATOM 2586 N N . LYS A 1 321 ? 18.576 30.412 -28.041 1.00 82.06 321 LYS A N 1
ATOM 2587 C CA . LYS A 1 321 ? 19.034 29.794 -26.784 1.00 82.06 321 LYS A CA 1
ATOM 2588 C C . LYS A 1 321 ? 18.859 28.271 -26.779 1.00 82.06 321 LYS A C 1
ATOM 2590 O O . LYS A 1 321 ? 19.669 27.557 -26.184 1.00 82.06 321 LYS A O 1
ATOM 2595 N N . LYS A 1 322 ? 17.802 27.756 -27.417 1.00 77.31 322 LYS A N 1
ATOM 2596 C CA . LYS A 1 322 ? 17.566 26.313 -27.551 1.00 77.31 322 LYS A CA 1
ATOM 2597 C C . LYS A 1 322 ? 18.557 25.677 -28.531 1.00 77.31 322 LYS A C 1
ATOM 2599 O O . LYS A 1 322 ? 19.094 24.629 -28.175 1.00 77.31 322 LYS A O 1
ATOM 2604 N N . LYS A 1 323 ? 18.833 26.315 -29.678 1.00 79.75 323 LYS A N 1
ATOM 2605 C CA . LYS A 1 323 ? 19.851 25.883 -30.658 1.00 79.75 323 LYS A CA 1
ATOM 2606 C C . LYS A 1 323 ? 21.234 25.797 -30.009 1.00 79.75 323 LYS A C 1
ATOM 2608 O O . LYS A 1 323 ? 21.782 24.703 -29.915 1.00 79.75 323 LYS A O 1
ATOM 2613 N N . ARG A 1 324 ? 21.679 26.869 -29.344 1.00 81.06 324 ARG A N 1
ATOM 2614 C CA . ARG A 1 324 ? 22.955 26.899 -28.604 1.00 81.06 324 ARG A CA 1
ATOM 2615 C C . ARG A 1 324 ? 23.057 25.807 -27.530 1.00 81.06 324 ARG A C 1
ATOM 2617 O O . ARG A 1 324 ? 24.114 25.226 -27.314 1.00 81.06 324 ARG A O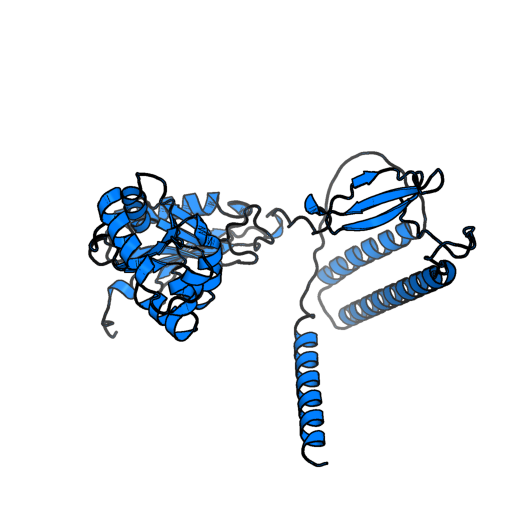 1
ATOM 2624 N N . ARG A 1 325 ? 21.955 25.477 -26.840 1.00 79.50 325 ARG A N 1
ATOM 2625 C CA . ARG A 1 325 ? 21.933 24.380 -25.849 1.00 79.50 325 ARG A CA 1
ATOM 2626 C C . ARG A 1 325 ? 22.009 22.992 -26.495 1.00 79.50 325 ARG A C 1
ATOM 2628 O O . ARG A 1 325 ? 22.493 22.065 -25.849 1.00 79.50 325 ARG A O 1
ATOM 2635 N N . MET A 1 326 ? 21.482 22.832 -27.707 1.00 75.50 326 MET A N 1
ATOM 2636 C CA . MET A 1 326 ? 21.569 21.587 -28.472 1.00 75.50 326 MET A CA 1
ATOM 2637 C C . MET A 1 326 ? 22.982 21.398 -29.026 1.00 75.50 326 MET A C 1
ATOM 2639 O O . MET A 1 326 ? 23.551 20.333 -28.815 1.00 75.50 326 MET A O 1
ATOM 2643 N N . GLU A 1 327 ? 23.583 22.439 -29.600 1.00 81.00 327 GLU A N 1
ATOM 2644 C CA . GLU A 1 327 ? 24.985 22.438 -30.050 1.00 81.00 327 GLU A CA 1
ATOM 2645 C C . GLU A 1 327 ? 25.948 22.122 -28.905 1.00 81.00 327 GLU A C 1
ATOM 2647 O O . GLU A 1 327 ? 26.773 21.225 -29.014 1.00 81.00 327 GLU A O 1
ATOM 2652 N N . LEU A 1 328 ? 25.774 22.750 -27.739 1.00 80.88 328 LEU A N 1
ATOM 2653 C CA . LEU A 1 328 ? 26.631 22.488 -26.578 1.00 80.88 328 LEU A CA 1
ATOM 2654 C C . LEU A 1 328 ? 26.461 21.063 -26.018 1.00 80.88 328 LEU A C 1
ATOM 2656 O O . LEU A 1 328 ? 27.380 20.511 -25.414 1.00 80.88 328 LEU A O 1
ATOM 2660 N N . LYS A 1 329 ? 25.289 20.443 -26.212 1.00 77.25 329 LYS A N 1
ATOM 2661 C CA . LYS A 1 329 ? 25.082 19.016 -25.919 1.00 77.25 329 LYS A CA 1
ATOM 2662 C C . LYS A 1 329 ? 25.735 18.118 -26.966 1.00 77.25 329 LYS A C 1
ATOM 2664 O O . LYS A 1 329 ? 26.265 17.088 -26.570 1.00 77.25 329 LYS A O 1
ATOM 2669 N N . ARG A 1 330 ? 25.696 18.499 -28.246 1.00 77.56 330 ARG A N 1
ATOM 2670 C CA . ARG A 1 330 ? 26.358 17.787 -29.346 1.00 77.56 330 ARG A CA 1
ATOM 2671 C C . ARG A 1 330 ? 27.874 17.787 -29.152 1.00 77.56 330 ARG A C 1
ATOM 2673 O O . ARG A 1 330 ? 28.438 16.710 -29.036 1.00 77.56 330 ARG A O 1
ATOM 2680 N N . ALA A 1 331 ? 28.472 18.950 -28.901 1.00 78.94 331 ALA A N 1
ATOM 2681 C CA . ALA A 1 331 ? 29.898 19.081 -28.599 1.00 78.94 331 ALA A CA 1
ATOM 2682 C C . ALA A 1 331 ? 30.319 18.291 -27.341 1.00 78.94 331 ALA A C 1
ATOM 2684 O O . ALA A 1 331 ? 31.391 17.697 -27.291 1.00 78.94 331 ALA A O 1
ATOM 2685 N N . ARG A 1 332 ? 29.464 18.231 -26.305 1.00 76.88 332 ARG A N 1
ATOM 2686 C CA . ARG A 1 332 ? 29.706 17.375 -25.126 1.00 76.88 332 ARG A CA 1
ATOM 2687 C C . ARG A 1 332 ? 29.594 15.881 -25.425 1.00 76.88 332 ARG A C 1
ATOM 2689 O O . ARG A 1 332 ? 30.210 15.103 -24.707 1.00 76.88 332 ARG A O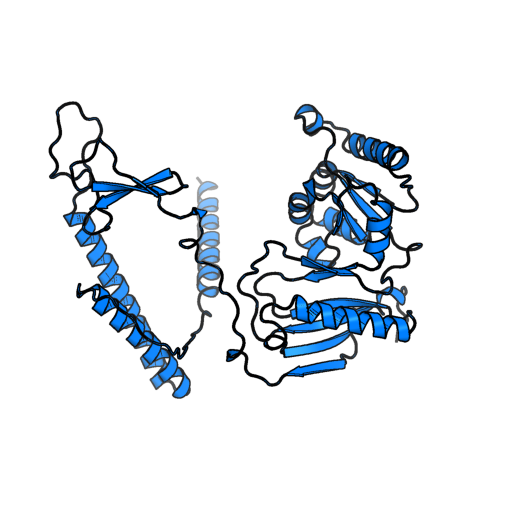 1
ATOM 2696 N N . MET A 1 333 ? 28.773 15.487 -26.399 1.00 62.78 333 MET A N 1
ATOM 2697 C CA . MET A 1 333 ? 28.704 14.098 -26.844 1.00 62.78 333 MET A CA 1
ATOM 2698 C C . MET A 1 333 ? 29.917 13.747 -27.701 1.00 62.78 333 MET A C 1
ATOM 2700 O O . MET A 1 333 ? 30.516 12.719 -27.430 1.00 62.78 333 MET A O 1
ATOM 2704 N N . GLU A 1 334 ? 30.327 14.610 -28.631 1.00 70.00 334 GLU A N 1
ATOM 2705 C CA . GLU A 1 334 ? 31.527 14.438 -29.470 1.00 70.00 334 GLU A CA 1
ATOM 2706 C C . GLU A 1 334 ? 32.796 14.288 -28.610 1.00 70.00 334 GLU A C 1
ATOM 2708 O O . GLU A 1 334 ? 33.503 13.296 -28.748 1.00 70.00 334 GLU A O 1
ATOM 2713 N N . LYS A 1 335 ? 32.982 15.129 -27.581 1.00 69.94 335 LYS A N 1
ATOM 2714 C CA . LYS A 1 335 ? 34.082 14.967 -26.603 1.00 69.94 335 LYS A CA 1
ATOM 2715 C C . LYS A 1 335 ? 34.023 13.680 -25.770 1.00 69.94 335 LYS A C 1
ATOM 2717 O O . LYS A 1 335 ? 35.035 13.243 -25.239 1.00 69.94 335 LYS A O 1
ATOM 2722 N N . SER A 1 336 ? 32.842 13.080 -25.596 1.00 55.75 336 SER A N 1
ATOM 2723 C CA . SER A 1 336 ? 32.739 11.763 -24.945 1.00 55.75 336 SER A CA 1
ATOM 2724 C C . SER A 1 336 ? 33.050 10.598 -25.889 1.00 55.75 336 SER A C 1
ATOM 2726 O O . SER A 1 336 ? 33.333 9.510 -25.402 1.00 55.75 336 SER A O 1
ATOM 2728 N N . VAL A 1 337 ? 33.028 10.824 -27.210 1.00 55.84 337 VAL A N 1
ATOM 2729 C CA . VAL A 1 337 ? 33.485 9.849 -28.215 1.00 55.84 337 VAL A CA 1
ATOM 2730 C C . VAL A 1 337 ? 35.013 9.814 -28.260 1.00 55.84 337 VAL A C 1
ATOM 2732 O O . VAL A 1 337 ? 35.580 8.730 -28.242 1.00 55.84 337 VAL A O 1
ATOM 2735 N N . GLU A 1 338 ? 35.673 10.978 -28.214 1.00 54.91 338 GLU A N 1
ATOM 2736 C CA . GLU A 1 338 ? 37.147 11.079 -28.173 1.00 54.91 338 GLU A CA 1
ATOM 2737 C C . GLU A 1 338 ? 37.765 10.434 -26.921 1.00 54.91 338 GLU A C 1
ATOM 2739 O O . GLU A 1 338 ? 38.858 9.887 -26.987 1.00 54.91 338 GLU A O 1
ATOM 2744 N N . ASN A 1 339 ? 37.046 10.420 -25.792 1.00 49.56 339 ASN A N 1
ATOM 2745 C CA . ASN A 1 339 ? 37.521 9.837 -24.530 1.00 49.56 339 ASN A CA 1
ATOM 2746 C C . ASN A 1 339 ? 37.182 8.336 -24.353 1.00 49.56 339 ASN A C 1
ATOM 2748 O O . ASN A 1 339 ? 37.140 7.854 -23.222 1.00 49.56 339 ASN A O 1
ATOM 2752 N N . GLY A 1 340 ? 36.922 7.596 -25.439 1.00 51.16 340 GLY A N 1
ATOM 2753 C CA . GLY A 1 340 ? 36.919 6.125 -25.430 1.00 51.16 340 GLY A CA 1
ATOM 2754 C C . GLY A 1 340 ? 35.707 5.447 -24.774 1.00 51.16 340 GLY A C 1
ATOM 2755 O O . GLY A 1 340 ? 35.875 4.572 -23.930 1.00 51.16 340 GLY A O 1
ATOM 2756 N N . THR A 1 341 ? 34.475 5.803 -25.167 1.00 47.53 341 THR A N 1
ATOM 2757 C CA . THR A 1 341 ? 33.278 4.986 -24.849 1.00 47.53 341 THR A CA 1
ATOM 2758 C C . THR A 1 341 ? 32.707 4.317 -26.105 1.00 47.53 341 THR A C 1
ATOM 2760 O O . THR A 1 341 ? 32.596 4.967 -27.140 1.00 47.53 341 THR A O 1
ATOM 2763 N N . GLU A 1 342 ? 32.316 3.041 -25.990 1.00 49.25 342 GLU A N 1
ATOM 2764 C CA . GLU A 1 342 ? 31.888 2.130 -27.072 1.00 49.25 342 GLU A CA 1
ATOM 2765 C C . GLU A 1 342 ? 31.019 2.764 -28.188 1.00 49.25 342 GLU A C 1
ATOM 2767 O O . GLU A 1 342 ? 29.956 3.353 -27.950 1.00 49.25 342 GLU A O 1
ATOM 2772 N N . GLU A 1 343 ? 31.447 2.576 -29.445 1.00 46.78 343 GLU A N 1
ATOM 2773 C CA . GLU A 1 343 ? 30.896 3.208 -30.659 1.00 46.78 343 GLU A CA 1
ATOM 2774 C C . GLU A 1 343 ? 29.406 2.925 -30.924 1.00 46.78 343 GLU A C 1
ATOM 2776 O O . GLU A 1 343 ? 28.689 3.746 -31.514 1.00 46.78 343 GLU A O 1
ATOM 2781 N N . SER A 1 344 ? 28.912 1.764 -30.485 1.00 44.06 344 SER A N 1
ATOM 2782 C CA . SER A 1 344 ? 27.533 1.314 -30.719 1.00 44.06 344 SER A CA 1
ATOM 2783 C C . SER A 1 344 ? 26.510 2.229 -30.034 1.00 44.06 344 SER A C 1
ATOM 2785 O O . SER A 1 344 ? 25.421 2.503 -30.559 1.00 44.06 344 SER A O 1
ATOM 2787 N N . ASP A 1 345 ? 26.892 2.788 -28.888 1.00 48.94 345 ASP A N 1
ATOM 2788 C CA . ASP A 1 345 ? 26.038 3.598 -28.043 1.00 48.94 345 ASP A CA 1
ATOM 2789 C C . ASP A 1 345 ? 26.070 5.085 -28.452 1.00 48.94 345 ASP A C 1
ATOM 2791 O O . ASP A 1 345 ? 25.105 5.837 -28.257 1.00 48.94 345 ASP A O 1
ATOM 2795 N N . VAL A 1 346 ? 27.143 5.520 -29.107 1.00 51.75 346 VAL A N 1
ATOM 2796 C CA . VAL A 1 346 ? 27.279 6.857 -29.701 1.00 51.75 346 VAL A CA 1
ATOM 2797 C C . VAL A 1 346 ? 26.410 6.978 -30.955 1.00 51.75 346 VAL A C 1
ATOM 2799 O O . VAL A 1 346 ? 25.601 7.908 -31.047 1.00 51.75 346 VAL A O 1
ATOM 2802 N N . LYS A 1 347 ? 26.433 5.968 -31.837 1.00 50.34 347 LYS A N 1
ATOM 2803 C CA . LYS A 1 347 ? 25.569 5.910 -33.032 1.00 50.34 347 LYS A CA 1
ATOM 2804 C C . LYS A 1 347 ? 24.077 5.935 -32.656 1.00 50.34 347 LYS A C 1
ATOM 2806 O O . LYS A 1 347 ? 23.284 6.615 -33.313 1.00 50.34 347 LYS A O 1
ATOM 2811 N N . LYS A 1 348 ? 23.691 5.290 -31.532 1.00 49.81 348 LYS A N 1
ATOM 2812 C CA . LYS A 1 348 ? 22.324 5.363 -30.954 1.00 49.81 348 LYS A CA 1
ATOM 2813 C C . LYS A 1 348 ? 21.917 6.781 -30.526 1.00 49.81 348 LYS A C 1
ATOM 2815 O O . LYS A 1 348 ? 20.744 7.133 -30.639 1.00 49.81 348 LYS A O 1
ATOM 2820 N N . LYS A 1 349 ? 22.860 7.580 -29.998 1.00 50.84 349 LYS A N 1
ATOM 2821 C CA . LYS A 1 349 ? 22.651 8.979 -29.550 1.00 50.84 349 LYS A CA 1
ATOM 2822 C C . LYS A 1 349 ? 22.532 9.937 -30.730 1.00 50.84 349 LYS A C 1
ATOM 2824 O O . LYS A 1 349 ? 21.660 10.803 -30.699 1.00 50.84 349 LYS A O 1
ATOM 2829 N N . GLN A 1 350 ? 23.397 9.777 -31.731 1.00 54.81 350 GLN A N 1
ATOM 2830 C CA . GLN A 1 350 ? 23.470 10.647 -32.908 1.00 54.81 350 GLN A CA 1
ATOM 2831 C C . GLN A 1 350 ? 22.205 10.563 -33.763 1.00 54.81 350 GLN A C 1
ATOM 2833 O O . GLN A 1 350 ? 21.583 11.593 -33.990 1.00 54.81 350 GLN A O 1
ATOM 2838 N N . GLN A 1 351 ? 21.715 9.361 -34.086 1.00 53.72 351 GLN A N 1
ATOM 2839 C CA . GLN A 1 351 ? 20.477 9.210 -34.869 1.00 53.72 351 GLN A CA 1
ATOM 2840 C C . GLN A 1 351 ? 19.246 9.838 -34.187 1.00 53.72 351 GLN A C 1
ATOM 2842 O O . GLN A 1 351 ? 18.427 10.484 -34.838 1.00 53.72 351 GLN A O 1
ATOM 2847 N N . GLY A 1 352 ? 19.130 9.717 -32.858 1.00 53.78 352 GLY A N 1
ATOM 2848 C CA . GLY A 1 352 ? 18.057 10.376 -32.104 1.00 53.78 352 GLY A CA 1
ATOM 2849 C C . GLY A 1 352 ? 18.195 11.904 -32.061 1.00 53.78 352 GLY A C 1
ATOM 2850 O O . GLY A 1 352 ? 17.191 12.613 -32.013 1.00 53.78 352 GLY A O 1
ATOM 2851 N N . PHE A 1 353 ? 19.423 12.430 -32.090 1.00 54.06 353 PHE A N 1
ATOM 2852 C CA . PHE A 1 353 ? 19.691 13.868 -32.127 1.00 54.06 353 PHE A CA 1
ATOM 2853 C C . PHE A 1 353 ? 19.426 14.462 -33.517 1.00 54.06 353 PHE A C 1
ATOM 2855 O O . PHE A 1 353 ? 18.793 15.516 -33.610 1.00 54.06 353 PHE A O 1
ATOM 2862 N N . ASP A 1 354 ? 19.820 13.761 -34.579 1.00 55.56 354 ASP A N 1
ATOM 2863 C CA . ASP A 1 354 ? 19.578 14.168 -35.964 1.00 55.56 354 ASP A CA 1
ATOM 2864 C C . ASP A 1 354 ? 18.090 14.142 -36.307 1.00 55.56 354 ASP A C 1
ATOM 2866 O O . ASP A 1 354 ? 17.595 15.095 -36.903 1.00 55.56 354 ASP A O 1
ATOM 2870 N N . ALA A 1 355 ? 17.330 13.153 -35.823 1.00 56.03 355 ALA A N 1
ATOM 2871 C CA . ALA A 1 355 ? 15.872 13.142 -35.956 1.00 56.03 355 ALA A CA 1
ATOM 2872 C C . ALA A 1 355 ? 15.210 14.364 -35.281 1.00 56.03 355 ALA A C 1
ATOM 2874 O O . ALA A 1 355 ? 14.299 14.977 -35.839 1.00 56.03 355 ALA A O 1
ATOM 2875 N N . ILE A 1 356 ? 15.696 14.776 -34.102 1.00 55.97 356 ILE A N 1
ATOM 2876 C CA . ILE A 1 356 ? 15.199 15.968 -33.390 1.00 55.97 356 ILE A CA 1
ATOM 2877 C C . ILE A 1 356 ? 15.607 17.264 -34.112 1.00 55.97 356 ILE A C 1
ATOM 2879 O O . ILE A 1 356 ? 14.824 18.217 -34.133 1.00 55.97 356 ILE A O 1
ATOM 2883 N N . SER A 1 357 ? 16.808 17.314 -34.697 1.00 56.66 357 SER A N 1
ATOM 2884 C CA . SER A 1 357 ? 17.294 18.447 -35.497 1.00 56.66 357 SER A CA 1
ATOM 2885 C C . SER A 1 357 ? 16.482 18.606 -36.786 1.00 56.66 357 SER A C 1
ATOM 2887 O O . SER A 1 357 ? 15.979 19.692 -37.074 1.00 56.66 357 SER A O 1
ATOM 2889 N N . LYS A 1 358 ? 16.234 17.496 -37.490 1.00 57.00 358 LYS A N 1
ATOM 2890 C CA . LYS A 1 358 ? 15.416 17.442 -38.706 1.00 57.00 358 LYS A CA 1
ATOM 2891 C C . LYS A 1 358 ? 13.969 17.852 -38.410 1.00 57.00 358 LYS A C 1
ATOM 2893 O O . LYS A 1 358 ? 13.428 18.706 -39.100 1.00 57.00 358 LYS A O 1
ATOM 2898 N N . ALA A 1 359 ? 13.377 17.376 -37.310 1.00 53.84 359 ALA A N 1
ATOM 2899 C CA . ALA A 1 359 ? 12.041 17.799 -36.869 1.00 53.84 359 ALA A CA 1
ATOM 2900 C C . ALA A 1 359 ? 11.957 19.291 -36.472 1.00 53.84 359 ALA A C 1
ATOM 2902 O O . ALA A 1 359 ? 10.898 19.907 -36.588 1.00 53.84 359 ALA A O 1
ATOM 2903 N N . LEU A 1 360 ? 13.054 19.892 -35.994 1.00 54.25 360 LEU A N 1
ATOM 2904 C CA . LEU A 1 360 ? 13.133 21.333 -35.724 1.00 54.25 360 LEU A CA 1
ATOM 2905 C C . LEU A 1 360 ? 13.254 22.157 -37.014 1.00 54.25 360 LEU A C 1
ATOM 2907 O O . LEU A 1 360 ? 12.621 23.205 -37.091 1.00 54.25 360 LEU A O 1
ATOM 2911 N N . GLN A 1 361 ? 13.985 21.667 -38.018 1.00 50.16 361 GLN A N 1
ATOM 2912 C CA . GLN A 1 361 ? 14.100 22.290 -39.345 1.00 50.16 361 GLN A CA 1
ATOM 2913 C C . GLN A 1 361 ? 12.799 22.185 -40.159 1.00 50.16 361 GLN A C 1
ATOM 2915 O O . GLN A 1 361 ? 12.377 23.161 -40.773 1.00 50.16 361 GLN A O 1
ATOM 2920 N N . PHE A 1 362 ? 12.098 21.047 -40.102 1.00 44.97 362 PHE A N 1
ATOM 2921 C CA . PHE A 1 362 ? 10.759 20.887 -40.698 1.00 44.97 362 PHE A CA 1
ATOM 2922 C C . PHE A 1 362 ? 9.719 21.824 -40.077 1.00 44.97 362 PHE A C 1
ATOM 2924 O O . PHE A 1 362 ? 8.757 22.220 -40.721 1.00 44.97 362 PHE A O 1
ATOM 2931 N N . ARG A 1 363 ? 9.920 22.214 -38.818 1.00 44.06 363 ARG A N 1
ATOM 2932 C CA . ARG A 1 363 ? 9.070 23.186 -38.131 1.00 44.06 363 ARG A CA 1
ATOM 2933 C C . ARG A 1 363 ? 9.426 24.643 -38.470 1.00 44.06 363 ARG A C 1
ATOM 2935 O O . ARG A 1 363 ? 8.618 25.522 -38.188 1.00 44.06 363 ARG A O 1
ATOM 2942 N N . GLU A 1 364 ? 10.604 24.890 -39.050 1.00 46.69 364 GLU A N 1
ATOM 2943 C CA . GLU A 1 364 ? 11.027 26.187 -39.609 1.00 46.69 364 GLU A CA 1
ATOM 2944 C C . GLU A 1 364 ? 10.566 26.365 -41.069 1.00 46.69 364 GLU A C 1
ATOM 2946 O O . GLU A 1 364 ? 10.232 27.478 -41.459 1.00 46.69 364 GLU A O 1
ATOM 2951 N N . LYS A 1 365 ? 10.483 25.286 -41.863 1.00 36.97 365 LYS A N 1
ATOM 2952 C CA . LYS A 1 365 ? 9.991 25.308 -43.254 1.00 36.97 365 LYS A CA 1
ATOM 2953 C C . LYS A 1 365 ? 8.522 24.873 -43.318 1.00 36.97 365 LYS A C 1
ATOM 2955 O O . LYS A 1 365 ? 8.223 23.688 -43.406 1.00 36.97 365 LYS A O 1
ATOM 2960 N N . GLY A 1 366 ? 7.586 25.815 -43.253 1.00 39.41 366 GLY A N 1
ATOM 2961 C CA . GLY A 1 366 ? 6.153 25.515 -43.322 1.00 39.41 366 GLY A CA 1
ATOM 2962 C C . GLY A 1 366 ? 5.703 24.927 -44.670 1.00 39.41 366 GLY A C 1
ATOM 2963 O O . GLY A 1 366 ? 5.400 25.686 -45.578 1.00 39.41 366 GLY A O 1
ATOM 2964 N N . LYS A 1 367 ? 5.585 23.596 -44.776 1.00 27.52 367 LYS A N 1
ATOM 2965 C CA . LYS A 1 367 ? 4.677 22.884 -45.701 1.00 27.52 367 LYS A CA 1
ATOM 2966 C C . LYS A 1 367 ? 4.142 21.616 -45.017 1.00 27.52 367 LYS A C 1
ATOM 2968 O O . LYS A 1 367 ? 4.918 20.778 -44.565 1.00 27.52 367 LYS A O 1
ATOM 2973 N N . ARG A 1 368 ? 2.812 21.509 -44.915 1.00 29.06 368 ARG A N 1
ATOM 2974 C CA . ARG A 1 368 ? 2.061 20.276 -44.609 1.00 29.06 368 ARG A CA 1
ATOM 2975 C C . ARG A 1 368 ? 1.756 19.572 -45.932 1.00 29.06 368 ARG A C 1
ATOM 2977 O O . ARG A 1 368 ? 1.328 20.248 -46.859 1.00 29.06 368 ARG A O 1
ATOM 2984 N N . ILE A 1 369 ? 1.876 18.248 -45.973 1.00 24.31 369 ILE A N 1
ATOM 2985 C CA . ILE A 1 369 ? 1.062 17.392 -46.848 1.00 24.31 369 ILE A CA 1
ATOM 2986 C C . ILE A 1 369 ? 0.501 16.271 -45.967 1.00 24.31 369 ILE A C 1
ATOM 2988 O O . ILE A 1 369 ? 1.219 15.723 -45.129 1.00 24.31 369 ILE A O 1
ATOM 2992 N N . MET A 1 370 ? -0.800 16.020 -46.114 1.00 23.02 370 MET A N 1
ATOM 2993 C CA . MET A 1 370 ? -1.523 14.870 -45.573 1.00 23.02 370 MET A CA 1
ATOM 2994 C C . MET A 1 370 ? -1.475 13.714 -46.575 1.00 23.02 370 MET A C 1
ATOM 2996 O O . MET A 1 370 ? -1.696 13.963 -47.756 1.00 23.02 370 MET A O 1
ATOM 3000 N N . SER A 1 371 ? -1.245 12.490 -46.096 1.00 23.25 371 SER A N 1
ATOM 3001 C CA . SER A 1 371 ? -2.018 11.247 -46.344 1.00 23.25 371 SER A CA 1
ATOM 3002 C C . SER A 1 371 ? -1.145 9.985 -46.250 1.00 23.25 371 SER A C 1
ATOM 3004 O O . SER A 1 371 ? 0.081 10.060 -46.282 1.00 23.25 371 SER A O 1
ATOM 3006 N N . ASP A 1 372 ? -1.841 8.885 -45.974 1.00 23.03 372 ASP A N 1
ATOM 3007 C CA . ASP A 1 372 ? -1.462 7.583 -45.417 1.00 23.03 372 ASP A CA 1
ATOM 3008 C C . ASP A 1 372 ? -0.342 6.790 -46.114 1.00 23.03 372 ASP A C 1
ATOM 3010 O O . ASP A 1 372 ? -0.247 6.768 -47.332 1.00 23.03 372 ASP A O 1
ATOM 3014 N N . GLU A 1 373 ? 0.491 6.097 -45.324 1.00 21.64 373 GLU A N 1
ATOM 3015 C CA . GLU A 1 373 ? 0.491 4.623 -45.193 1.00 21.64 373 GLU A CA 1
ATOM 3016 C C . GLU A 1 373 ? 1.764 4.097 -44.487 1.00 21.64 373 GLU A C 1
ATOM 3018 O O . GLU A 1 373 ? 2.893 4.467 -44.799 1.00 21.64 373 GLU A O 1
ATOM 3023 N N . SER A 1 374 ? 1.546 3.137 -43.581 1.00 20.89 374 SER A N 1
ATOM 3024 C CA . SER A 1 374 ? 2.464 2.085 -43.097 1.00 20.89 374 SER A CA 1
ATOM 3025 C C . SER A 1 374 ? 3.673 2.412 -42.179 1.00 20.89 374 SER A C 1
ATOM 3027 O O . SER A 1 374 ? 4.585 3.184 -42.458 1.00 20.89 374 SER A O 1
ATOM 3029 N N . HIS A 1 375 ? 3.663 1.726 -41.029 1.00 22.61 375 HIS A N 1
ATOM 3030 C CA . HIS A 1 375 ? 4.767 1.435 -40.092 1.00 22.61 375 HIS A CA 1
ATOM 3031 C C . HIS A 1 375 ? 5.987 0.754 -40.787 1.00 22.61 375 HIS A C 1
ATOM 3033 O O . HIS A 1 375 ? 5.799 0.267 -41.896 1.00 22.61 375 HIS A O 1
ATOM 3039 N N . PRO A 1 376 ? 7.205 0.627 -40.181 1.00 25.08 376 PRO A N 1
ATOM 3040 C CA . PRO A 1 376 ? 7.433 0.385 -38.756 1.00 25.08 376 PRO A CA 1
ATOM 3041 C C . PRO A 1 376 ? 8.569 1.146 -38.057 1.00 25.08 376 PRO A C 1
ATOM 3043 O O . PRO A 1 376 ? 9.448 1.799 -38.609 1.00 25.08 376 PRO A O 1
ATOM 3046 N N . SER A 1 377 ? 8.452 1.047 -36.739 1.00 25.89 377 SER A N 1
ATOM 3047 C CA . SER A 1 377 ? 9.188 1.707 -35.681 1.00 25.89 377 SER A CA 1
ATOM 3048 C C . SER A 1 377 ? 10.505 1.013 -35.337 1.00 25.89 377 SER A C 1
ATOM 3050 O O . SER A 1 377 ? 10.490 -0.123 -34.870 1.00 25.89 377 SER A O 1
ATOM 3052 N N . GLU A 1 378 ? 11.613 1.755 -35.375 1.00 22.61 378 GLU A N 1
ATOM 3053 C CA . GLU A 1 378 ? 12.823 1.417 -34.621 1.00 22.61 378 GLU A CA 1
ATOM 3054 C C . GLU A 1 378 ? 13.118 2.473 -33.552 1.00 22.61 378 GLU A C 1
ATOM 3056 O O . GLU A 1 378 ? 13.362 3.655 -33.807 1.00 22.61 378 GLU A O 1
ATOM 3061 N N . GLY A 1 379 ? 13.060 2.025 -32.298 1.00 24.12 379 GLY A N 1
ATOM 3062 C CA . GLY A 1 379 ? 13.273 2.840 -31.116 1.00 24.12 379 GLY A CA 1
ATOM 3063 C C . GLY A 1 379 ? 14.748 3.052 -30.774 1.00 24.12 379 GLY A C 1
ATOM 3064 O O . GLY A 1 379 ? 15.557 2.127 -30.739 1.00 24.12 379 GLY A O 1
ATOM 3065 N N . ARG A 1 380 ? 15.077 4.281 -30.360 1.00 23.78 380 ARG A N 1
ATOM 3066 C CA . ARG A 1 380 ? 16.313 4.605 -29.628 1.00 23.78 380 ARG A CA 1
ATOM 3067 C C . ARG A 1 380 ? 16.005 5.506 -28.424 1.00 23.78 380 ARG A C 1
ATOM 3069 O O . ARG A 1 380 ? 15.890 6.723 -28.527 1.00 23.78 380 ARG A O 1
ATOM 3076 N N . LYS A 1 381 ? 15.855 4.869 -27.251 1.00 28.33 381 LYS A N 1
ATOM 3077 C CA . LYS A 1 381 ? 15.768 5.477 -25.905 1.00 28.33 381 LYS A CA 1
ATOM 3078 C C . LYS A 1 381 ? 17.150 5.894 -25.421 1.00 28.33 381 LYS A C 1
ATOM 3080 O O . LYS A 1 381 ? 18.051 5.062 -25.484 1.00 28.33 381 LYS A O 1
ATOM 3085 N N . LYS A 1 382 ? 17.289 7.085 -24.807 1.00 26.33 382 LYS A N 1
ATOM 3086 C CA . LYS A 1 382 ? 18.459 7.419 -23.969 1.00 26.33 382 LYS A CA 1
ATOM 3087 C C . LYS A 1 382 ? 18.192 8.224 -22.697 1.00 26.33 382 LYS A C 1
ATOM 3089 O O . LYS A 1 382 ? 17.661 9.326 -22.727 1.00 26.33 382 LYS A O 1
ATOM 3094 N N . HIS A 1 383 ? 18.675 7.617 -21.608 1.00 25.16 383 HIS A N 1
ATOM 3095 C CA . HIS A 1 383 ? 19.331 8.141 -20.404 1.00 25.16 383 HIS A CA 1
ATOM 3096 C C . HIS A 1 383 ? 18.878 9.480 -19.794 1.00 25.16 383 HIS A C 1
ATOM 3098 O O . HIS A 1 383 ? 19.358 10.556 -20.147 1.00 25.16 383 HIS A O 1
ATOM 3104 N N . HIS A 1 384 ? 18.112 9.369 -18.703 1.00 24.91 384 HIS A N 1
ATOM 3105 C CA . HIS A 1 384 ? 18.003 10.380 -17.651 1.00 24.91 384 HIS A CA 1
ATOM 3106 C C . HIS A 1 384 ? 18.807 9.932 -16.417 1.00 24.91 384 HIS A C 1
ATOM 3108 O O . HIS A 1 384 ? 18.313 9.181 -15.586 1.00 24.91 384 HIS A O 1
ATOM 3114 N N . LYS A 1 385 ? 20.054 10.400 -16.276 1.00 30.52 385 LYS A N 1
ATOM 3115 C CA . LYS A 1 385 ? 20.819 10.285 -15.018 1.00 30.52 385 LYS A CA 1
ATOM 3116 C C . LYS A 1 385 ? 21.818 11.441 -14.872 1.00 30.52 385 LYS A C 1
ATOM 3118 O O . LYS A 1 385 ? 23.011 11.212 -14.884 1.00 30.52 385 LYS A O 1
ATOM 3123 N N . LYS A 1 386 ? 21.338 12.696 -14.839 1.00 28.50 386 LYS A N 1
ATOM 3124 C CA . LYS A 1 386 ? 22.138 13.896 -14.455 1.00 28.50 386 LYS A CA 1
ATOM 3125 C C . LYS A 1 386 ? 21.321 15.023 -13.788 1.00 28.50 386 LYS A C 1
ATOM 3127 O O . LYS A 1 386 ? 21.807 16.139 -13.663 1.00 28.50 386 LYS A O 1
ATOM 3132 N N . HIS A 1 387 ? 20.066 14.783 -13.386 1.00 29.78 387 HIS A N 1
ATOM 3133 C CA . HIS A 1 387 ? 19.184 15.864 -12.903 1.00 29.78 387 HIS A CA 1
ATOM 3134 C C . HIS A 1 387 ? 18.975 15.902 -11.373 1.00 29.78 387 HIS A C 1
ATOM 3136 O O . HIS A 1 387 ? 18.390 16.869 -10.885 1.00 29.78 387 HIS A O 1
ATOM 3142 N N . SER A 1 388 ? 19.462 14.915 -10.606 1.00 31.31 388 SER A N 1
ATOM 3143 C CA . SER A 1 388 ? 19.318 14.910 -9.136 1.00 31.31 388 SER A CA 1
ATOM 3144 C C . SER A 1 388 ? 20.436 15.674 -8.413 1.00 31.31 388 SER A C 1
ATOM 3146 O O . SER A 1 388 ? 20.143 16.417 -7.480 1.00 31.31 388 SER A O 1
ATOM 3148 N N . GLU A 1 389 ? 21.686 15.606 -8.881 1.00 32.69 389 GLU A N 1
ATOM 3149 C CA . GLU A 1 389 ? 22.830 16.275 -8.226 1.00 32.69 389 GLU A CA 1
ATOM 3150 C C . GLU A 1 389 ? 22.772 17.807 -8.318 1.00 32.69 389 GLU A C 1
ATOM 3152 O O . GLU A 1 389 ? 23.182 18.529 -7.412 1.00 32.69 389 GLU A O 1
ATOM 3157 N N . HIS A 1 390 ? 22.178 18.344 -9.385 1.00 36.25 390 HIS A N 1
ATOM 3158 C CA . HIS A 1 390 ? 22.081 19.793 -9.553 1.00 36.25 390 HIS A CA 1
ATOM 3159 C C . HIS A 1 390 ? 20.976 20.425 -8.679 1.00 36.25 390 HIS A C 1
ATOM 3161 O O . HIS A 1 390 ? 20.976 21.643 -8.469 1.00 36.25 390 HIS A O 1
ATOM 3167 N N . LEU A 1 391 ? 20.028 19.629 -8.161 1.00 37.41 391 LEU A N 1
ATOM 3168 C CA . LEU A 1 391 ? 19.015 20.103 -7.212 1.00 37.41 391 LEU A CA 1
ATOM 3169 C C . LEU A 1 391 ? 19.537 20.104 -5.769 1.00 37.41 391 LEU A C 1
ATOM 3171 O O . LEU A 1 391 ? 19.259 21.059 -5.043 1.00 37.41 391 LEU A O 1
ATOM 3175 N N . SER A 1 392 ? 20.333 19.107 -5.370 1.00 41.81 392 SER A N 1
ATOM 3176 C CA . SER A 1 392 ? 20.903 19.019 -4.017 1.00 41.81 392 SER A CA 1
ATOM 3177 C C . SER A 1 392 ? 21.909 20.143 -3.740 1.00 41.81 392 SER A C 1
ATOM 3179 O O . SER A 1 392 ? 21.808 20.816 -2.712 1.00 41.81 392 SER A O 1
ATOM 3181 N N . VAL A 1 393 ? 22.781 20.468 -4.701 1.00 42.72 393 VAL A N 1
ATOM 3182 C CA . VAL A 1 393 ? 23.733 21.594 -4.584 1.00 42.72 393 VAL A CA 1
ATOM 3183 C C . VAL A 1 393 ? 23.013 22.951 -4.532 1.00 42.72 393 VAL A C 1
ATOM 3185 O O . VAL A 1 393 ? 23.420 23.866 -3.812 1.00 42.72 393 VAL A O 1
ATOM 3188 N N . LYS A 1 394 ? 21.891 23.094 -5.252 1.00 38.78 394 LYS A N 1
ATOM 3189 C CA . LYS A 1 394 ? 21.105 24.339 -5.284 1.00 38.78 394 LYS A CA 1
ATOM 3190 C C . LYS A 1 394 ? 20.295 24.549 -3.998 1.00 38.78 394 LYS A C 1
ATOM 3192 O O . LYS A 1 394 ? 20.131 25.691 -3.573 1.00 38.78 394 LYS A O 1
ATOM 3197 N N . LEU A 1 395 ? 19.848 23.467 -3.354 1.00 42.91 395 LEU A N 1
ATOM 3198 C CA . LEU A 1 395 ? 19.213 23.483 -2.030 1.00 42.91 395 LEU A CA 1
ATOM 3199 C C . LEU A 1 395 ? 20.219 23.777 -0.904 1.00 42.91 395 LEU A C 1
ATOM 3201 O O . LEU A 1 395 ? 19.899 24.559 -0.008 1.00 42.91 395 LEU A O 1
ATOM 3205 N N . MET A 1 396 ? 21.449 23.250 -0.978 1.00 41.97 396 MET A N 1
ATOM 3206 C CA . MET A 1 396 ? 22.516 23.569 -0.013 1.00 41.97 396 MET A CA 1
ATOM 3207 C C . MET A 1 396 ? 22.943 25.043 -0.070 1.00 41.97 396 MET A C 1
ATOM 3209 O O . MET A 1 396 ? 22.982 25.706 0.969 1.00 41.97 396 MET A O 1
ATOM 3213 N N . LYS A 1 397 ? 23.148 25.608 -1.270 1.00 44.16 397 LYS A N 1
ATOM 3214 C CA . LYS A 1 397 ? 23.501 27.035 -1.427 1.00 44.16 397 LYS A CA 1
ATOM 3215 C C . LYS A 1 397 ? 22.394 27.982 -0.945 1.00 44.16 397 LYS A C 1
ATOM 3217 O O . LYS A 1 397 ? 22.684 29.047 -0.407 1.00 44.16 397 LYS A O 1
ATOM 3222 N N . ARG A 1 398 ? 21.118 27.590 -1.071 1.00 44.59 398 ARG A N 1
ATOM 3223 C CA . ARG A 1 398 ? 19.974 28.368 -0.551 1.00 44.59 398 ARG A CA 1
ATOM 3224 C C . ARG A 1 398 ? 19.892 28.339 0.981 1.00 44.59 398 ARG A C 1
ATOM 3226 O O . ARG A 1 398 ? 19.552 29.353 1.585 1.00 44.59 398 ARG A O 1
ATOM 3233 N N . ARG A 1 399 ? 20.253 27.215 1.615 1.00 46.09 399 ARG A N 1
ATOM 3234 C CA . ARG A 1 399 ? 20.307 27.083 3.083 1.00 46.09 399 ARG A CA 1
ATOM 3235 C C . ARG A 1 399 ? 21.447 27.891 3.708 1.00 46.09 399 ARG A C 1
ATOM 3237 O O . ARG A 1 399 ? 21.227 28.510 4.743 1.00 46.09 399 ARG A O 1
ATOM 3244 N N . GLN A 1 400 ? 22.618 27.955 3.069 1.00 48.62 400 GLN A N 1
ATOM 3245 C CA . GLN A 1 400 ? 23.729 28.798 3.538 1.00 48.62 400 GLN A CA 1
ATOM 3246 C C . GLN A 1 400 ? 23.411 30.299 3.420 1.00 48.62 400 GLN A C 1
ATOM 3248 O O . GLN A 1 400 ? 23.663 31.049 4.361 1.00 48.62 400 GLN A O 1
ATOM 3253 N N . LYS A 1 401 ? 22.754 30.728 2.331 1.00 45.62 401 LYS A N 1
ATOM 3254 C CA . LYS A 1 401 ? 22.370 32.138 2.127 1.00 45.62 401 LYS A CA 1
ATOM 3255 C C . LYS A 1 401 ? 21.319 32.629 3.138 1.00 45.62 401 LYS A C 1
ATOM 3257 O O . LYS A 1 401 ? 21.427 33.741 3.643 1.00 45.62 401 LYS A O 1
ATOM 3262 N N . ASN A 1 402 ? 20.358 31.777 3.509 1.00 46.41 402 ASN A N 1
ATOM 3263 C CA . ASN A 1 402 ? 19.362 32.105 4.540 1.00 46.41 402 ASN A CA 1
ATOM 3264 C C . ASN A 1 402 ? 19.931 32.093 5.972 1.00 46.41 402 ASN A C 1
ATOM 3266 O O . ASN A 1 402 ? 19.400 32.789 6.833 1.00 46.41 402 ASN A O 1
ATOM 3270 N N . LYS A 1 403 ? 21.008 31.336 6.238 1.00 44.72 403 LYS A N 1
ATOM 3271 C CA . LYS A 1 403 ? 21.714 31.363 7.534 1.00 44.72 403 LYS A CA 1
ATOM 3272 C C . LYS A 1 403 ? 22.519 32.657 7.721 1.00 44.72 403 LYS A C 1
ATOM 3274 O O . LYS A 1 403 ? 22.549 33.183 8.827 1.00 44.72 403 LYS A O 1
ATOM 3279 N N . PHE A 1 404 ? 23.102 33.191 6.644 1.00 44.31 404 PHE A N 1
ATOM 3280 C CA . PHE A 1 404 ? 23.831 34.467 6.661 1.00 44.31 404 PHE A CA 1
ATOM 3281 C C . PHE A 1 404 ? 22.899 35.672 6.868 1.00 44.31 404 PHE A C 1
ATOM 3283 O O . PHE A 1 404 ? 23.169 36.508 7.722 1.00 44.31 404 PHE A O 1
ATOM 3290 N N . MET A 1 405 ? 21.748 35.704 6.184 1.00 50.00 405 MET A N 1
ATOM 3291 C CA . MET A 1 405 ? 20.759 36.791 6.320 1.00 50.00 405 MET A CA 1
ATOM 3292 C C . MET A 1 405 ? 20.038 36.819 7.679 1.00 50.00 405 MET A C 1
ATOM 3294 O O . MET A 1 405 ? 19.503 37.852 8.068 1.00 50.00 405 MET A O 1
ATOM 3298 N N . LYS A 1 406 ? 19.998 35.692 8.407 1.00 47.47 406 LYS A N 1
ATOM 3299 C CA . LYS A 1 406 ? 19.473 35.652 9.782 1.00 47.47 406 LYS A CA 1
ATOM 3300 C C . LYS A 1 406 ? 20.487 36.133 10.820 1.00 47.47 406 LYS A C 1
ATOM 3302 O O . LYS A 1 406 ? 20.066 36.700 11.815 1.00 47.47 406 LYS A O 1
ATOM 3307 N N . LYS A 1 407 ? 21.794 35.946 10.594 1.00 46.06 407 LYS A N 1
ATOM 3308 C CA . LYS A 1 407 ? 22.834 36.456 11.505 1.00 46.06 407 LYS A CA 1
ATOM 3309 C C . LYS A 1 407 ? 23.008 37.973 11.404 1.00 46.06 407 LYS A C 1
ATOM 3311 O O . LYS A 1 407 ? 23.190 38.609 12.427 1.00 46.06 407 LYS A O 1
ATOM 3316 N N . SER A 1 408 ? 22.853 38.557 10.214 1.00 47.72 408 SER A N 1
ATOM 3317 C CA . SER A 1 408 ? 22.972 40.010 10.010 1.00 47.72 408 SER A CA 1
ATOM 3318 C C . SER A 1 408 ? 21.780 40.834 10.521 1.00 47.72 408 SER A C 1
ATOM 3320 O O . SER A 1 408 ? 21.843 42.053 10.492 1.00 47.72 408 SER A O 1
ATOM 3322 N N . LYS A 1 409 ? 20.682 40.192 10.947 1.00 47.12 409 LYS A N 1
ATOM 3323 C CA . LYS A 1 409 ? 19.504 40.856 11.541 1.00 47.12 409 LYS A CA 1
ATOM 3324 C C . LYS A 1 409 ? 19.468 40.801 13.073 1.00 47.12 409 LYS A C 1
ATOM 3326 O O . LYS A 1 409 ? 18.520 41.299 13.657 1.00 47.12 409 LYS A O 1
ATOM 3331 N N . ILE A 1 410 ? 20.450 40.156 13.704 1.00 49.16 410 ILE A N 1
ATOM 3332 C CA . ILE A 1 410 ? 20.535 40.008 15.169 1.00 49.16 410 ILE A CA 1
ATOM 3333 C C . ILE A 1 410 ? 21.642 40.918 15.744 1.00 49.16 410 ILE A C 1
ATOM 3335 O O . ILE A 1 410 ? 21.790 41.026 16.952 1.00 49.16 410 ILE A O 1
ATOM 3339 N N . SER A 1 411 ? 22.413 41.595 14.888 1.00 46.50 411 SER A N 1
ATOM 3340 C CA . SER A 1 411 ? 23.545 42.449 15.271 1.00 46.50 411 SER A CA 1
ATOM 3341 C C . SER A 1 411 ? 23.434 43.879 14.721 1.00 46.50 411 SER A C 1
ATOM 3343 O O . SER A 1 411 ? 24.451 44.458 14.347 1.00 46.50 411 SER A O 1
ATOM 3345 N N . ALA A 1 412 ? 22.215 44.406 14.600 1.00 42.34 412 ALA A N 1
ATOM 3346 C CA . ALA A 1 412 ? 21.939 45.801 14.266 1.00 42.34 412 ALA A CA 1
ATOM 3347 C C . ALA A 1 412 ? 20.908 46.354 15.245 1.00 42.34 412 ALA A C 1
ATOM 3349 O O . ALA A 1 412 ? 19.953 45.592 15.537 1.00 42.34 412 ALA A O 1
#

Solvent-accessible surface area (backbone atoms only — not comparable to full-atom values): 24392 Å² total; per-residue (Å²): 131,85,81,60,97,54,61,72,74,56,34,30,31,27,41,37,39,32,39,58,57,48,42,76,39,63,96,55,93,64,49,58,46,79,45,78,40,91,50,64,59,48,59,75,90,82,54,40,27,34,38,35,36,65,65,86,66,84,48,71,70,56,73,66,47,86,68,62,57,60,62,26,54,53,47,52,52,51,38,33,74,76,68,65,53,44,65,85,71,42,66,42,67,38,27,52,63,38,45,59,68,73,36,62,47,75,64,44,37,42,51,52,56,69,73,36,67,44,40,37,23,26,56,92,41,33,73,58,50,62,60,68,50,43,67,54,23,62,72,70,67,49,68,63,44,68,40,63,73,92,44,92,59,44,66,60,52,55,63,46,50,36,19,47,36,63,46,70,57,48,64,66,49,38,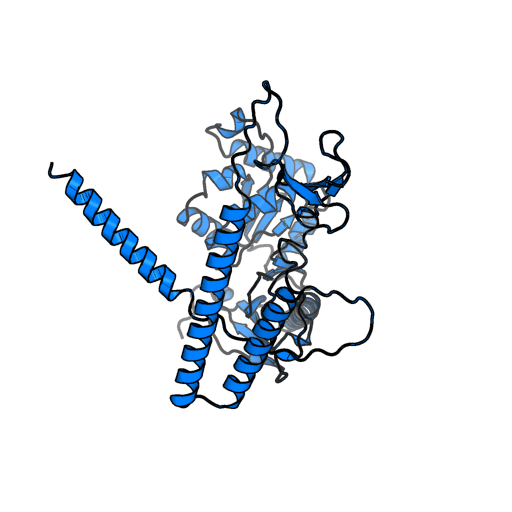69,42,68,36,71,61,37,42,70,89,50,62,68,69,55,49,50,53,23,48,54,52,52,52,55,52,47,40,74,70,32,73,46,34,67,73,19,51,30,34,32,29,42,31,39,73,72,69,63,76,69,46,77,79,43,78,52,85,74,66,59,80,81,43,71,64,71,69,60,74,51,77,72,71,36,77,75,48,47,63,51,75,44,79,49,94,89,49,65,95,60,44,28,35,33,41,30,76,86,74,50,76,41,41,24,31,63,88,76,71,42,79,46,83,77,71,34,68,86,54,91,80,68,103,82,67,93,73,74,49,86,50,61,66,66,64,51,50,54,51,50,50,54,53,49,51,56,50,49,56,54,48,51,57,50,48,55,54,48,55,57,47,52,78,69,75,52,69,66,74,63,50,57,49,49,48,57,53,48,50,53,53,51,50,57,51,49,55,71,70,52,91,74,90,84,90,82,90,83,83,86,86,88,84,88,67,87,82,87,92,84,76,74,66,67,66,49,54,57,53,52,51,56,52,52,55,52,54,53,52,61,56,56,67,67,74,76,114

Foldseek 3Di:
DDPDPDVQQQFWKKKKWFFLFFFQDDPDPDQKDKFFAPDFQDDLQPAAEEEEEEAPDPDPVLLPDPPQCPRQVVVQVVCCVQQVDDCSLHVGYHYLSNCCPVVQDPVSLLVVLVVGQEYEYAPVCLVVVQVRNPVNCVVSQRRYHYDHPPDNCRVVVSVRRSRMWMWRSHGPDRMTMITQHGPPDDPVSSVSSVVSVVVVCQVPDFQGPLRTAWMWMAGPNGDDIHTPDGDPDHSVPRDGDHPDPPCRDPQQDWDWAQDPPDPPQWIWTAHNVRDIFIAGNPPRHTDDPDAQPDDDDPPDPDHHPDDPVVVVVVVVVVVVVVVVVLVVVVVVLVVVVVVDDDPVLSVLVVVVSVVVVVVVVCVVDDDDDDDDDDDDDDDRDDDDDDPPVVVVVVVVVVVVVVVVVVVVVVPD

Secondary structure (DSSP, 8-state):
----S-HHHHTEEEEEEEESS--S--SSS-SEEEEE-SS-SS-TTT--EEEEEPPS---HHHHH-S-SSHHHHHHHHHHHHHH---TTT-SEEEEHHHHHHHS-SHHHHHHHHHH-SEEEEETTTHHHHHHHHHHHHHHHT-PPEEE-TTSS-HHHHHHHHTTEEEEE--TT--EEEEEEEETTS-HHHHHHHHHHHHHHHHHTSTT-GGGEEEEEEEETTS---EEEEE----STT---PPPPPGGGSGGGPPEEEE-TTS-TTEEEEE-TTS-EEEEETTT--EE--S-TTS---TT-S------HHHHHHHHHHHHHHHHHHHHHHHHHHHHHHHTT--HHHHHHHHHHHHHHHHHHHHTTS--------------------SSSHHHHHHHHHHHHHHHHHHHTTS--

Mean predicted aligned error: 17.21 Å

pLDDT: mean 72.85, std 19.01, range [20.89, 94.06]